Protein AF-0000000087412796 (afdb_homodimer)

pLDDT: mean 97.74, std 2.33, range [70.62, 99.0]

Organism: NCBI:txid267746

InterPro domains:
  IPR001155 NADH:flavin oxidoreductase/NADH oxidase, N-terminal [PF00724] (3-325)
  IPR013785 Aldolase-type TIM barrel [G3DSA:3.20.20.70] (1-340)
  IPR044152 NADPH dehydrogenase YqjM-like [PTHR43303] (1-339)
  IPR044152 NADPH dehydrogenase YqjM-like [cd02932] (4-323)

Solvent-accessible surface area (backbone atoms only — not comparable to full-atom values): 32329 Å² total; per-residue (Å²): 136,56,40,45,67,39,61,43,74,48,82,77,42,69,23,60,18,25,38,27,39,42,56,58,73,58,62,68,22,49,84,81,11,37,67,39,72,65,51,41,26,58,52,34,40,30,16,46,18,51,32,8,28,42,30,40,32,58,22,6,22,37,82,69,20,22,47,39,63,22,28,35,38,35,63,48,81,81,29,27,62,51,44,23,55,42,34,53,51,19,41,73,50,60,10,43,30,28,39,22,43,26,37,18,19,35,58,34,62,58,94,63,86,36,35,24,57,21,67,54,39,52,46,95,86,43,61,68,17,44,49,55,46,73,69,50,47,52,54,52,35,50,27,41,19,51,23,30,38,42,42,51,71,22,57,46,54,32,43,28,42,46,30,27,56,28,14,33,47,24,26,26,54,24,61,78,45,18,74,35,84,56,74,56,12,76,51,71,67,19,12,38,40,58,53,53,50,42,48,49,31,26,53,74,50,39,59,86,54,41,45,32,33,35,30,32,34,32,29,35,78,44,91,79,36,41,38,60,68,54,37,28,52,49,47,37,54,40,41,74,67,59,42,55,31,40,35,25,49,57,20,45,59,41,99,55,72,69,92,70,85,51,77,41,62,31,35,64,58,10,29,48,32,27,68,74,36,68,42,50,15,22,24,33,41,64,53,69,48,63,66,58,47,27,51,37,33,51,68,62,35,26,67,30,41,34,26,51,45,45,44,54,52,31,44,34,49,52,51,50,41,32,53,76,67,72,43,80,87,80,56,52,78,70,36,46,70,30,76,104,135,58,39,46,67,41,62,43,74,48,82,76,43,69,22,60,16,24,37,27,39,42,57,58,74,58,62,67,21,50,82,81,10,36,66,40,72,65,51,40,25,58,51,34,40,30,16,47,18,50,33,8,29,41,31,40,30,59,22,8,22,36,84,70,21,22,46,38,62,23,28,35,36,35,63,48,80,81,31,27,62,52,44,23,54,41,32,54,50,20,41,72,49,61,11,44,31,27,38,23,44,28,36,18,19,34,59,34,61,58,91,63,85,35,34,25,56,22,66,54,40,52,47,95,87,42,61,68,17,43,52,54,46,76,69,50,47,53,53,52,35,50,29,42,20,50,24,30,37,42,42,49,72,22,57,45,53,31,44,29,42,46,30,27,56,29,14,33,48,23,25,27,52,24,61,79,45,20,72,35,85,56,75,55,12,76,51,71,68,20,12,38,41,59,53,54,50,43,48,50,30,25,51,75,49,36,56,87,53,40,45,31,32,35,31,33,35,34,28,35,79,45,93,77,37,43,40,60,70,55,38,28,51,50,46,36,53,39,40,74,66,60,41,56,31,40,35,22,49,58,21,43,58,42,99,54,70,70,93,70,85,50,74,41,61,30,34,64,58,12,29,49,33,28,68,74,38,68,41,49,15,22,21,31,41,65,54,68,47,62,65,58,47,27,49,36,33,51,68,62,34,25,67,31,42,36,28,51,47,47,45,53,52,32,44,32,49,51,52,51,42,32,53,77,67,72,43,81,88,79,57,52,78,70,36,47,72,30,76,106

Secondary structure (DSSP, 8-state):
---TTS-EEETTEEESSSEEEPP-------TT----HHHHHHHHHHHHTT-SEEEEEEEESSGGG-SSTTSEE-SSGGGHHHHHHHHHHHHHTT-EEEEEEE--GGG---SS--EESSS--SSTTSPPPEEPPHHHHHHHHHHHHHHHHHHHHHT-SEEEEEE-TTSHHHHHH-TTT----STTSSSHHHHHHHHHHHHHHHHTTS-TTS-EEEEEES--SSTTS--HHHHHHHHHHHHHHT--EEEEE---SSS---S---TTTTHHHHHHHHHHH--EEEE-SS--SHHHHHHHHHTTS-SEEEESHHHHH-TTHHHHHHHHTTPPP-S-GGGGGGG-/---TTS-EEETTEEESSSEEEPP-------TT----HHHHHHHHHHHHTT-SEEEEEEEESSGGG-SSTTSEE-SSGGGHHHHHHHHHHHHHTT-EEEEEEE--GGG---SS--EESSS--SSTTSPPPEEPPHHHHHHHHHHHHHHHHHHHHHT-SEEEEEE-TTSHHHHHH-TTT----STTSSSHHHHHHHHHHHHHHHHHHS-TTS-EEEEEES--SSTTS--HHHHHHHHHHHHHHT--EEEEE---SSS---S---TTTTHHHHHHHHHHH--EEEE-SS--SHHHHHHHHHTTS-SEEEESHHHHH-TTHHHHHHHHTTPPP-S-GGGGGGG-

Sequence (680 aa):
MSDIFTPFTQKNVTLRNRIVMSPMCMYSAGDDGKATDWHYVHYGTRAAGGVGLVIQEATAVEARGRISHQDLGIWSDEHIEPLRRIVSFVKAQGAAAAIQLAHAGRKAKLNDTIVAPSAIPFDDNSKVPHELTEADIEEVLEAWRQGARRAREAGFDIVEIHGAHGYLINEFLSPLSNKRTDRYGGSLEGRFLFLKRVIEAVKQEWPAENPLYLRISAVDHVEGGLTIEDSVQIAKMAKEAGVDLIDCSSGAILPVMPKKIFPGYQVSYAEKIRHEAGIATGCVGLIEEHTLANEIIGNERADLVFLGRALLRDPYWVLQAARLRNRAYTGPRQYERGFKMSDIFTPFTQKNVTLRNRIVMSPMCMYSAGDDGKATDWHYVHYGTRAAGGVGLVIQEATAVEARGRISHQDLGIWSDEHIEPLRRIVSFVKAQGAAAAIQLAHAGRKAKLNDTIVAPSAIPFDDNSKVPHELTEADIEEVLEAWRQGARRAREAGFDIVEIHGAHGYLINEFLSPLSNKRTDRYGGSLEGRFLFLKRVIEAVKQEWPAENPLYLRISAVDHVEGGLTIEDSVQIAKMAKEAGVDLIDCSSGAILPVMPKKIFPGYQVSYAEKIRHEAGIATGCVGLIEEHTLANEIIGNERADLVFLGRALLRDPYWVLQAARLRNRAYTGPRQYERGFK

Structure (mmCIF, N/CA/C/O backbone):
data_AF-0000000087412796-model_v1
#
loop_
_entity.id
_entity.type
_entity.pdbx_description
1 polymer 'NADPH dehydrogenase'
#
loop_
_atom_site.group_PDB
_atom_site.id
_atom_site.type_symbol
_atom_site.label_atom_id
_atom_site.label_alt_id
_atom_site.label_comp_id
_atom_site.label_asym_id
_atom_site.label_entity_id
_atom_site.label_seq_id
_atom_site.pdbx_PDB_ins_code
_atom_site.Cartn_x
_atom_site.Cartn_y
_atom_site.Cartn_z
_atom_site.occupancy
_atom_site.B_iso_or_equiv
_atom_site.auth_seq_id
_atom_site.auth_comp_id
_atom_site.auth_asym_id
_atom_site.auth_atom_id
_atom_site.pdbx_PDB_model_num
ATOM 1 N N . MET A 1 1 ? -23.5 5.438 21.469 1 70.62 1 MET A N 1
ATOM 2 C CA . MET A 1 1 ? -22.203 6 21.812 1 70.62 1 MET A CA 1
ATOM 3 C C . MET A 1 1 ? -21.25 5.922 20.625 1 70.62 1 MET A C 1
ATOM 5 O O . MET A 1 1 ? -21.25 4.934 19.891 1 70.62 1 MET A O 1
ATOM 9 N N . SER A 1 2 ? -20.453 7.074 20.281 1 86.31 2 SER A N 1
ATOM 10 C CA . SER A 1 2 ? -19.562 7.117 19.141 1 86.31 2 SER A CA 1
ATOM 11 C C . SER A 1 2 ? -18.297 6.309 19.391 1 86.31 2 SER A C 1
ATOM 13 O O . SER A 1 2 ? -17.844 6.176 20.531 1 86.31 2 SER A O 1
ATOM 15 N N . ASP A 1 3 ? -17.891 5.562 18.453 1 94.12 3 ASP A N 1
ATOM 16 C CA . ASP A 1 3 ? -16.594 4.902 18.5 1 94.12 3 ASP A CA 1
ATOM 17 C C . ASP A 1 3 ? -15.758 5.234 17.266 1 94.12 3 ASP A C 1
ATOM 19 O O . ASP A 1 3 ? -16.125 6.109 16.484 1 94.12 3 ASP A O 1
ATOM 23 N N . ILE A 1 4 ? -14.672 4.648 17.172 1 97.12 4 ILE A N 1
ATOM 24 C CA . ILE A 1 4 ? -13.719 5.051 16.141 1 97.12 4 ILE A CA 1
ATOM 25 C C . ILE A 1 4 ? -14.25 4.656 14.758 1 97.12 4 ILE A C 1
ATOM 27 O O . ILE A 1 4 ? -13.758 5.137 13.742 1 97.12 4 ILE A O 1
ATOM 31 N N . PHE A 1 5 ? -15.32 3.82 14.648 1 97.62 5 PHE A N 1
ATOM 32 C CA . PHE A 1 5 ? -15.836 3.363 13.367 1 97.62 5 PHE A CA 1
ATOM 33 C C . PHE A 1 5 ? -17.078 4.156 12.969 1 97.62 5 PHE A C 1
ATOM 35 O O . PHE A 1 5 ? -17.609 3.973 11.875 1 97.62 5 PHE A O 1
ATOM 42 N N . THR A 1 6 ? -17.562 5.062 13.836 1 97.56 6 THR A N 1
ATOM 43 C CA . THR A 1 6 ? -18.719 5.906 13.523 1 97.56 6 THR A CA 1
ATOM 44 C C . THR A 1 6 ? -18.328 7.008 12.539 1 97.56 6 THR A C 1
ATOM 46 O O . THR A 1 6 ? -17.297 7.656 12.711 1 97.56 6 THR A O 1
ATOM 49 N N . PRO A 1 7 ? -19.141 7.188 11.484 1 98.19 7 PRO A N 1
ATOM 50 C CA . PRO A 1 7 ? -18.828 8.242 10.516 1 98.19 7 PRO A CA 1
ATOM 51 C C . PRO A 1 7 ? -18.766 9.633 11.156 1 98.19 7 PRO A C 1
ATOM 53 O O . PRO A 1 7 ? -19.391 9.859 12.188 1 98.19 7 PRO A O 1
ATOM 56 N N . PHE A 1 8 ? -18.047 10.492 10.633 1 98.5 8 PHE A N 1
ATOM 57 C CA . PHE A 1 8 ? -17.922 11.891 11.031 1 98.5 8 PHE A CA 1
ATOM 58 C C . PHE A 1 8 ? -18.219 12.82 9.859 1 98.5 8 PHE A C 1
ATOM 60 O O . PHE A 1 8 ? -17.531 12.766 8.836 1 98.5 8 PHE A O 1
ATOM 67 N N . THR A 1 9 ? -19.219 13.594 9.969 1 98.56 9 THR A N 1
ATOM 68 C CA . THR A 1 9 ? -19.625 14.508 8.898 1 98.56 9 THR A CA 1
ATOM 69 C C . THR A 1 9 ? -19.297 15.945 9.273 1 98.56 9 THR A C 1
ATOM 71 O O . THR A 1 9 ? -19.625 16.406 10.367 1 98.56 9 THR A O 1
ATOM 74 N N . GLN A 1 10 ? -18.578 16.594 8.484 1 98.12 10 GLN A N 1
ATOM 75 C CA . GLN A 1 10 ? -18.297 18.031 8.586 1 98.12 10 GLN A CA 1
ATOM 76 C C . GLN A 1 10 ? -18.484 18.719 7.242 1 98.12 10 GLN A C 1
ATOM 78 O O . GLN A 1 10 ? -17.781 18.406 6.277 1 98.12 10 GLN A O 1
ATOM 83 N N . LYS A 1 11 ? -19.453 19.656 7.203 1 97.88 11 LYS A N 1
ATOM 84 C CA . LYS A 1 11 ? -19.844 20.312 5.961 1 97.88 11 LYS A CA 1
ATOM 85 C C . LYS A 1 11 ? -20.203 19.281 4.891 1 97.88 11 LYS A C 1
ATOM 87 O O . LYS A 1 11 ? -21.062 18.438 5.109 1 97.88 11 LYS A O 1
ATOM 92 N N . ASN A 1 12 ? -19.562 19.281 3.73 1 97.25 12 ASN A N 1
ATOM 93 C CA . ASN A 1 12 ? -19.984 18.406 2.643 1 97.25 12 ASN A CA 1
ATOM 94 C C . ASN A 1 12 ? -19.172 17.109 2.623 1 97.25 12 ASN A C 1
ATOM 96 O O . ASN A 1 12 ? -19.203 16.375 1.64 1 97.25 12 ASN A O 1
ATOM 100 N N . VAL A 1 13 ? -18.422 16.859 3.682 1 98.62 13 VAL A N 1
ATOM 101 C CA . VAL A 1 13 ? -17.562 15.688 3.699 1 98.62 13 VAL A CA 1
ATOM 102 C C . VAL A 1 13 ? -17.984 14.75 4.82 1 98.62 13 VAL A C 1
ATOM 104 O O . VAL A 1 13 ? -18.188 15.18 5.961 1 98.62 13 VAL A O 1
ATOM 107 N N . THR A 1 14 ? -18.234 13.508 4.477 1 98.75 14 THR A N 1
ATOM 108 C CA . THR A 1 14 ? -18.469 12.461 5.461 1 98.75 14 THR A CA 1
ATOM 109 C C . THR A 1 14 ? -17.312 11.453 5.461 1 98.75 14 THR A C 1
ATOM 111 O O . THR A 1 14 ? -17 10.852 4.43 1 98.75 14 THR A O 1
ATOM 114 N N . LEU A 1 15 ? -16.641 11.398 6.57 1 98.81 15 LEU A N 1
ATOM 115 C CA . LEU A 1 15 ? -15.625 10.367 6.762 1 98.81 15 LEU A CA 1
ATOM 116 C C . LEU A 1 15 ? -16.266 9.047 7.191 1 98.81 15 LEU A C 1
ATOM 118 O O . LEU A 1 15 ? -17.141 9.031 8.062 1 98.81 15 LEU A O 1
ATOM 122 N N . 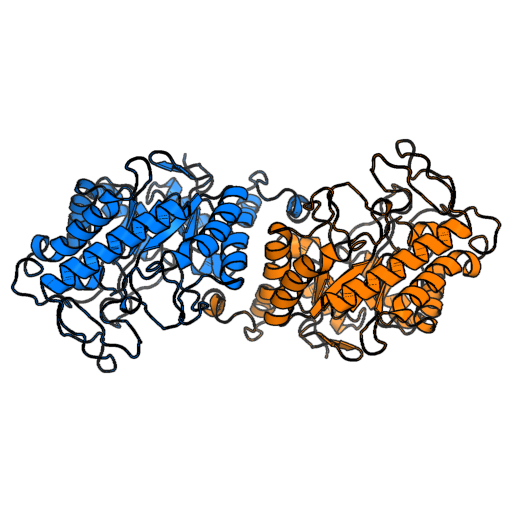ARG A 1 16 ? -15.828 7.91 6.652 1 98.25 16 ARG A N 1
ATOM 123 C CA . ARG A 1 16 ? -16.422 6.609 6.922 1 98.25 16 ARG A CA 1
ATOM 124 C C . ARG A 1 16 ? -16.141 6.156 8.352 1 98.25 16 ARG A C 1
ATOM 126 O O . ARG A 1 16 ? -16.797 5.25 8.867 1 98.25 16 ARG A O 1
ATOM 133 N N . ASN A 1 17 ? -15.172 6.727 8.961 1 98.5 17 ASN A N 1
ATOM 134 C CA . ASN A 1 17 ? -14.812 6.516 10.359 1 98.5 17 ASN A CA 1
ATOM 135 C C . ASN A 1 17 ? -13.984 7.676 10.906 1 98.5 17 ASN A C 1
ATOM 137 O O . ASN A 1 17 ? -13.781 8.68 10.219 1 98.5 17 ASN A O 1
ATOM 141 N N . ARG A 1 18 ? -13.492 7.605 12.102 1 98.75 18 ARG A N 1
ATOM 142 C CA . ARG A 1 18 ? -12.898 8.75 12.781 1 98.75 18 ARG A CA 1
ATOM 143 C C . ARG A 1 18 ? -11.383 8.609 12.883 1 98.75 18 ARG A C 1
ATOM 145 O O . ARG A 1 18 ? -10.758 9.219 13.75 1 98.75 18 ARG A O 1
ATOM 152 N N . ILE A 1 19 ? -10.828 7.723 12.047 1 98.81 19 ILE A N 1
ATOM 153 C CA . ILE A 1 19 ? -9.391 7.461 12.031 1 98.81 19 ILE A CA 1
ATOM 154 C C . ILE A 1 19 ? -8.742 8.195 10.859 1 98.81 19 ILE A C 1
ATOM 156 O O . ILE A 1 19 ? -9.133 8.008 9.703 1 98.81 19 ILE A O 1
ATOM 160 N N . VAL A 1 20 ? -7.742 9.016 11.148 1 98.94 20 VAL A N 1
ATOM 161 C CA . VAL A 1 20 ? -7.078 9.852 10.156 1 98.94 20 VAL A CA 1
ATOM 162 C C . VAL A 1 20 ? -5.605 9.461 10.055 1 98.94 20 VAL A C 1
ATOM 164 O O . VAL A 1 20 ? -4.93 9.281 11.07 1 98.94 20 VAL A O 1
ATOM 167 N N . MET A 1 21 ? -5.125 9.25 8.82 1 98.88 21 MET A N 1
ATOM 168 C CA . MET A 1 21 ? -3.68 9.195 8.633 1 98.88 21 MET A CA 1
ATOM 169 C C . MET A 1 21 ? -3.062 10.586 8.734 1 98.88 21 MET A C 1
ATOM 171 O O . MET A 1 21 ? -3.391 11.477 7.949 1 98.88 21 MET A O 1
ATOM 175 N N . SER A 1 22 ? -2.172 10.719 9.695 1 98.75 22 SER A N 1
ATOM 176 C CA . SER A 1 22 ? -1.477 11.992 9.875 1 98.75 22 SER A CA 1
ATOM 177 C C . SER A 1 22 ? -0.557 12.289 8.695 1 98.75 22 SER A C 1
ATOM 179 O O . SER A 1 22 ? -0.035 11.375 8.062 1 98.75 22 SER A O 1
ATOM 181 N N . PRO A 1 23 ? -0.449 13.586 8.328 1 98.62 23 PRO A N 1
ATOM 182 C CA . PRO A 1 23 ? 0.582 13.938 7.348 1 98.62 23 PRO A CA 1
ATOM 183 C C . PRO A 1 23 ? 1.994 13.641 7.848 1 98.62 23 PRO A C 1
ATOM 185 O O . PRO A 1 23 ? 2.383 14.102 8.922 1 98.62 23 PRO A O 1
ATOM 188 N N . MET A 1 24 ? 2.73 12.812 7.246 1 97.88 24 MET A N 1
ATOM 189 C CA . MET A 1 24 ? 4.102 12.43 7.562 1 97.88 24 MET A CA 1
ATOM 190 C C . MET A 1 24 ? 4.996 12.539 6.332 1 97.88 24 MET A C 1
ATOM 192 O O . MET A 1 24 ? 4.777 11.844 5.34 1 97.88 24 MET A O 1
ATOM 196 N N . CYS A 1 25 ? 5.941 13.336 6.438 1 97.38 25 CYS A N 1
ATOM 197 C CA . CYS A 1 25 ? 6.805 13.555 5.281 1 97.38 25 CYS A CA 1
ATOM 198 C C . CYS A 1 25 ? 7.504 12.258 4.879 1 97.38 25 CYS A C 1
ATOM 200 O O . CYS A 1 25 ? 8.078 11.57 5.723 1 97.38 25 CYS A O 1
ATOM 202 N N . MET A 1 26 ? 7.48 11.969 3.615 1 97.69 26 MET A N 1
ATOM 203 C CA . MET A 1 26 ? 8.094 10.758 3.068 1 97.69 26 MET A CA 1
ATOM 204 C C . MET A 1 26 ? 9.445 11.07 2.439 1 97.69 26 MET A C 1
ATOM 206 O O . MET A 1 26 ? 10.234 10.164 2.166 1 97.69 26 MET A O 1
ATOM 210 N N . TYR A 1 27 ? 9.688 12.352 2.107 1 97.88 27 TYR A N 1
ATOM 211 C CA . TYR A 1 27 ? 10.93 12.789 1.488 1 97.88 27 TYR A CA 1
ATOM 212 C C . TYR A 1 27 ? 11.25 11.953 0.26 1 97.88 27 TYR A C 1
ATOM 214 O O . TYR A 1 27 ? 12.359 11.422 0.135 1 97.88 27 TYR A O 1
ATOM 222 N N . SER A 1 28 ? 10.328 11.844 -0.627 1 98.38 28 SER A N 1
ATOM 223 C CA . SER A 1 28 ? 10.453 10.93 -1.761 1 98.38 28 SER A CA 1
ATOM 224 C C . SER A 1 28 ? 10.117 11.633 -3.072 1 98.38 28 SER A C 1
ATOM 226 O O . SER A 1 28 ? 9.789 10.977 -4.066 1 98.38 28 SER A O 1
ATOM 228 N N . ALA A 1 29 ? 10.039 12.984 -3.049 1 98.19 29 ALA A N 1
ATOM 229 C CA . ALA A 1 29 ? 9.891 13.758 -4.277 1 98.19 29 ALA A CA 1
ATOM 230 C C . ALA A 1 29 ? 11.242 14.148 -4.852 1 98.19 29 ALA A C 1
ATOM 232 O O . ALA A 1 29 ? 12.266 14.07 -4.16 1 98.19 29 ALA A O 1
ATOM 233 N N . GLY A 1 30 ? 11.305 14.445 -6.211 1 96.69 30 GLY A N 1
ATOM 234 C CA . GLY A 1 30 ? 12.469 15.102 -6.781 1 96.69 30 GLY A CA 1
ATOM 235 C C . GLY A 1 30 ? 12.492 16.594 -6.523 1 96.69 30 GLY A C 1
ATOM 236 O O . GLY A 1 30 ? 11.602 17.141 -5.863 1 96.69 30 GLY A O 1
ATOM 237 N N . ASP A 1 31 ? 13.445 17.219 -7.086 1 95.88 31 ASP A N 1
ATOM 238 C CA . ASP A 1 31 ? 13.602 18.656 -6.895 1 95.88 31 ASP A CA 1
ATOM 239 C C . ASP A 1 31 ? 12.383 19.422 -7.414 1 95.88 31 ASP A C 1
ATOM 241 O O . ASP A 1 31 ? 12.109 20.547 -6.988 1 95.88 31 ASP A O 1
ATOM 245 N N . ASP A 1 32 ? 11.641 18.781 -8.219 1 97.75 32 ASP A N 1
ATOM 246 C CA . ASP A 1 32 ? 10.477 19.422 -8.828 1 97.75 32 ASP A CA 1
ATOM 247 C C . ASP A 1 32 ? 9.266 19.359 -7.898 1 97.75 32 ASP A C 1
ATOM 249 O O . ASP A 1 32 ? 8.227 19.953 -8.188 1 97.75 32 ASP A O 1
ATOM 253 N N . GLY A 1 33 ? 9.344 18.625 -6.777 1 98.44 33 GLY A N 1
ATOM 254 C CA . GLY A 1 33 ? 8.305 18.578 -5.762 1 98.44 33 GLY A CA 1
ATOM 255 C C . GLY A 1 33 ? 7.098 17.766 -6.176 1 98.44 33 GLY A C 1
ATOM 256 O O . GLY A 1 33 ? 6.059 17.797 -5.508 1 98.44 33 GLY A O 1
ATOM 257 N N . LYS A 1 34 ? 7.207 16.938 -7.324 1 98.69 34 LYS A N 1
ATOM 258 C CA . LYS A 1 34 ? 6.059 16.188 -7.824 1 98.69 34 LYS A CA 1
ATOM 259 C C . LYS A 1 34 ? 5.895 14.875 -7.074 1 98.69 34 LYS A C 1
ATOM 261 O O . LYS A 1 34 ? 6.879 14.242 -6.695 1 98.69 34 LYS A O 1
ATOM 266 N N . ALA A 1 35 ? 4.641 14.531 -6.871 1 98.62 35 ALA A N 1
ATOM 267 C CA . ALA A 1 35 ? 4.352 13.219 -6.301 1 98.62 35 ALA A CA 1
ATOM 268 C C . ALA A 1 35 ? 4.871 12.102 -7.199 1 98.62 35 ALA A C 1
ATOM 270 O O . ALA A 1 35 ? 4.797 12.195 -8.43 1 98.62 35 ALA A O 1
ATOM 271 N N . THR A 1 36 ? 5.414 11.062 -6.598 1 97.38 36 THR A N 1
ATOM 272 C CA . THR A 1 36 ? 5.992 9.922 -7.301 1 97.38 36 THR A CA 1
ATOM 273 C C . THR A 1 36 ? 5.152 8.672 -7.07 1 97.38 36 THR A C 1
ATOM 275 O O . THR A 1 36 ? 4.16 8.703 -6.344 1 97.38 36 THR A O 1
ATOM 278 N N . ASP A 1 37 ? 5.582 7.559 -7.648 1 96.44 37 ASP A N 1
ATOM 279 C CA . ASP A 1 37 ? 4.918 6.27 -7.465 1 96.44 37 ASP A CA 1
ATOM 280 C C . ASP A 1 37 ? 4.941 5.84 -6 1 96.44 37 ASP A C 1
ATOM 282 O O . ASP A 1 37 ? 4.012 5.18 -5.527 1 96.44 37 ASP A O 1
ATOM 286 N N . TRP A 1 38 ? 5.957 6.281 -5.293 1 97.88 38 TRP A N 1
ATOM 287 C CA . TRP A 1 38 ? 6.012 6.008 -3.861 1 97.88 38 TRP A CA 1
ATOM 288 C C . TRP A 1 38 ? 4.777 6.559 -3.154 1 97.88 38 TRP A C 1
ATOM 290 O O . TRP A 1 38 ? 4.148 5.859 -2.355 1 97.88 38 TRP A O 1
ATOM 300 N N . HIS A 1 39 ? 4.461 7.762 -3.521 1 98.62 39 HIS A N 1
ATOM 301 C CA . HIS A 1 39 ? 3.346 8.422 -2.85 1 98.62 39 HIS A CA 1
ATOM 302 C C . HIS A 1 39 ? 2.023 7.734 -3.178 1 98.62 39 HIS A C 1
ATOM 304 O O . HIS A 1 39 ? 1.172 7.566 -2.301 1 98.62 39 HIS A O 1
ATOM 310 N N . TYR A 1 40 ? 1.917 7.336 -4.441 1 97.56 40 TYR A N 1
ATOM 311 C CA . TYR A 1 40 ? 0.708 6.641 -4.871 1 97.56 40 TYR A CA 1
ATOM 312 C C . TYR A 1 40 ? 0.479 5.383 -4.047 1 97.56 40 TYR A C 1
ATOM 314 O O . TYR A 1 40 ? -0.624 5.152 -3.545 1 97.56 40 TYR A O 1
ATOM 322 N N . VAL A 1 41 ? 1.507 4.605 -3.848 1 98.56 41 VAL A N 1
ATOM 323 C CA . VAL A 1 41 ? 1.422 3.346 -3.115 1 98.56 41 VAL A CA 1
ATOM 324 C C . VAL A 1 41 ? 1.221 3.627 -1.627 1 98.56 41 VAL A C 1
ATOM 326 O O . VAL A 1 41 ? 0.376 3.004 -0.979 1 98.56 41 VAL A O 1
ATOM 329 N N . HIS A 1 42 ? 1.966 4.59 -1.102 1 98.69 42 HIS A N 1
ATOM 330 C CA . HIS A 1 42 ? 1.945 4.934 0.315 1 98.69 42 HIS A CA 1
ATOM 331 C C . HIS A 1 42 ? 0.553 5.371 0.755 1 98.69 42 HIS A C 1
ATOM 333 O O . HIS A 1 42 ? -0.007 4.816 1.702 1 98.69 42 HIS A O 1
ATOM 339 N N . TYR A 1 43 ? -0.023 6.293 0.064 1 98.88 43 TYR A N 1
ATOM 340 C CA . TYR A 1 43 ? -1.329 6.816 0.45 1 98.88 43 TYR A CA 1
ATOM 341 C C . TYR A 1 43 ? -2.441 5.848 0.061 1 98.88 43 TYR A C 1
ATOM 343 O O . TYR A 1 43 ? -3.396 5.652 0.816 1 98.88 43 TYR A O 1
ATOM 351 N N . GLY A 1 44 ? -2.307 5.242 -1.102 1 98.75 44 GLY A N 1
ATOM 352 C CA . GLY A 1 44 ? -3.322 4.312 -1.57 1 98.75 44 GLY A CA 1
ATOM 353 C C . GLY A 1 44 ? -3.535 3.139 -0.634 1 98.75 44 GLY A C 1
ATOM 354 O O . GLY A 1 44 ? -4.672 2.73 -0.389 1 98.75 44 GLY A O 1
ATOM 355 N N . THR A 1 45 ? -2.443 2.629 -0.122 1 98.69 45 THR A N 1
ATOM 356 C CA . THR A 1 45 ? -2.525 1.447 0.729 1 98.69 45 THR A CA 1
ATOM 357 C C . THR A 1 45 ? -3.26 1.767 2.027 1 98.69 45 THR A C 1
ATOM 359 O O . THR A 1 45 ? -4.031 0.945 2.529 1 98.69 45 THR A O 1
ATOM 362 N N . ARG A 1 46 ? -3.023 2.906 2.572 1 98.81 46 ARG A N 1
ATOM 363 C CA . ARG A 1 46 ? -3.705 3.271 3.811 1 98.81 46 ARG A CA 1
ATOM 364 C C . ARG A 1 46 ? -5.195 3.498 3.566 1 98.81 46 ARG A C 1
ATOM 366 O O . ARG A 1 46 ? -6.023 3.154 4.41 1 98.81 46 ARG A O 1
ATOM 373 N N . ALA A 1 47 ? -5.508 4.086 2.422 1 98.81 47 ALA A N 1
ATOM 374 C CA . ALA A 1 47 ? -6.914 4.223 2.057 1 98.81 47 ALA A CA 1
ATOM 375 C C . ALA A 1 47 ? -7.578 2.855 1.921 1 98.81 47 ALA A C 1
ATOM 377 O O . ALA A 1 47 ? -8.656 2.623 2.479 1 98.81 47 ALA A O 1
ATOM 378 N N . ALA A 1 48 ? -6.91 1.921 1.219 1 98.5 48 ALA A N 1
ATOM 379 C CA . ALA A 1 48 ? -7.406 0.554 1.087 1 98.5 48 ALA A CA 1
ATOM 380 C C . ALA A 1 48 ? -7.523 -0.12 2.451 1 98.5 48 ALA A C 1
ATOM 382 O O . ALA A 1 48 ? -8.414 -0.948 2.668 1 98.5 48 ALA A O 1
ATOM 383 N N . GLY A 1 49 ? -6.652 0.29 3.359 1 98.38 49 GLY A N 1
ATOM 384 C CA . GLY A 1 49 ? -6.613 -0.271 4.703 1 98.38 49 GLY A CA 1
ATOM 385 C C . GLY A 1 49 ? -7.75 0.216 5.586 1 98.38 49 GLY A C 1
ATOM 386 O O . GLY A 1 49 ? -7.918 -0.263 6.707 1 98.38 49 GLY A O 1
ATOM 387 N N . GLY A 1 50 ? -8.445 1.302 5.141 1 98.5 50 GLY A N 1
ATOM 388 C CA . GLY A 1 50 ? -9.719 1.553 5.789 1 98.5 50 GLY A CA 1
ATOM 389 C C . GLY A 1 50 ? -9.758 2.877 6.531 1 98.5 50 GLY A C 1
ATOM 390 O O . GLY A 1 50 ? -10.773 3.219 7.145 1 98.5 50 GLY A O 1
ATOM 391 N N . VAL A 1 51 ? -8.742 3.666 6.496 1 98.81 51 VAL A N 1
ATOM 392 C CA . VAL A 1 51 ? -8.773 4.941 7.203 1 98.81 51 VAL A CA 1
ATOM 393 C C . VAL A 1 51 ? -9.906 5.805 6.656 1 98.81 51 VAL A C 1
ATOM 395 O O . VAL A 1 51 ? -10.305 5.656 5.496 1 98.81 51 VAL A O 1
ATOM 398 N N . GLY A 1 52 ? -10.43 6.676 7.516 1 98.81 52 GLY A N 1
ATOM 399 C CA . GLY A 1 52 ? -11.484 7.582 7.086 1 98.81 52 GLY A CA 1
ATOM 400 C C . GLY A 1 52 ? -10.969 8.758 6.281 1 98.81 52 GLY A C 1
ATOM 401 O O . GLY A 1 52 ? -11.648 9.25 5.383 1 98.81 52 GLY A O 1
ATOM 402 N N . LEU A 1 53 ? -9.758 9.188 6.605 1 98.94 53 LEU A N 1
ATOM 403 C CA . LEU A 1 53 ? -9.148 10.359 5.992 1 98.94 53 LEU A CA 1
ATOM 404 C C . LEU A 1 53 ? -7.641 10.164 5.828 1 98.94 53 LEU A C 1
ATOM 406 O O . LEU A 1 53 ? -6.961 9.719 6.754 1 98.94 53 LEU A O 1
ATOM 410 N N . VAL A 1 54 ? -7.207 10.383 4.633 1 98.94 54 VAL A N 1
ATOM 411 C CA . VAL A 1 54 ? -5.773 10.461 4.375 1 98.94 54 VAL A CA 1
ATOM 412 C C . VAL A 1 54 ? -5.348 11.922 4.238 1 98.94 54 VAL A C 1
ATOM 414 O O . VAL A 1 54 ? -5.789 12.617 3.324 1 98.94 54 VAL A O 1
ATOM 417 N N . ILE A 1 55 ? -4.5 12.367 5.16 1 98.94 55 ILE A N 1
ATOM 418 C CA . ILE A 1 55 ? -3.906 13.68 4.949 1 98.94 55 ILE A CA 1
ATOM 419 C C . ILE A 1 55 ? -2.502 13.531 4.371 1 98.94 55 ILE A C 1
ATOM 421 O O . ILE A 1 55 ? -1.597 13.023 5.043 1 98.94 55 ILE A O 1
ATOM 425 N N . GLN A 1 56 ? -2.398 13.922 3.152 1 98.69 56 GLN A N 1
ATOM 426 C CA . GLN A 1 56 ? -1.099 13.906 2.49 1 98.69 56 GLN A CA 1
ATOM 427 C C . GLN A 1 56 ? -0.094 14.789 3.232 1 98.69 56 GLN A C 1
ATOM 429 O O . GLN A 1 56 ? -0.451 15.844 3.75 1 98.69 56 GLN A O 1
ATOM 434 N N . GLU A 1 57 ? 1.107 14.469 3.18 1 98.75 57 GLU A N 1
ATOM 435 C CA . GLU A 1 57 ? 2.221 15.07 3.904 1 98.75 57 GLU A CA 1
ATOM 436 C C . GLU A 1 57 ? 2.336 16.562 3.592 1 98.75 57 GLU A C 1
ATOM 438 O O . GLU A 1 57 ? 1.687 17.062 2.67 1 98.75 57 GLU A O 1
ATOM 443 N N . ALA A 1 58 ? 3.16 17.188 4.457 1 98.81 58 ALA A N 1
ATOM 444 C CA . ALA A 1 58 ? 3.438 18.609 4.25 1 98.81 58 ALA A CA 1
ATOM 445 C C . ALA A 1 58 ? 3.803 18.891 2.793 1 98.81 58 ALA A C 1
ATOM 447 O O . ALA A 1 58 ? 4.762 18.312 2.268 1 98.81 58 ALA A O 1
ATOM 448 N N . THR A 1 59 ? 3.047 19.688 2.18 1 98.94 59 THR A N 1
ATOM 449 C CA . THR A 1 59 ? 3.209 20.062 0.781 1 98.94 59 THR A CA 1
ATOM 450 C C . THR A 1 59 ? 3.473 21.562 0.651 1 98.94 59 THR A C 1
ATOM 452 O O . THR A 1 59 ? 2.604 22.375 0.963 1 98.94 59 THR A O 1
ATOM 455 N N . ALA A 1 60 ? 4.621 21.891 0.186 1 98.88 60 ALA A N 1
ATOM 456 C CA . ALA A 1 60 ? 5.113 23.266 0.24 1 98.88 60 ALA A CA 1
ATOM 457 C C . ALA A 1 60 ? 4.383 24.141 -0.764 1 98.88 60 ALA A C 1
ATOM 459 O O . ALA A 1 60 ? 4.277 23.812 -1.944 1 98.88 60 ALA A O 1
ATOM 460 N N . VAL A 1 61 ? 3.939 25.312 -0.398 1 98.88 61 VAL A N 1
ATOM 461 C CA . VAL A 1 61 ? 3.162 26.219 -1.235 1 98.88 61 VAL A CA 1
ATOM 462 C C . VAL A 1 61 ? 4.098 27.016 -2.148 1 98.88 61 VAL A C 1
ATOM 464 O O . VAL A 1 61 ? 3.656 27.609 -3.133 1 98.88 61 VAL A O 1
ATOM 467 N N . GLU A 1 62 ? 5.305 27.078 -1.852 1 97.94 62 GLU A N 1
ATOM 468 C CA . GLU A 1 62 ? 6.363 27.594 -2.719 1 97.94 62 GLU A CA 1
ATOM 469 C C . GLU A 1 62 ? 7.645 26.781 -2.566 1 97.94 62 GLU A C 1
ATOM 471 O O . GLU A 1 62 ? 7.84 26.094 -1.56 1 97.94 62 GLU A O 1
ATOM 476 N N . ALA A 1 63 ? 8.539 26.875 -3.543 1 97.38 63 ALA A N 1
ATOM 477 C CA . ALA A 1 63 ? 9.727 26.016 -3.598 1 97.38 63 ALA A CA 1
ATOM 478 C C . ALA A 1 63 ? 10.609 26.234 -2.369 1 97.38 63 ALA A C 1
ATOM 480 O O . ALA A 1 63 ? 11.133 25.266 -1.804 1 97.38 63 ALA A O 1
ATOM 481 N N . ARG A 1 64 ? 10.758 27.406 -1.944 1 96.56 64 ARG A N 1
ATOM 482 C CA . ARG A 1 64 ? 11.633 27.688 -0.815 1 96.56 64 ARG A CA 1
ATOM 483 C C . ARG A 1 64 ? 10.945 27.375 0.508 1 96.56 64 ARG A C 1
ATOM 485 O O . ARG A 1 64 ? 11.547 27.516 1.575 1 96.56 64 ARG A O 1
ATOM 492 N N . GLY A 1 65 ? 9.656 26.984 0.492 1 97.94 65 GLY A N 1
ATOM 493 C CA . GLY A 1 65 ? 8.93 26.625 1.696 1 97.94 65 GLY A CA 1
ATOM 494 C C . GLY A 1 65 ? 9.102 25.172 2.086 1 97.94 65 GLY A C 1
ATOM 495 O O . GLY A 1 65 ? 8.547 24.719 3.09 1 97.94 65 GLY A O 1
ATOM 496 N N . ARG A 1 66 ? 9.883 24.422 1.312 1 97.94 66 ARG A N 1
ATOM 497 C CA . ARG A 1 66 ? 10.125 23.016 1.574 1 97.94 66 ARG A CA 1
ATOM 498 C C . ARG A 1 66 ? 11.016 22.828 2.801 1 97.94 66 ARG A C 1
ATOM 500 O O . ARG A 1 66 ? 11.852 23.688 3.104 1 97.94 66 ARG A O 1
ATOM 507 N N . ILE A 1 67 ? 10.797 21.734 3.453 1 98.19 67 ILE A N 1
ATOM 508 C CA . ILE A 1 67 ? 11.711 21.312 4.516 1 98.19 67 ILE A CA 1
ATOM 509 C C . ILE A 1 67 ? 13.039 20.875 3.906 1 98.19 67 ILE A C 1
ATOM 511 O O . ILE A 1 67 ? 14.109 21.266 4.371 1 98.19 67 ILE A O 1
ATOM 515 N N . SER A 1 68 ? 13 20.047 2.928 1 97.75 68 SER A N 1
ATOM 516 C CA . SER A 1 68 ? 14.141 19.562 2.15 1 97.75 68 SER A CA 1
ATOM 517 C C . SER A 1 68 ? 13.812 19.531 0.661 1 97.75 68 SER A C 1
ATOM 519 O O . SER A 1 68 ? 12.664 19.719 0.265 1 97.75 68 SER A O 1
ATOM 521 N N . HIS A 1 69 ? 14.812 19.203 -0.11 1 97.19 69 HIS A N 1
ATOM 522 C CA . HIS A 1 69 ? 14.641 19.156 -1.557 1 97.19 69 HIS A CA 1
ATOM 523 C C . HIS A 1 69 ? 13.789 17.953 -1.966 1 97.19 69 HIS A C 1
ATOM 525 O O . HIS A 1 69 ? 13.344 17.875 -3.113 1 97.19 69 HIS A O 1
ATOM 531 N N . GLN A 1 70 ? 13.43 17.125 -1.021 1 98 70 GLN A N 1
ATOM 532 C CA . GLN A 1 70 ? 12.711 15.898 -1.347 1 98 70 GLN A CA 1
ATOM 533 C C . GLN A 1 70 ? 11.242 15.992 -0.937 1 98 70 GLN A C 1
ATOM 535 O O . GLN A 1 70 ? 10.531 14.984 -0.942 1 98 70 GLN A O 1
ATOM 540 N N . ASP A 1 71 ? 10.812 17.219 -0.568 1 98.44 71 ASP A N 1
ATOM 541 C CA . ASP A 1 71 ? 9.438 17.422 -0.137 1 98.44 71 ASP A CA 1
ATOM 542 C C . ASP A 1 71 ? 8.508 17.594 -1.336 1 98.44 71 ASP A C 1
ATOM 544 O O . ASP A 1 71 ? 8.93 18.062 -2.396 1 98.44 71 ASP A O 1
ATOM 548 N N . LEU A 1 72 ? 7.273 17.234 -1.085 1 98.81 72 LEU A N 1
ATOM 549 C CA . LEU A 1 72 ? 6.23 17.531 -2.061 1 98.81 72 LEU A CA 1
ATOM 550 C C . LEU A 1 72 ? 5.969 19.031 -2.127 1 98.81 72 LEU A C 1
ATOM 552 O O . LEU A 1 72 ? 6.113 19.734 -1.125 1 98.81 72 LEU A O 1
ATOM 556 N N . GLY A 1 73 ? 5.59 19.469 -3.34 1 98.81 73 GLY A N 1
ATOM 557 C CA . GLY A 1 73 ? 5.199 20.859 -3.553 1 98.81 73 GLY A CA 1
ATOM 558 C C . GLY A 1 73 ? 3.865 21 -4.258 1 98.81 73 GLY A C 1
ATOM 559 O O . GLY A 1 73 ? 3.342 20.031 -4.809 1 98.81 73 GLY A O 1
ATOM 560 N N . ILE A 1 74 ? 3.373 22.172 -4.176 1 98.88 74 ILE A N 1
ATOM 561 C CA . ILE A 1 74 ? 2.152 22.547 -4.887 1 98.88 74 ILE A CA 1
ATOM 562 C C . ILE A 1 74 ? 2.264 23.984 -5.379 1 98.88 74 ILE A C 1
ATOM 564 O O . ILE A 1 74 ? 1.286 24.734 -5.344 1 98.88 74 ILE A O 1
ATOM 568 N N . TRP A 1 75 ? 3.393 24.406 -5.867 1 98.69 75 TRP A N 1
ATOM 569 C CA . TRP A 1 75 ? 3.666 25.781 -6.25 1 98.69 75 TRP A CA 1
ATOM 570 C C . TRP A 1 75 ? 3.512 25.969 -7.754 1 98.69 75 TRP A C 1
ATOM 572 O O . TRP A 1 75 ? 3.688 27.078 -8.273 1 98.69 75 TRP A O 1
ATOM 582 N N . SER A 1 76 ? 3.211 24.938 -8.492 1 98.62 76 SER A N 1
ATOM 583 C CA . SER A 1 76 ? 3.045 24.953 -9.938 1 98.62 76 SER A CA 1
ATOM 584 C C . SER A 1 76 ? 1.846 24.125 -10.375 1 98.62 76 SER A C 1
ATOM 586 O O . SER A 1 76 ? 1.522 23.109 -9.734 1 98.62 76 SER A O 1
ATOM 588 N N . ASP A 1 77 ? 1.269 24.516 -11.492 1 98.75 77 ASP A N 1
ATOM 589 C CA . ASP A 1 77 ? 0.141 23.75 -12.008 1 98.75 77 ASP A CA 1
ATOM 590 C C . ASP A 1 77 ? 0.571 22.328 -12.383 1 98.75 77 ASP A C 1
ATOM 592 O O . ASP A 1 77 ? -0.257 21.422 -12.453 1 98.75 77 ASP A O 1
ATOM 596 N N . GLU A 1 78 ? 1.852 22.141 -12.555 1 98.69 78 GLU A N 1
ATOM 597 C CA . GLU A 1 78 ? 2.391 20.844 -12.914 1 98.69 78 GLU A CA 1
ATOM 598 C C . GLU A 1 78 ? 2.225 19.844 -11.766 1 98.69 78 GLU A C 1
ATOM 600 O O . GLU A 1 78 ? 2.344 18.625 -11.969 1 98.69 78 GLU A O 1
ATOM 605 N N . HIS A 1 79 ? 1.976 20.281 -10.609 1 98.81 79 HIS A N 1
ATOM 606 C CA . HIS A 1 79 ? 1.818 19.422 -9.445 1 98.81 79 HIS A CA 1
ATOM 607 C C . HIS A 1 79 ? 0.416 18.828 -9.391 1 98.81 79 HIS A C 1
ATOM 609 O O . HIS A 1 79 ? 0.181 17.844 -8.672 1 98.81 79 HIS A O 1
ATOM 615 N N . ILE A 1 80 ? -0.53 19.344 -10.18 1 98.88 80 ILE A N 1
ATOM 616 C CA . ILE A 1 80 ? -1.946 19.016 -10.023 1 98.88 80 ILE A CA 1
ATOM 617 C C . ILE A 1 80 ? -2.201 17.578 -10.461 1 98.88 80 ILE A C 1
ATOM 619 O O . ILE A 1 80 ? -2.793 16.797 -9.711 1 98.88 80 ILE A O 1
ATOM 623 N N . GLU A 1 81 ? -1.722 17.156 -11.57 1 98.62 81 GLU A N 1
ATOM 624 C CA . GLU A 1 81 ? -2.105 15.875 -12.156 1 98.62 81 GLU A CA 1
ATOM 625 C C . GLU A 1 81 ? -1.57 14.703 -11.328 1 98.62 81 GLU A C 1
ATOM 627 O O . GLU A 1 81 ? -2.305 13.766 -11.031 1 98.62 81 GLU A O 1
ATOM 632 N N . PRO A 1 82 ? -0.259 14.781 -10.898 1 98.25 82 PRO A N 1
ATOM 633 C CA . PRO A 1 82 ? 0.214 13.695 -10.031 1 98.25 82 PRO A CA 1
ATOM 634 C C . PRO A 1 82 ? -0.58 13.586 -8.734 1 98.25 82 PRO A C 1
ATOM 636 O O . PRO A 1 82 ? -0.832 12.484 -8.25 1 98.25 82 PRO A O 1
ATOM 639 N N . LEU A 1 83 ? -1.012 14.695 -8.25 1 98.88 83 LEU A N 1
ATOM 640 C CA . LEU A 1 83 ? -1.797 14.695 -7.016 1 98.88 83 LEU A CA 1
ATOM 641 C C . LEU A 1 83 ? -3.207 14.18 -7.273 1 98.88 83 LEU A C 1
ATOM 643 O O . LEU A 1 83 ? -3.764 13.453 -6.445 1 98.88 83 LEU A O 1
ATOM 647 N N . ARG A 1 84 ? -3.785 14.57 -8.391 1 98.81 84 ARG A N 1
ATOM 648 C CA . ARG A 1 84 ? -5.129 14.133 -8.758 1 98.81 84 ARG A CA 1
ATOM 649 C C . ARG A 1 84 ? -5.207 12.609 -8.812 1 98.81 84 ARG A C 1
ATOM 651 O O . ARG A 1 84 ? -6.211 12.016 -8.406 1 98.81 84 ARG A O 1
ATOM 658 N N . ARG A 1 85 ? -4.188 11.977 -9.297 1 97.81 85 ARG A N 1
ATOM 659 C CA . ARG A 1 85 ? -4.141 10.523 -9.383 1 97.81 85 ARG A CA 1
ATOM 660 C C . ARG A 1 85 ? -4.234 9.883 -7.996 1 97.81 85 ARG A C 1
ATOM 662 O O . ARG A 1 85 ? -4.965 8.914 -7.801 1 97.81 85 ARG A O 1
ATOM 669 N N . ILE A 1 86 ? -3.514 10.438 -7.059 1 98.62 86 ILE A N 1
ATOM 670 C CA . ILE A 1 86 ? -3.533 9.953 -5.684 1 98.62 86 ILE A CA 1
ATOM 671 C C . ILE A 1 86 ? -4.926 10.148 -5.086 1 98.62 86 ILE A C 1
ATOM 673 O O . ILE A 1 86 ? -5.508 9.219 -4.523 1 98.62 86 ILE A O 1
ATOM 677 N N . VAL A 1 87 ? -5.461 11.336 -5.305 1 98.88 87 VAL A N 1
ATOM 678 C CA . VAL A 1 87 ? -6.762 11.695 -4.746 1 98.88 87 VAL A CA 1
ATOM 679 C C . VAL A 1 87 ? -7.836 10.758 -5.289 1 98.88 87 VAL A C 1
ATOM 681 O O . VAL A 1 87 ? -8.664 10.25 -4.531 1 98.88 87 VAL A O 1
ATOM 684 N N . SER A 1 88 ? -7.816 10.539 -6.578 1 98.62 88 SER A N 1
ATOM 685 C CA . SER A 1 88 ? -8.812 9.688 -7.227 1 98.62 88 SER A CA 1
ATOM 686 C C . SER A 1 88 ? -8.797 8.281 -6.648 1 98.62 88 SER A C 1
ATOM 688 O O . SER A 1 88 ? -9.852 7.707 -6.359 1 98.62 88 SER A O 1
ATOM 690 N N . PHE A 1 89 ? -7.664 7.719 -6.453 1 98.56 89 PHE A N 1
ATOM 691 C CA . PHE A 1 89 ? -7.562 6.363 -5.93 1 98.56 89 PHE A CA 1
ATOM 692 C C . PHE A 1 89 ? -8.016 6.309 -4.473 1 98.56 89 PHE A C 1
ATOM 694 O O . PHE A 1 89 ? -8.75 5.406 -4.078 1 98.56 89 PHE A O 1
ATOM 701 N N . VAL A 1 90 ? -7.512 7.246 -3.67 1 98.88 90 VAL A N 1
ATOM 702 C CA . VAL A 1 90 ? -7.863 7.309 -2.256 1 98.88 90 VAL A CA 1
ATOM 703 C C . VAL A 1 90 ? -9.383 7.352 -2.102 1 98.88 90 VAL A C 1
ATOM 705 O O . VAL A 1 90 ? -9.953 6.574 -1.336 1 98.88 90 VAL A O 1
ATOM 708 N N . LYS A 1 91 ? -9.992 8.188 -2.863 1 98.75 91 LYS A N 1
ATOM 709 C CA . LYS A 1 91 ? -11.438 8.359 -2.771 1 98.75 91 LYS A CA 1
ATOM 710 C C . LYS A 1 91 ? -12.164 7.121 -3.289 1 98.75 91 LYS A C 1
ATOM 712 O O . LYS A 1 91 ? -13.219 6.746 -2.762 1 98.75 91 LYS A O 1
ATOM 717 N N . ALA A 1 92 ? -11.625 6.473 -4.297 1 98.12 92 ALA A N 1
ATOM 718 C CA . ALA A 1 92 ? -12.219 5.25 -4.832 1 98.12 92 ALA A CA 1
ATOM 719 C C . ALA A 1 92 ? -12.203 4.133 -3.795 1 98.12 92 ALA A C 1
ATOM 721 O O . ALA A 1 92 ? -13.016 3.201 -3.867 1 98.12 92 ALA A O 1
ATOM 722 N N . GLN A 1 93 ? -11.281 4.223 -2.832 1 98.25 93 GLN A N 1
ATOM 723 C CA . GLN A 1 93 ? -11.211 3.225 -1.769 1 98.25 93 GLN A CA 1
ATOM 724 C C . GLN A 1 93 ? -12.156 3.578 -0.622 1 98.25 93 GLN A C 1
ATOM 726 O O . GLN A 1 93 ? -12.234 2.848 0.368 1 98.25 93 GLN A O 1
ATOM 731 N N . GLY A 1 94 ? -12.812 4.711 -0.658 1 98.19 94 GLY A N 1
ATOM 732 C CA . GLY A 1 94 ? -13.812 5.062 0.34 1 98.19 94 GLY A CA 1
ATOM 733 C C . GLY A 1 94 ? -13.312 6.082 1.347 1 98.19 94 GLY A C 1
ATOM 734 O O . GLY A 1 94 ? -14.07 6.523 2.215 1 98.19 94 GLY A O 1
ATOM 735 N N . ALA A 1 95 ? -12.062 6.48 1.283 1 98.81 95 ALA A N 1
ATOM 736 C CA . ALA A 1 95 ? -11.516 7.488 2.186 1 98.81 95 ALA A CA 1
ATOM 737 C C . ALA A 1 95 ? -11.672 8.891 1.603 1 98.81 95 ALA A C 1
ATOM 739 O O . ALA A 1 95 ? -11.75 9.055 0.383 1 98.81 95 ALA A O 1
ATOM 740 N N . ALA A 1 96 ? -11.758 9.891 2.457 1 98.94 96 ALA A N 1
ATOM 741 C CA . ALA A 1 96 ? -11.57 11.266 2.012 1 98.94 96 ALA A CA 1
ATOM 742 C C . ALA A 1 96 ? -10.086 11.594 1.854 1 98.94 96 ALA A C 1
ATOM 744 O O . ALA A 1 96 ? -9.234 10.945 2.453 1 98.94 96 ALA A O 1
ATOM 745 N N . ALA A 1 97 ? -9.789 12.523 1.01 1 98.94 97 ALA A N 1
ATOM 746 C CA . ALA A 1 97 ? -8.414 12.938 0.74 1 98.94 97 ALA A CA 1
ATOM 747 C C . ALA A 1 97 ? -8.18 14.383 1.176 1 98.94 97 ALA A C 1
ATOM 749 O O . ALA A 1 97 ? -8.953 15.273 0.828 1 98.94 97 ALA A O 1
ATOM 750 N N . ALA A 1 98 ? -7.164 14.57 1.979 1 98.94 98 ALA A N 1
ATOM 751 C CA . ALA A 1 98 ? -6.766 15.906 2.408 1 98.94 98 ALA A CA 1
ATOM 752 C C . ALA A 1 98 ? -5.297 16.172 2.08 1 98.94 98 ALA A C 1
ATOM 754 O O . ALA A 1 98 ? -4.527 15.234 1.839 1 98.94 98 ALA A O 1
ATOM 755 N N . ILE A 1 99 ? -4.938 17.406 2.031 1 98.94 99 ILE A N 1
ATOM 756 C CA . ILE A 1 99 ? -3.562 17.844 1.827 1 98.94 99 ILE A CA 1
ATOM 757 C C . ILE A 1 99 ? -3.168 18.828 2.928 1 98.94 99 ILE A C 1
ATOM 759 O O . ILE A 1 99 ? -3.967 19.688 3.322 1 98.94 99 ILE A O 1
ATOM 763 N N . GLN A 1 100 ? -1.993 18.625 3.43 1 98.94 100 GLN A N 1
ATOM 764 C CA . GLN A 1 100 ? -1.46 19.609 4.363 1 98.94 100 GLN A CA 1
ATOM 765 C C . GLN A 1 100 ? -0.611 20.656 3.641 1 98.94 100 GLN A C 1
ATOM 767 O O . GLN A 1 100 ? 0.502 20.359 3.201 1 98.94 100 GLN A O 1
ATOM 772 N N . LEU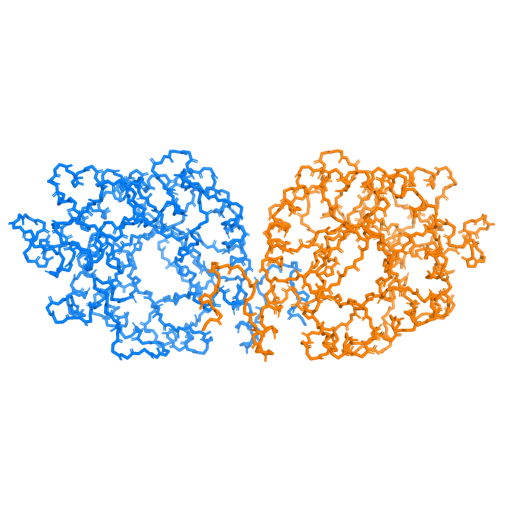 A 1 101 ? -1.133 21.859 3.504 1 98.94 101 LEU A N 1
ATOM 773 C CA . LEU A 1 101 ? -0.351 22.953 2.953 1 98.94 101 LEU A CA 1
ATOM 774 C C . LEU A 1 101 ? 0.638 23.484 3.982 1 98.94 101 LEU A C 1
ATOM 776 O O . LEU A 1 101 ? 0.282 23.688 5.148 1 98.94 101 LEU A O 1
ATOM 780 N N . ALA A 1 102 ? 1.879 23.703 3.471 1 98.88 102 ALA A N 1
ATOM 781 C CA . ALA A 1 102 ? 2.908 23.953 4.477 1 98.88 102 ALA A CA 1
ATOM 782 C C . ALA A 1 102 ? 3.965 24.922 3.957 1 98.88 102 ALA A C 1
ATOM 784 O O . ALA A 1 102 ? 4.062 25.156 2.75 1 98.88 102 ALA A O 1
ATOM 785 N N . HIS A 1 103 ? 4.672 25.5 4.844 1 98.94 103 HIS A N 1
ATOM 786 C CA . HIS A 1 103 ? 5.879 26.297 4.664 1 98.94 103 HIS A CA 1
ATOM 787 C C . HIS A 1 103 ? 6.836 26.125 5.836 1 98.94 103 HIS A C 1
ATOM 789 O O . HIS A 1 103 ? 6.484 26.438 6.98 1 98.94 103 HIS A O 1
ATOM 795 N N . ALA A 1 104 ? 8.078 25.766 5.555 1 98.69 104 ALA A N 1
ATOM 796 C CA . ALA A 1 104 ? 8.992 25.297 6.59 1 98.69 104 ALA A CA 1
ATOM 797 C C . ALA A 1 104 ? 9.602 26.453 7.359 1 98.69 104 ALA A C 1
ATOM 799 O O . ALA A 1 104 ? 10.039 26.297 8.5 1 98.69 104 ALA A O 1
ATOM 800 N N . GLY A 1 105 ? 9.672 27.688 6.711 1 98.5 105 GLY A N 1
ATOM 801 C CA . GLY A 1 105 ? 10.297 28.828 7.359 1 98.5 105 GLY A CA 1
ATOM 802 C C . GLY A 1 105 ? 11.734 28.562 7.766 1 98.5 105 GLY A C 1
ATOM 803 O O . GLY A 1 105 ? 12.547 28.125 6.945 1 98.5 105 GLY A O 1
ATOM 804 N N . ARG A 1 106 ? 12.023 28.766 8.961 1 98.25 106 ARG A N 1
ATOM 805 C CA . ARG A 1 106 ? 13.414 28.75 9.414 1 98.25 106 ARG A CA 1
ATOM 806 C C . ARG A 1 106 ? 13.938 27.328 9.539 1 98.25 106 ARG A C 1
ATOM 808 O O . ARG A 1 106 ? 15.133 27.125 9.742 1 98.25 106 ARG A O 1
ATOM 815 N N . LYS A 1 107 ? 13.094 26.328 9.328 1 98 107 LYS A N 1
ATOM 816 C CA . LYS A 1 107 ? 13.523 24.938 9.461 1 98 107 LYS A CA 1
ATOM 817 C C . LYS A 1 107 ? 13.852 24.344 8.094 1 98 107 LYS A C 1
ATOM 819 O O . LYS A 1 107 ? 14.18 23.156 7.992 1 98 107 LYS A O 1
ATOM 824 N N . ALA A 1 108 ? 13.789 25.141 7.082 1 98 108 ALA A N 1
ATOM 825 C CA . ALA A 1 108 ? 14.125 24.672 5.742 1 98 108 ALA A CA 1
ATOM 826 C C . ALA A 1 108 ? 15.609 24.328 5.637 1 98 108 ALA A C 1
ATOM 828 O O . ALA A 1 108 ? 16.453 25.109 6.055 1 98 108 ALA A O 1
ATOM 829 N N . LYS A 1 109 ? 15.922 23.109 5.164 1 96.88 109 LYS A N 1
ATOM 830 C CA . LYS A 1 109 ? 17.281 22.703 4.844 1 96.88 109 LYS A CA 1
ATOM 831 C C . LYS A 1 109 ? 17.531 22.719 3.338 1 96.88 109 LYS A C 1
ATOM 833 O O . LYS A 1 109 ? 17.719 21.672 2.721 1 96.88 109 LYS A O 1
ATOM 838 N N . LEU A 1 110 ? 17.5 23.859 2.879 1 96.06 110 LEU A N 1
ATOM 839 C CA . LEU A 1 110 ? 17.641 24.109 1.448 1 96.06 110 LEU A CA 1
ATOM 840 C C . LEU A 1 110 ? 18.906 24.922 1.164 1 96.06 110 LEU A C 1
ATOM 842 O O . LEU A 1 110 ? 19.484 25.516 2.078 1 96.06 110 LEU A O 1
ATOM 846 N N . ASN A 1 111 ? 19.281 24.891 -0.119 1 91.94 111 ASN A N 1
ATOM 847 C CA . ASN A 1 111 ? 20.438 25.688 -0.524 1 91.94 111 ASN A CA 1
ATOM 848 C C . ASN A 1 111 ? 20.078 27.172 -0.675 1 91.94 111 ASN A C 1
ATOM 850 O O . ASN A 1 111 ? 20.922 28.031 -0.432 1 91.94 111 ASN A O 1
ATOM 854 N N . ASP A 1 112 ? 18.906 27.438 -0.94 1 88.62 112 ASP A N 1
ATOM 855 C CA . ASP A 1 112 ? 18.438 28.812 -1.163 1 88.62 112 ASP A CA 1
ATOM 856 C C . ASP A 1 112 ? 18.266 29.547 0.158 1 88.62 112 ASP A C 1
ATOM 858 O O . ASP A 1 112 ? 18.406 28.969 1.232 1 88.62 112 ASP A O 1
ATOM 862 N N . THR A 1 113 ? 18.047 30.922 0.008 1 94.94 113 THR A N 1
ATOM 863 C CA . THR A 1 113 ? 17.703 31.734 1.166 1 94.94 113 THR A CA 1
ATOM 864 C C . THR A 1 113 ? 16.391 31.266 1.777 1 94.94 113 THR A C 1
ATOM 866 O O . THR A 1 113 ? 15.398 31.078 1.065 1 94.94 113 THR A O 1
ATOM 869 N N . ILE A 1 114 ? 16.391 31.094 3.111 1 97.75 114 ILE A N 1
ATOM 870 C CA . ILE A 1 114 ? 15.18 30.703 3.82 1 97.75 114 ILE A CA 1
ATOM 871 C C . ILE A 1 114 ? 14.594 31.906 4.555 1 97.75 114 ILE A C 1
ATOM 873 O O . ILE A 1 114 ? 15.25 32.938 4.699 1 97.75 114 ILE A O 1
ATOM 877 N N . VAL A 1 115 ? 13.359 31.812 4.957 1 98.62 115 VAL A N 1
ATOM 878 C CA . VAL A 1 115 ? 12.672 33 5.473 1 98.62 115 VAL A CA 1
ATOM 879 C C . VAL A 1 115 ? 12.047 32.656 6.828 1 98.62 115 VAL A C 1
ATOM 881 O O . VAL A 1 115 ? 11.844 31.5 7.168 1 98.62 115 VAL A O 1
ATOM 884 N N . ALA A 1 116 ? 11.742 33.688 7.633 1 98.81 116 ALA A N 1
ATOM 885 C CA . ALA A 1 116 ? 11.094 33.562 8.938 1 98.81 116 ALA A CA 1
ATOM 886 C C . ALA A 1 116 ? 10.516 34.906 9.383 1 98.81 116 ALA A C 1
ATOM 888 O O . ALA A 1 116 ? 10.727 35.938 8.734 1 98.81 116 ALA A O 1
ATOM 889 N N . PRO A 1 117 ? 9.68 34.906 10.438 1 98.81 117 PRO A N 1
ATOM 890 C CA . PRO A 1 117 ? 9.203 36.188 10.961 1 98.81 117 PRO A CA 1
ATOM 891 C C . PRO A 1 117 ? 10.328 37.031 11.531 1 98.81 117 PRO A C 1
ATOM 893 O O . PRO A 1 117 ? 10.219 38.281 11.531 1 98.81 117 PRO A O 1
ATOM 896 N N . SER A 1 118 ? 11.297 36.438 12.117 1 98.75 118 SER A N 1
ATOM 897 C CA . SER A 1 118 ? 12.484 37.094 12.648 1 98.75 118 SER A CA 1
ATOM 898 C C . SER A 1 118 ? 13.758 36.375 12.219 1 98.75 118 SER A C 1
ATOM 900 O O . SER A 1 118 ? 13.727 35.188 11.883 1 98.75 118 SER A O 1
ATOM 902 N N . ALA A 1 119 ? 14.828 37.125 12.164 1 98.44 119 ALA A N 1
ATOM 903 C CA . ALA A 1 119 ? 16.109 36.531 11.773 1 98.44 119 ALA A CA 1
ATOM 904 C C . ALA A 1 119 ? 16.719 35.719 12.914 1 98.44 119 ALA A C 1
ATOM 906 O O . ALA A 1 119 ? 17.812 36.031 13.391 1 98.44 119 ALA A O 1
ATOM 907 N N . ILE A 1 120 ? 16.062 34.688 13.344 1 98.25 120 ILE A N 1
ATOM 908 C CA . ILE A 1 120 ? 16.484 33.812 14.438 1 98.25 120 ILE A CA 1
ATOM 909 C C . ILE A 1 120 ? 16.547 32.375 13.945 1 98.25 120 ILE A C 1
ATOM 911 O O . ILE A 1 120 ? 15.531 31.797 13.547 1 98.25 120 ILE A O 1
ATOM 915 N N . PRO A 1 121 ? 17.734 31.828 13.922 1 98.12 121 PRO A N 1
ATOM 916 C CA . PRO A 1 121 ? 17.859 30.438 13.469 1 98.12 121 PRO A CA 1
ATOM 917 C C . PRO A 1 121 ? 17.172 29.453 14.414 1 98.12 121 PRO A C 1
ATOM 919 O O . PRO A 1 121 ? 16.953 29.766 15.586 1 98.12 121 PRO A O 1
ATOM 922 N N . PHE A 1 122 ? 16.812 28.312 13.891 1 98.06 122 PHE A N 1
ATOM 923 C CA . PHE A 1 122 ? 16.141 27.281 14.68 1 98.06 122 PHE A CA 1
ATOM 924 C C . PHE A 1 122 ? 17.047 26.797 15.805 1 98.06 122 PHE A C 1
ATOM 926 O O . PHE A 1 122 ? 16.594 26.609 16.938 1 98.06 122 PHE A O 1
ATOM 933 N N . ASP A 1 123 ? 18.172 26.531 15.469 1 96.69 123 ASP A N 1
ATOM 934 C CA . ASP A 1 123 ? 19.203 26.125 16.438 1 96.69 123 ASP A CA 1
ATOM 935 C C . ASP A 1 123 ? 20.578 26.641 16.016 1 96.69 123 ASP A C 1
ATOM 937 O O . ASP A 1 123 ? 20.688 27.406 15.055 1 96.69 123 ASP A O 1
ATOM 941 N N . ASP A 1 124 ? 21.609 26.25 16.75 1 94.88 124 ASP A N 1
ATOM 942 C CA . ASP A 1 124 ? 22.938 26.812 16.547 1 94.88 124 ASP A CA 1
ATOM 943 C C . ASP A 1 124 ? 23.531 26.359 15.203 1 94.88 124 ASP A C 1
ATOM 945 O O . ASP A 1 124 ? 24.422 27.031 14.664 1 94.88 124 ASP A O 1
ATOM 949 N N . ASN A 1 125 ? 23.016 25.328 14.625 1 94.75 125 ASN A N 1
ATOM 950 C CA . ASN A 1 125 ? 23.578 24.781 13.391 1 94.75 125 ASN A CA 1
ATOM 951 C C . ASN A 1 125 ? 22.719 25.141 12.18 1 94.75 125 ASN A C 1
ATOM 953 O O . ASN A 1 125 ? 23.047 24.781 11.047 1 94.75 125 ASN A O 1
ATOM 957 N N . SER A 1 126 ? 21.594 25.828 12.43 1 96.31 126 SER A N 1
ATOM 958 C CA . SER A 1 126 ? 20.672 26.172 11.352 1 96.31 126 SER A CA 1
ATOM 959 C C . SER A 1 126 ? 21.047 27.516 10.727 1 96.31 126 SER A C 1
ATOM 961 O O . SER A 1 126 ? 21.672 28.359 11.383 1 96.31 126 SER A O 1
ATOM 963 N N . LYS A 1 127 ? 20.75 27.656 9.453 1 94.56 127 LYS A N 1
ATOM 964 C CA . LYS A 1 127 ? 20.938 28.906 8.734 1 94.56 127 LYS A CA 1
ATOM 965 C C . LYS A 1 127 ? 20.109 30.031 9.375 1 94.56 127 LYS A C 1
ATOM 967 O O . LYS A 1 127 ? 19 29.797 9.836 1 94.56 127 LYS A O 1
ATOM 972 N N . VAL A 1 128 ? 20.641 31.188 9.367 1 97.69 128 VAL A N 1
ATOM 973 C CA . VAL A 1 128 ? 19.859 32.344 9.773 1 97.69 128 VAL A CA 1
ATOM 974 C C . VAL A 1 128 ? 18.875 32.719 8.672 1 97.69 128 VAL A C 1
ATOM 976 O O . VAL A 1 128 ? 19.266 33 7.535 1 97.69 128 VAL A O 1
ATOM 979 N N . PRO A 1 129 ? 17.641 32.75 8.977 1 98.56 129 PRO A N 1
ATOM 980 C CA . PRO A 1 129 ? 16.656 33.094 7.945 1 98.56 129 PRO A CA 1
ATOM 981 C C . PRO A 1 129 ? 16.578 34.594 7.656 1 98.56 129 PRO A C 1
ATOM 983 O O . PRO A 1 129 ? 17 35.406 8.477 1 98.56 129 PRO A O 1
ATOM 986 N N . HIS A 1 130 ? 16.156 34.844 6.449 1 98.31 130 HIS A N 1
ATOM 987 C CA . HIS A 1 130 ? 15.797 36.219 6.105 1 98.31 130 HIS A CA 1
ATOM 988 C C . HIS A 1 130 ? 14.477 36.594 6.758 1 98.31 130 HIS A C 1
ATOM 990 O O . HIS A 1 130 ? 13.469 35.906 6.621 1 98.31 130 HIS A O 1
ATOM 996 N N . GLU A 1 131 ? 14.461 37.656 7.523 1 98.69 131 GLU A N 1
ATOM 997 C CA . GLU A 1 131 ? 13.219 38.156 8.094 1 98.69 131 GLU A CA 1
ATOM 998 C C . GLU A 1 131 ? 12.273 38.656 7 1 98.69 131 GLU A C 1
ATOM 1000 O O . GLU A 1 131 ? 12.641 39.5 6.199 1 98.69 131 GLU A O 1
ATOM 1005 N N . LEU A 1 132 ? 11.109 38.188 6.977 1 98.75 132 LEU A N 1
ATOM 1006 C CA . LEU A 1 132 ? 10.133 38.562 5.957 1 98.75 132 LEU A CA 1
ATOM 1007 C C . LEU A 1 132 ? 9.719 40 6.09 1 98.75 132 LEU A C 1
ATOM 1009 O O . LEU A 1 132 ? 9.367 40.469 7.18 1 98.75 132 LEU A O 1
ATOM 1013 N N . THR A 1 133 ? 9.781 40.688 4.949 1 98.12 133 THR A N 1
ATOM 1014 C CA . THR A 1 133 ? 9.172 42.031 4.902 1 98.12 133 THR A CA 1
ATOM 1015 C C . THR A 1 133 ? 7.66 41.906 4.699 1 98.12 133 THR A C 1
ATOM 1017 O O . THR A 1 133 ? 7.137 40.812 4.449 1 98.12 133 THR A O 1
ATOM 1020 N N . GLU A 1 134 ? 6.992 43 4.918 1 97.5 134 GLU A N 1
ATOM 1021 C CA . GLU A 1 134 ? 5.559 43 4.645 1 97.5 134 GLU A CA 1
ATOM 1022 C C . GLU A 1 134 ? 5.273 42.594 3.203 1 97.5 134 GLU A C 1
ATOM 1024 O O . GLU A 1 134 ? 4.301 41.875 2.93 1 97.5 134 GLU A O 1
ATOM 1029 N N . ALA A 1 135 ? 6.125 43.062 2.318 1 97.94 135 ALA A N 1
ATOM 1030 C CA . ALA A 1 135 ? 5.98 42.688 0.915 1 97.94 135 ALA A CA 1
ATOM 1031 C C . ALA A 1 135 ? 6.211 41.188 0.728 1 97.94 135 ALA A C 1
ATOM 1033 O O . ALA A 1 135 ? 5.512 40.531 -0.055 1 97.94 135 ALA A O 1
ATOM 1034 N N . ASP A 1 136 ? 7.23 40.656 1.388 1 98.19 136 ASP A N 1
ATOM 1035 C CA . ASP A 1 136 ? 7.48 39.219 1.361 1 98.19 136 ASP A CA 1
ATOM 1036 C C . ASP A 1 136 ? 6.262 38.438 1.854 1 98.19 136 ASP A C 1
ATOM 1038 O O . ASP A 1 136 ? 5.906 37.406 1.284 1 98.19 136 ASP A O 1
ATOM 1042 N N . ILE A 1 137 ? 5.66 38.906 2.91 1 98.75 137 ILE A N 1
ATOM 1043 C CA . ILE A 1 137 ? 4.508 38.25 3.514 1 98.75 137 ILE A CA 1
ATOM 1044 C C . ILE A 1 137 ? 3.363 38.188 2.502 1 98.75 137 ILE A C 1
ATOM 1046 O O . ILE A 1 137 ? 2.705 37.156 2.367 1 98.75 137 ILE A O 1
ATOM 1050 N N . GLU A 1 138 ? 3.191 39.281 1.779 1 98.69 138 GLU A N 1
ATOM 1051 C CA . GLU A 1 138 ? 2.146 39.281 0.76 1 98.69 138 GLU A CA 1
ATOM 1052 C C . GLU A 1 138 ? 2.412 38.219 -0.304 1 98.69 138 GLU A C 1
ATOM 1054 O O . GLU A 1 138 ? 1.48 37.562 -0.792 1 98.69 138 GLU A O 1
ATOM 1059 N N . GLU A 1 139 ? 3.635 38.062 -0.685 1 98.56 139 GLU A N 1
ATOM 1060 C CA . GLU A 1 139 ? 4.012 37.031 -1.664 1 98.56 139 GLU A CA 1
ATOM 1061 C C . GLU A 1 139 ? 3.75 35.625 -1.129 1 98.56 139 GLU A C 1
ATOM 1063 O O . GLU A 1 139 ? 3.262 34.781 -1.856 1 98.56 139 GLU A O 1
ATOM 1068 N N . VAL A 1 140 ? 4.09 35.406 0.095 1 98.81 140 VAL A N 1
ATOM 1069 C CA . VAL A 1 140 ? 3.867 34.125 0.727 1 98.81 140 VAL A CA 1
ATOM 1070 C C . VAL A 1 140 ? 2.369 33.844 0.808 1 98.81 140 VAL A C 1
ATOM 1072 O O . VAL A 1 140 ? 1.932 32.719 0.562 1 98.81 140 VAL A O 1
ATOM 1075 N N . LEU A 1 141 ? 1.604 34.875 1.147 1 98.88 141 LEU A N 1
ATOM 1076 C CA . LEU A 1 141 ? 0.155 34.719 1.22 1 98.88 141 LEU A CA 1
ATOM 1077 C C . LEU A 1 141 ? -0.42 34.344 -0.141 1 98.88 141 LEU A C 1
ATOM 1079 O O . LEU A 1 141 ? -1.328 33.531 -0.226 1 98.88 141 LEU A O 1
ATOM 1083 N N . GLU A 1 142 ? 0.131 34.906 -1.181 1 98.88 142 GLU A N 1
ATOM 1084 C CA . GLU A 1 142 ? -0.302 34.562 -2.529 1 98.88 142 GLU A CA 1
ATOM 1085 C C . GLU A 1 142 ? 0.021 33.094 -2.852 1 98.88 142 GLU A C 1
ATOM 1087 O O . GLU A 1 142 ? -0.765 32.406 -3.51 1 98.88 142 GLU A O 1
ATOM 1092 N N . ALA A 1 143 ? 1.122 32.656 -2.404 1 98.88 143 ALA A N 1
ATOM 1093 C CA . ALA 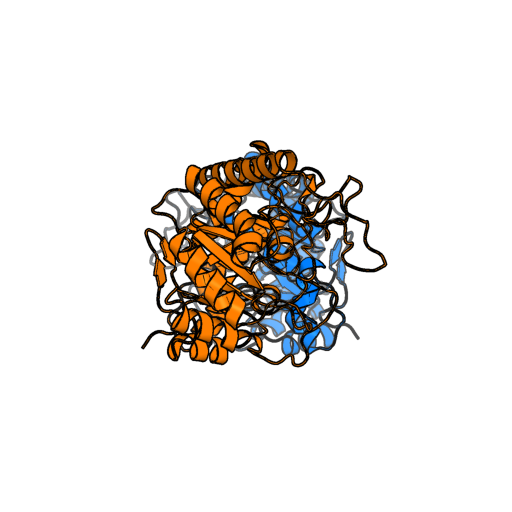A 1 143 ? 1.494 31.25 -2.596 1 98.88 143 ALA A CA 1
ATOM 1094 C C . ALA A 1 143 ? 0.503 30.328 -1.906 1 98.88 143 ALA A C 1
ATOM 1096 O O . ALA A 1 143 ? 0.155 29.266 -2.443 1 98.88 143 ALA A O 1
ATOM 1097 N N . TRP A 1 144 ? 0.064 30.688 -0.696 1 98.94 144 TRP A N 1
ATOM 1098 C CA . TRP A 1 144 ? -0.94 29.906 0.016 1 98.94 144 TRP A CA 1
ATOM 1099 C C . TRP A 1 144 ? -2.254 29.875 -0.758 1 98.94 144 TRP A C 1
ATOM 1101 O O . TRP A 1 144 ? -2.883 28.812 -0.876 1 98.94 144 TRP A O 1
ATOM 1111 N N . ARG A 1 145 ? -2.631 31 -1.261 1 98.94 145 ARG A N 1
ATOM 1112 C CA . ARG A 1 145 ? -3.857 31.094 -2.047 1 98.94 145 ARG A CA 1
ATOM 1113 C C . ARG A 1 145 ? -3.787 30.172 -3.266 1 98.94 145 ARG A C 1
ATOM 1115 O O . ARG A 1 145 ? -4.703 29.391 -3.514 1 98.94 145 ARG A O 1
ATOM 1122 N N . GLN A 1 146 ? -2.684 30.234 -3.98 1 98.94 146 GLN A N 1
ATOM 1123 C CA . GLN A 1 146 ? -2.514 29.438 -5.191 1 98.94 146 GLN A CA 1
ATOM 1124 C C . GLN A 1 146 ? -2.404 27.953 -4.863 1 98.94 146 GLN A C 1
ATOM 1126 O O . GLN A 1 146 ? -2.865 27.109 -5.633 1 98.94 146 GLN A O 1
ATOM 1131 N N . GLY A 1 147 ? -1.747 27.703 -3.752 1 98.94 147 GLY A N 1
ATOM 1132 C CA . GLY A 1 147 ? -1.698 26.312 -3.303 1 98.94 147 GLY A CA 1
ATOM 1133 C C . GLY A 1 147 ? -3.07 25.734 -3.035 1 98.94 147 GLY A C 1
ATOM 1134 O O . GLY A 1 147 ? -3.348 24.594 -3.42 1 98.94 147 GLY A O 1
ATOM 1135 N N . ALA A 1 148 ? -3.918 26.516 -2.43 1 98.94 148 ALA A N 1
ATOM 1136 C CA . ALA A 1 148 ? -5.285 26.078 -2.164 1 98.94 148 ALA A CA 1
ATOM 1137 C C . ALA A 1 148 ? -6.055 25.859 -3.463 1 98.94 148 ALA A C 1
ATOM 1139 O O . ALA A 1 148 ? -6.816 24.906 -3.586 1 98.94 148 ALA A O 1
ATOM 1140 N N . ARG A 1 149 ? -5.875 26.75 -4.414 1 98.94 149 ARG A N 1
ATOM 1141 C CA . ARG A 1 149 ? -6.516 26.594 -5.719 1 98.94 149 ARG A CA 1
ATOM 1142 C C . ARG A 1 149 ? -6.113 25.281 -6.375 1 98.94 149 ARG A C 1
ATOM 1144 O O . ARG A 1 149 ? -6.965 24.547 -6.879 1 98.94 149 ARG A O 1
ATOM 1151 N N . ARG A 1 150 ? -4.848 25.031 -6.34 1 98.94 150 ARG A N 1
ATOM 1152 C CA . ARG A 1 150 ? -4.34 23.828 -6.988 1 98.94 150 ARG A CA 1
ATOM 1153 C C . ARG A 1 150 ? -4.801 22.578 -6.246 1 98.94 150 ARG A C 1
ATOM 1155 O O . ARG A 1 150 ? -5.051 21.531 -6.867 1 98.94 150 ARG A O 1
ATOM 1162 N N . ALA A 1 151 ? -4.855 22.672 -4.902 1 98.94 151 ALA A N 1
ATOM 1163 C CA . ALA A 1 151 ? -5.395 21.562 -4.117 1 98.94 151 ALA A CA 1
ATOM 1164 C C . ALA A 1 151 ? -6.84 21.266 -4.512 1 98.94 151 ALA A C 1
ATOM 1166 O O . ALA A 1 151 ? -7.219 20.094 -4.668 1 98.94 151 ALA A O 1
ATOM 1167 N N . ARG A 1 152 ? -7.609 22.328 -4.664 1 98.88 152 ARG A N 1
ATOM 1168 C CA . ARG A 1 152 ? -8.992 22.188 -5.113 1 98.88 152 ARG A CA 1
ATOM 1169 C C . ARG A 1 152 ? -9.062 21.547 -6.492 1 98.88 152 ARG A C 1
ATOM 1171 O O . ARG A 1 152 ? -9.844 20.609 -6.707 1 98.88 152 ARG A O 1
ATOM 1178 N N . GLU A 1 153 ? -8.227 21.984 -7.348 1 98.88 153 GLU A N 1
ATOM 1179 C CA . GLU A 1 153 ? -8.219 21.469 -8.711 1 98.88 153 GLU A CA 1
ATOM 1180 C C . GLU A 1 153 ? -7.777 20 -8.75 1 98.88 153 GLU A C 1
ATOM 1182 O O . GLU A 1 153 ? -8.242 19.234 -9.594 1 98.88 153 GLU A O 1
ATOM 1187 N N . ALA A 1 154 ? -6.891 19.656 -7.836 1 98.88 154 ALA A N 1
ATOM 1188 C CA . ALA A 1 154 ? -6.43 18.281 -7.758 1 98.88 154 ALA A CA 1
ATOM 1189 C C . ALA A 1 154 ? -7.527 17.359 -7.215 1 98.88 154 ALA A C 1
ATOM 1191 O O . ALA A 1 154 ? -7.438 16.141 -7.336 1 98.88 154 ALA A O 1
ATOM 1192 N N . GLY A 1 155 ? -8.531 17.922 -6.516 1 98.88 155 GLY A N 1
ATOM 1193 C CA . GLY A 1 155 ? -9.695 17.141 -6.117 1 98.88 155 GLY A CA 1
ATOM 1194 C C . GLY A 1 155 ? -9.711 16.812 -4.641 1 98.88 155 GLY A C 1
ATOM 1195 O O . GLY A 1 155 ? -10.477 15.945 -4.203 1 98.88 155 GLY A O 1
ATOM 1196 N N . PHE A 1 156 ? -8.891 17.422 -3.828 1 98.94 156 PHE A N 1
ATOM 1197 C CA . PHE A 1 156 ? -8.875 17.172 -2.393 1 98.94 156 PHE A CA 1
ATOM 1198 C C . PHE A 1 156 ? -10.195 17.578 -1.755 1 98.94 156 PHE A C 1
ATOM 1200 O O . PHE A 1 156 ? -10.836 18.531 -2.207 1 98.94 156 PHE A O 1
ATOM 1207 N N . ASP A 1 157 ? -10.57 16.891 -0.658 1 98.88 157 ASP A N 1
ATOM 1208 C CA . ASP A 1 157 ? -11.805 17.156 0.065 1 98.88 157 ASP A CA 1
ATOM 1209 C C . ASP A 1 157 ? -11.57 18.156 1.2 1 98.88 157 ASP A C 1
ATOM 1211 O O . ASP A 1 157 ? -12.477 18.891 1.587 1 98.88 157 ASP A O 1
ATOM 1215 N N . ILE A 1 158 ? -10.375 18.125 1.741 1 98.94 158 ILE A N 1
ATOM 1216 C CA . ILE A 1 158 ? -10.023 18.891 2.926 1 98.94 158 ILE A CA 1
ATOM 1217 C C . ILE A 1 158 ? -8.625 19.484 2.768 1 98.94 158 ILE A C 1
ATOM 1219 O O . ILE A 1 158 ? -7.738 18.844 2.201 1 98.94 158 ILE A O 1
ATOM 1223 N N . VAL A 1 159 ? -8.461 20.688 3.211 1 98.94 159 VAL A N 1
ATOM 1224 C CA . VAL A 1 159 ? -7.141 21.281 3.355 1 98.94 159 VAL A CA 1
ATOM 1225 C C . VAL A 1 159 ? -6.805 21.453 4.836 1 98.94 159 VAL A C 1
ATOM 1227 O O . VAL A 1 159 ? -7.652 21.859 5.633 1 98.94 159 VAL A O 1
ATOM 1230 N N . GLU A 1 160 ? -5.648 21 5.172 1 98.94 160 GLU A N 1
ATOM 1231 C CA . GLU A 1 160 ? -5.105 21.328 6.488 1 98.94 160 GLU A CA 1
ATOM 1232 C C . GLU A 1 160 ? -3.971 22.344 6.383 1 98.94 160 GLU A C 1
ATOM 1234 O O . GLU A 1 160 ? -3.031 22.156 5.609 1 98.94 160 GLU A O 1
ATOM 1239 N N . ILE A 1 161 ? -4.094 23.422 7.098 1 99 161 ILE A N 1
ATOM 1240 C CA . ILE A 1 161 ? -3.023 24.406 7.215 1 99 161 ILE A CA 1
ATOM 1241 C C . ILE A 1 161 ? -2.043 23.969 8.305 1 99 161 ILE A C 1
ATOM 1243 O O . ILE A 1 161 ? -2.439 23.75 9.445 1 99 161 ILE A O 1
ATOM 1247 N N . HIS A 1 162 ? -0.766 23.859 7.914 1 98.94 162 HIS A N 1
ATOM 1248 C CA . HIS A 1 162 ? 0.252 23.422 8.859 1 98.94 162 HIS A CA 1
ATOM 1249 C C . HIS A 1 162 ? 0.768 24.578 9.703 1 98.94 162 HIS A C 1
ATOM 1251 O O . HIS A 1 162 ? 1.731 25.25 9.32 1 98.94 162 HIS A O 1
ATOM 1257 N N . GLY A 1 163 ? 0.259 24.75 10.844 1 98.88 163 GLY A N 1
ATOM 1258 C CA . GLY A 1 163 ? 0.673 25.812 11.75 1 98.88 163 GLY A CA 1
ATOM 1259 C C . GLY A 1 163 ? 1.405 25.297 12.977 1 98.88 163 GLY A C 1
ATOM 1260 O O . GLY A 1 163 ? 1.318 25.891 14.055 1 98.88 163 GLY A O 1
ATOM 1261 N N . ALA A 1 164 ? 2.09 24.172 12.828 1 98.75 164 ALA A N 1
ATOM 1262 C CA . ALA A 1 164 ? 2.678 23.5 13.984 1 98.75 164 ALA A CA 1
ATOM 1263 C C . ALA A 1 164 ? 4.16 23.219 13.758 1 98.75 164 ALA A C 1
ATOM 1265 O O . ALA A 1 164 ? 4.715 23.578 12.719 1 98.75 164 ALA A O 1
ATOM 1266 N N . HIS A 1 165 ? 4.859 22.703 14.75 1 98.25 165 HIS A N 1
ATOM 1267 C CA . HIS A 1 165 ? 6.121 21.969 14.742 1 98.25 165 HIS A CA 1
ATOM 1268 C C . HIS A 1 165 ? 7.277 22.875 14.336 1 98.25 165 HIS A C 1
ATOM 1270 O O . HIS A 1 165 ? 8.219 22.438 13.672 1 98.25 165 HIS A O 1
ATOM 1276 N N . GLY A 1 166 ? 7.102 24.156 14.602 1 98.44 166 GLY A N 1
ATOM 1277 C CA . GLY A 1 166 ? 8.211 25.062 14.375 1 98.44 166 GLY A CA 1
ATOM 1278 C C . GLY A 1 166 ? 8.32 25.531 12.938 1 98.44 166 GLY A C 1
ATOM 1279 O O . GLY A 1 166 ? 9.344 26.078 12.539 1 98.44 166 GLY A O 1
ATOM 1280 N N . TYR A 1 167 ? 7.324 25.266 12.156 1 98.75 167 TYR A N 1
ATOM 1281 C CA . TYR A 1 167 ? 7.301 25.766 10.781 1 98.75 167 TYR A CA 1
ATOM 1282 C C . TYR A 1 167 ? 6.742 27.172 10.719 1 98.75 167 TYR A C 1
ATOM 1284 O O . TYR A 1 167 ? 6.461 27.781 11.758 1 98.75 167 TYR A O 1
ATOM 1292 N N . LEU A 1 168 ? 6.617 27.734 9.562 1 98.88 168 LEU A N 1
ATOM 1293 C CA . LEU A 1 168 ? 6.543 29.172 9.375 1 98.88 168 LEU A CA 1
ATOM 1294 C C . LEU A 1 168 ? 5.402 29.766 10.203 1 98.88 168 LEU A C 1
ATOM 1296 O O . LEU A 1 168 ? 5.598 30.75 10.914 1 98.88 168 LEU A O 1
ATOM 1300 N N . ILE A 1 169 ? 4.215 29.156 10.078 1 98.94 169 ILE A N 1
ATOM 1301 C CA . ILE A 1 169 ? 3.068 29.719 10.781 1 98.94 169 ILE A CA 1
ATOM 1302 C C . ILE A 1 169 ? 3.287 29.625 12.289 1 98.94 169 ILE A C 1
ATOM 1304 O O . ILE A 1 169 ? 3.02 30.562 13.031 1 98.94 169 ILE A O 1
ATOM 1308 N N . ASN A 1 170 ? 3.754 28.469 12.766 1 98.88 170 ASN A N 1
ATOM 1309 C CA . ASN A 1 170 ? 4.098 28.328 14.18 1 98.88 170 ASN A CA 1
ATOM 1310 C C . ASN A 1 170 ? 5.176 29.328 14.586 1 98.88 170 ASN A C 1
ATOM 1312 O O . ASN A 1 170 ? 5.16 29.828 15.711 1 98.88 170 ASN A O 1
ATOM 1316 N N . GLU A 1 171 ? 6.125 29.641 13.711 1 98.88 171 GLU A N 1
ATOM 1317 C CA . GLU A 1 171 ? 7.164 30.641 13.977 1 98.88 171 GLU A CA 1
ATOM 1318 C C . GLU A 1 171 ? 6.566 32.031 14.227 1 98.88 171 GLU A C 1
ATOM 1320 O O . GLU A 1 171 ? 7.066 32.781 15.062 1 98.88 171 GLU A O 1
ATOM 1325 N N . PHE A 1 172 ? 5.562 32.375 13.453 1 98.94 172 PHE A N 1
ATOM 1326 C CA . PHE A 1 172 ? 4.875 33.656 13.688 1 98.94 172 PHE A CA 1
ATOM 1327 C C . PHE A 1 172 ? 4.109 33.594 15.008 1 98.94 172 PHE A C 1
ATOM 1329 O O . PHE A 1 172 ? 4.059 34.594 15.727 1 98.94 172 PHE A O 1
ATOM 1336 N N . LEU A 1 173 ? 3.516 32.5 15.352 1 98.88 173 LEU A N 1
ATOM 1337 C CA . LEU A 1 173 ? 2.637 32.375 16.516 1 98.88 173 LEU A CA 1
ATOM 1338 C C . LEU A 1 173 ? 3.439 32.406 17.812 1 98.88 173 LEU A C 1
ATOM 1340 O O . LEU A 1 173 ? 2.986 33 18.797 1 98.88 173 LEU A O 1
ATOM 1344 N N . SER A 1 174 ? 4.59 31.828 17.875 1 98.75 174 SER A N 1
ATOM 1345 C CA . SER A 1 174 ? 5.359 31.688 19.109 1 98.75 174 SER A CA 1
ATOM 1346 C C . SER A 1 174 ? 6.188 32.938 19.391 1 98.75 174 SER A C 1
ATOM 1348 O O . SER A 1 174 ? 6.918 33.406 18.516 1 98.75 174 SER A O 1
ATOM 1350 N N . PRO A 1 175 ? 6.16 33.438 20.641 1 98.25 175 PRO A N 1
ATOM 1351 C CA . PRO A 1 175 ? 6.992 34.594 20.984 1 98.25 175 PRO A CA 1
ATOM 1352 C C . PRO A 1 175 ? 8.484 34.25 21 1 98.25 175 PRO A C 1
ATOM 1354 O O . PRO A 1 175 ? 9.32 35.156 21.062 1 98.25 175 PRO A O 1
ATOM 1357 N N . LEU A 1 176 ? 8.781 33 20.953 1 97.94 176 LEU A N 1
ATOM 1358 C CA . LEU A 1 176 ? 10.18 32.594 21.016 1 97.94 176 LEU A CA 1
ATOM 1359 C C . LEU A 1 176 ? 10.875 32.812 19.672 1 97.94 176 LEU A C 1
ATOM 1361 O O . LEU A 1 176 ? 12.094 33 19.641 1 97.94 176 LEU A O 1
ATOM 1365 N N . SER A 1 177 ? 10.094 32.781 18.594 1 98.38 177 SER A N 1
ATOM 1366 C CA . SER A 1 177 ? 10.68 32.906 17.266 1 98.38 177 SER A CA 1
ATOM 1367 C C . SER A 1 177 ? 10.234 34.219 16.594 1 98.38 177 SER A C 1
ATOM 1369 O O . SER A 1 177 ? 10.828 34.625 15.602 1 98.38 177 SER A O 1
ATOM 1371 N N . ASN A 1 178 ? 9.18 34.781 17.031 1 98.81 178 ASN A N 1
ATOM 1372 C CA . ASN A 1 178 ? 8.656 36.031 16.484 1 98.81 178 ASN A CA 1
ATOM 1373 C C . ASN A 1 178 ? 8.984 37.219 17.391 1 98.81 178 ASN A C 1
ATOM 1375 O O . ASN A 1 178 ? 8.266 37.469 18.359 1 98.81 178 ASN A O 1
ATOM 1379 N N . LYS A 1 179 ? 9.961 37.938 16.953 1 98.38 179 LYS A N 1
ATOM 1380 C CA . LYS A 1 179 ? 10.398 39.094 17.719 1 98.38 179 LYS A CA 1
ATOM 1381 C C . LYS A 1 179 ? 10.109 40.406 16.953 1 98.38 179 LYS A C 1
ATOM 1383 O O . LYS A 1 179 ? 10.75 41.406 17.188 1 98.38 179 LYS A O 1
ATOM 1388 N N . ARG A 1 180 ? 9.219 40.25 16.094 1 98.44 180 ARG A N 1
ATOM 1389 C CA . ARG A 1 180 ? 8.867 41.406 15.258 1 98.44 180 ARG A CA 1
ATOM 1390 C C . ARG A 1 180 ? 8.266 42.531 16.094 1 98.44 180 ARG A C 1
ATOM 1392 O O . ARG A 1 180 ? 7.633 42.281 17.125 1 98.44 180 ARG A O 1
ATOM 1399 N N . THR A 1 181 ? 8.391 43.75 15.547 1 97 181 THR A N 1
ATOM 1400 C CA . THR A 1 181 ? 7.848 44.906 16.25 1 97 181 THR A CA 1
ATOM 1401 C C . THR A 1 181 ? 6.719 45.562 15.438 1 97 181 THR A C 1
ATOM 1403 O O . THR A 1 181 ? 6.086 46.5 15.891 1 97 181 THR A O 1
ATOM 1406 N N . ASP A 1 182 ? 6.484 45.031 14.328 1 97.69 182 ASP A N 1
ATOM 1407 C CA . ASP A 1 182 ? 5.379 45.531 13.508 1 97.69 182 ASP A CA 1
ATOM 1408 C C . ASP A 1 182 ? 4.074 44.812 13.867 1 97.69 182 ASP A C 1
ATOM 1410 O O . ASP A 1 182 ? 3.959 44.219 14.938 1 97.69 182 ASP A O 1
ATOM 1414 N N . ARG A 1 183 ? 3.098 44.844 12.969 1 98.25 183 ARG A N 1
ATOM 1415 C CA . ARG A 1 183 ? 1.751 44.375 13.273 1 98.25 183 ARG A CA 1
ATOM 1416 C C . ARG A 1 183 ? 1.706 42.844 13.32 1 98.25 183 ARG A C 1
ATOM 1418 O O . ARG A 1 183 ? 0.73 42.281 13.797 1 98.25 183 ARG A O 1
ATOM 1425 N N . TYR A 1 184 ? 2.738 42.188 12.844 1 98.5 184 TYR A N 1
ATOM 1426 C CA . TYR A 1 184 ? 2.76 40.719 12.797 1 98.5 184 TYR A CA 1
ATOM 1427 C C . TYR A 1 184 ? 3.455 40.125 14.023 1 98.5 184 TYR A C 1
ATOM 1429 O O . TYR A 1 184 ? 3.771 38.938 14.055 1 98.5 184 TYR A O 1
ATOM 1437 N N . GLY A 1 185 ? 3.75 40.938 15.062 1 97.88 185 GLY A N 1
ATOM 1438 C CA . GLY A 1 185 ? 4.402 40.5 16.281 1 97.88 185 GLY A CA 1
ATOM 1439 C C . GLY A 1 185 ? 3.791 41.094 17.531 1 97.88 185 GLY A C 1
ATOM 1440 O O . GLY A 1 185 ? 2.654 41.562 17.516 1 97.88 185 GLY A O 1
ATOM 1441 N N . GLY A 1 186 ? 4.48 40.906 18.672 1 96.75 186 GLY A N 1
ATOM 1442 C CA . GLY A 1 186 ? 4.039 41.469 19.938 1 96.75 186 GLY A CA 1
ATOM 1443 C C . GLY A 1 186 ? 2.951 40.656 20.609 1 96.75 186 GLY A C 1
ATOM 1444 O O . GLY A 1 186 ? 3.184 39.531 21.016 1 96.75 186 GLY A O 1
ATOM 1445 N N . SER A 1 187 ? 1.711 41.188 20.594 1 97.44 187 SER A N 1
ATOM 1446 C CA . SER A 1 187 ? 0.58 40.531 21.25 1 97.44 187 SER A CA 1
ATOM 1447 C C . SER A 1 187 ? 0.199 39.219 20.547 1 97.44 187 SER A C 1
ATOM 1449 O O . SER A 1 187 ? 0.634 38.969 19.422 1 97.44 187 SER A O 1
ATOM 1451 N N . LEU A 1 188 ? -0.556 38.406 21.234 1 98.06 188 LEU A N 1
ATOM 1452 C CA . LEU A 1 188 ? -1.044 37.188 20.625 1 98.06 188 LEU A CA 1
ATOM 1453 C C . LEU A 1 188 ? -1.809 37.5 19.344 1 98.06 188 LEU A C 1
ATOM 1455 O O . LEU A 1 188 ? -1.689 36.75 18.359 1 98.06 188 LEU A O 1
ATOM 1459 N N . GLU A 1 189 ? -2.574 38.562 19.344 1 98.06 189 GLU A N 1
ATOM 1460 C CA . GLU A 1 189 ? -3.33 38.969 18.156 1 98.06 189 GLU A CA 1
ATOM 1461 C C . GLU A 1 189 ? -2.398 39.344 17.016 1 98.06 189 GLU A C 1
ATOM 1463 O O . GLU A 1 189 ? -2.664 39 15.859 1 98.06 189 GLU A O 1
ATOM 1468 N N . GLY A 1 190 ? -1.377 40.062 17.391 1 98.44 190 GLY A N 1
ATOM 1469 C CA . GLY A 1 190 ? -0.391 40.406 16.375 1 98.44 190 GLY A CA 1
ATOM 1470 C C . GLY A 1 190 ? 0.321 39.188 15.797 1 98.44 190 GLY A C 1
ATOM 1471 O O . GLY A 1 190 ? 0.504 39.094 14.586 1 98.44 190 GLY A O 1
ATOM 1472 N N . ARG A 1 191 ? 0.679 38.281 16.656 1 98.81 191 ARG A N 1
ATOM 1473 C CA . ARG A 1 191 ? 1.376 37.062 16.234 1 98.81 191 ARG A CA 1
ATOM 1474 C C . ARG A 1 191 ? 0.443 36.156 15.453 1 98.81 191 ARG A C 1
ATOM 1476 O O . ARG A 1 191 ? 0.89 35.406 14.594 1 98.81 191 ARG A O 1
ATOM 1483 N N . PHE A 1 192 ? -0.862 36.312 15.664 1 98.81 192 PHE A N 1
ATOM 1484 C CA . PHE A 1 192 ? -1.877 35.5 14.992 1 98.81 192 PHE A CA 1
ATOM 1485 C C . PHE A 1 192 ? -2.184 36.062 13.609 1 98.81 192 PHE A C 1
ATOM 1487 O O . PHE A 1 192 ? -2.721 35.375 12.75 1 98.81 192 PHE A O 1
ATOM 1494 N N . LEU A 1 193 ? -1.857 37.25 13.367 1 98.88 193 LEU A N 1
ATOM 1495 C CA . LEU A 1 193 ? -2.301 37.969 12.172 1 98.88 193 LEU A CA 1
ATOM 1496 C C . LEU A 1 193 ? -1.861 37.219 10.914 1 98.88 193 LEU A C 1
ATOM 1498 O O . LEU A 1 193 ? -2.629 37.125 9.953 1 98.88 193 LEU A O 1
ATOM 1502 N N . PHE A 1 194 ? -0.619 36.781 10.875 1 98.88 194 PHE A N 1
ATOM 1503 C CA . PHE A 1 194 ? -0.151 36.062 9.695 1 98.88 194 PHE A CA 1
ATOM 1504 C C . PHE A 1 194 ? -1.026 34.844 9.43 1 98.88 194 PHE A C 1
ATOM 1506 O O . PHE A 1 194 ? -1.446 34.625 8.289 1 98.88 194 PHE A O 1
ATOM 1513 N N . LEU A 1 195 ? -1.321 34 10.453 1 98.94 195 LEU A N 1
ATOM 1514 C CA . LEU A 1 195 ? -2.188 32.844 10.305 1 98.94 195 LEU A CA 1
ATOM 1515 C C . LEU A 1 195 ? -3.576 33.25 9.828 1 98.94 195 LEU A C 1
ATOM 1517 O O . LEU A 1 195 ? -4.152 32.594 8.945 1 98.94 195 LEU A O 1
ATOM 1521 N N . LYS A 1 196 ? -4.094 34.281 10.422 1 98.94 196 LYS A N 1
ATOM 1522 C CA . LYS A 1 196 ? -5.402 34.781 9.992 1 98.94 196 LYS A CA 1
ATOM 1523 C C . LYS A 1 196 ? -5.418 35.062 8.5 1 98.94 196 LYS A C 1
ATOM 1525 O O . LYS A 1 196 ? -6.344 34.656 7.789 1 98.94 196 LYS A O 1
ATOM 1530 N N . ARG A 1 197 ? -4.41 35.75 8.047 1 98.94 197 ARG A N 1
ATOM 1531 C CA . ARG A 1 197 ? -4.34 36.125 6.645 1 98.94 197 ARG A CA 1
ATOM 1532 C C . ARG A 1 197 ? -4.105 34.906 5.758 1 98.94 197 ARG A C 1
ATOM 1534 O O . ARG A 1 197 ? -4.594 34.875 4.625 1 98.94 197 ARG A O 1
ATOM 1541 N N . VAL A 1 198 ? -3.377 33.906 6.254 1 98.94 198 VAL A N 1
ATOM 1542 C CA . VAL A 1 198 ? -3.234 32.656 5.531 1 98.94 198 VAL A CA 1
ATOM 1543 C C . VAL A 1 198 ? -4.602 31.984 5.371 1 98.94 198 VAL A C 1
ATOM 1545 O O . VAL A 1 198 ? -4.965 31.547 4.277 1 98.94 198 VAL A O 1
ATOM 1548 N N . ILE A 1 199 ? -5.375 31.922 6.484 1 98.94 199 ILE A N 1
ATOM 1549 C CA . ILE A 1 199 ? -6.711 31.328 6.453 1 98.94 199 ILE A CA 1
ATOM 1550 C C . ILE A 1 199 ? -7.57 32.062 5.422 1 98.94 199 ILE A C 1
ATOM 1552 O O . ILE A 1 199 ? -8.234 31.422 4.598 1 98.94 199 ILE A O 1
ATOM 1556 N N . GLU A 1 200 ? -7.504 33.344 5.441 1 98.81 200 GLU A N 1
ATOM 1557 C CA . GLU A 1 200 ? -8.273 34.156 4.508 1 98.81 200 GLU A CA 1
ATOM 1558 C C . GLU A 1 200 ? -7.84 33.906 3.068 1 98.81 200 GLU A C 1
ATOM 1560 O O . GLU A 1 200 ? -8.68 33.812 2.174 1 98.81 200 GLU A O 1
ATOM 1565 N N . ALA A 1 201 ? -6.535 33.844 2.842 1 98.88 201 ALA A N 1
ATOM 1566 C CA . ALA A 1 201 ? -6.008 33.594 1.508 1 98.88 201 ALA A CA 1
ATOM 1567 C C . ALA A 1 201 ? -6.488 32.219 0.993 1 98.88 201 ALA A C 1
ATOM 1569 O O . ALA A 1 201 ? -6.914 32.125 -0.157 1 98.88 201 ALA A O 1
ATOM 1570 N N . VAL A 1 202 ? -6.402 31.234 1.836 1 98.94 202 VAL A N 1
ATOM 1571 C CA . VAL A 1 202 ? -6.84 29.891 1.468 1 98.94 202 VAL A CA 1
ATOM 1572 C C . VAL A 1 202 ? -8.336 29.906 1.149 1 98.94 202 VAL A C 1
ATOM 1574 O O . VAL A 1 202 ? -8.766 29.328 0.146 1 98.94 202 VAL A O 1
ATOM 1577 N N . LYS A 1 203 ? -9.109 30.594 1.885 1 98.75 203 LYS A N 1
ATOM 1578 C CA . LYS A 1 203 ? -10.57 30.609 1.753 1 98.75 203 LYS A CA 1
ATOM 1579 C C . LYS A 1 203 ? -11 31.328 0.484 1 98.75 203 LYS A C 1
ATOM 1581 O O . LYS A 1 203 ? -12.141 31.172 0.033 1 98.75 203 LYS A O 1
ATOM 1586 N N . GLN A 1 204 ? -10.164 32.156 -0.06 1 98.62 204 GLN A N 1
ATOM 1587 C CA . GLN A 1 204 ? -10.469 32.812 -1.328 1 98.62 204 GLN A CA 1
ATOM 1588 C C . GLN A 1 204 ? -10.625 31.781 -2.449 1 98.62 204 GLN A C 1
ATOM 1590 O O . GLN A 1 204 ? -11.344 32.031 -3.422 1 98.62 204 GLN A O 1
ATOM 1595 N N . GLU A 1 205 ? -9.945 30.672 -2.279 1 98.75 205 GLU A N 1
ATOM 1596 C CA . GLU A 1 205 ? -9.93 29.672 -3.354 1 98.75 205 GLU A CA 1
ATOM 1597 C C . GLU A 1 205 ? -10.594 28.375 -2.914 1 98.75 205 GLU A C 1
ATOM 1599 O O . GLU A 1 205 ? -11.078 27.609 -3.746 1 98.75 205 GLU A O 1
ATOM 1604 N N . TRP A 1 206 ? -10.602 28.125 -1.645 1 98.56 206 TRP A N 1
ATOM 1605 C CA . TRP A 1 206 ? -11.156 26.891 -1.111 1 98.56 206 TRP A CA 1
ATOM 1606 C C . TRP A 1 206 ? -12.664 27.016 -0.898 1 98.56 206 TRP A C 1
ATOM 1608 O O . TRP A 1 206 ? -13.125 27.938 -0.236 1 98.56 206 TRP A O 1
ATOM 1618 N N . PRO A 1 207 ? -13.469 26.094 -1.419 1 97.62 207 PRO A N 1
ATOM 1619 C CA . PRO A 1 207 ? -14.922 26.234 -1.302 1 97.62 207 PRO A CA 1
ATOM 1620 C C . PRO A 1 207 ? -15.406 26.203 0.147 1 97.62 207 PRO A C 1
ATOM 1622 O O . PRO A 1 207 ? -14.93 25.391 0.944 1 97.62 207 PRO A O 1
ATOM 1625 N N . ALA A 1 208 ? -16.375 27 0.45 1 96.88 208 ALA A N 1
ATOM 1626 C CA . ALA A 1 208 ? -16.906 27.125 1.808 1 96.88 208 ALA A CA 1
ATOM 1627 C C . ALA A 1 208 ? -17.516 25.812 2.289 1 96.88 208 ALA A C 1
ATOM 1629 O O . ALA A 1 208 ? -17.562 25.547 3.492 1 96.88 208 ALA A O 1
ATOM 1630 N N . GLU A 1 209 ? -17.906 25 1.38 1 97.69 209 GLU A N 1
ATOM 1631 C CA . GLU A 1 209 ? -18.578 23.75 1.722 1 97.69 209 GLU A CA 1
ATOM 1632 C C . GLU A 1 209 ? -17.562 22.656 2.045 1 97.69 209 GLU A C 1
ATOM 1634 O O . GLU A 1 209 ? -17.922 21.609 2.574 1 97.69 209 GLU A O 1
ATOM 1639 N N . ASN A 1 210 ? -16.281 22.875 1.711 1 98.5 210 ASN A N 1
ATOM 1640 C CA . ASN A 1 210 ? -15.219 21.938 2.066 1 98.5 210 ASN A CA 1
ATOM 1641 C C . ASN A 1 210 ? -14.547 22.312 3.379 1 98.5 210 ASN A C 1
ATOM 1643 O O . ASN A 1 210 ? -14.266 23.5 3.617 1 98.5 210 ASN A O 1
ATOM 1647 N N . PRO A 1 211 ? -14.273 21.344 4.18 1 98.88 211 PRO A N 1
ATOM 1648 C CA . PRO A 1 211 ? -13.672 21.641 5.484 1 98.88 211 PRO A CA 1
ATOM 1649 C C . PRO A 1 211 ? -12.258 22.219 5.367 1 98.88 211 PRO A C 1
ATOM 1651 O O . PRO A 1 211 ? -11.531 21.875 4.434 1 98.88 211 PRO A O 1
ATOM 1654 N N . LEU A 1 212 ? -11.945 23.078 6.277 1 98.94 212 LEU A N 1
ATOM 1655 C CA . LEU A 1 212 ? -10.617 23.641 6.473 1 98.94 212 LEU A CA 1
ATOM 1656 C C . LEU A 1 212 ? -10.086 23.328 7.863 1 98.94 212 LEU A C 1
ATOM 1658 O O . LEU A 1 212 ? -10.688 23.719 8.867 1 98.94 212 LEU A O 1
ATOM 1662 N N . TYR A 1 213 ? -8.977 22.531 7.898 1 98.94 213 TYR A N 1
ATOM 1663 C CA . TYR A 1 213 ? -8.359 22.125 9.164 1 98.94 213 TYR A CA 1
ATOM 1664 C C . TYR A 1 213 ? -7.113 22.953 9.445 1 98.94 213 TYR A C 1
ATOM 1666 O O . TYR A 1 213 ? -6.543 23.562 8.539 1 98.94 213 TYR A O 1
ATOM 1674 N N . LEU A 1 214 ? -6.738 23.109 10.68 1 99 214 LEU A N 1
ATOM 1675 C CA . LEU A 1 214 ? -5.512 23.75 11.141 1 99 214 LEU A CA 1
ATOM 1676 C C . LEU A 1 214 ? -4.777 22.875 12.148 1 99 214 LEU A C 1
ATOM 1678 O O . LEU A 1 214 ? -5.371 22.422 13.133 1 99 214 LEU A O 1
ATOM 1682 N N . ARG A 1 215 ? -3.559 22.562 11.852 1 98.94 215 ARG A N 1
ATOM 1683 C CA . ARG A 1 215 ? -2.729 21.875 12.844 1 98.94 215 ARG A CA 1
ATOM 1684 C C . ARG A 1 215 ? -1.892 22.875 13.641 1 98.94 215 ARG A C 1
ATOM 1686 O O . ARG A 1 215 ? -1.291 23.781 13.07 1 98.94 215 ARG A O 1
ATOM 1693 N N . ILE A 1 216 ? -1.851 22.703 14.953 1 98.88 216 ILE A N 1
ATOM 1694 C CA . ILE A 1 216 ? -1.072 23.641 15.758 1 98.88 216 ILE A CA 1
ATOM 1695 C C . ILE A 1 216 ? -0.185 22.859 16.734 1 98.88 216 ILE A C 1
ATOM 1697 O O . ILE A 1 216 ? -0.439 21.688 17.016 1 98.88 216 ILE A O 1
ATOM 1701 N N . SER A 1 217 ? 0.896 23.453 17.156 1 98.69 217 SER A N 1
ATOM 1702 C CA . SER A 1 217 ? 1.567 23.078 18.406 1 98.69 217 SER A CA 1
ATOM 1703 C C . SER A 1 217 ? 0.917 23.75 19.609 1 98.69 217 SER A C 1
ATOM 1705 O O . SER A 1 217 ? 1.168 24.922 19.875 1 98.69 217 SER A O 1
ATOM 1707 N N . ALA A 1 218 ? 0.194 22.984 20.297 1 98.5 218 ALA A N 1
ATOM 1708 C CA . ALA A 1 218 ? -0.642 23.516 21.359 1 98.5 218 ALA A CA 1
ATOM 1709 C C . ALA A 1 218 ? 0.211 24.109 22.484 1 98.5 218 ALA A C 1
ATOM 1711 O O . ALA A 1 218 ? -0.206 25.062 23.141 1 98.5 218 ALA A O 1
ATOM 1712 N N . VAL A 1 219 ? 1.349 23.531 22.672 1 98.06 219 VAL A N 1
ATOM 1713 C CA . VAL A 1 219 ? 2.303 24.062 23.641 1 98.06 219 VAL A CA 1
ATOM 1714 C C . VAL A 1 219 ? 3.721 23.953 23.078 1 98.06 219 VAL A C 1
ATOM 1716 O O . VAL A 1 219 ? 4.027 23 22.344 1 98.06 219 VAL A O 1
ATOM 1719 N N . ASP A 1 220 ? 4.578 24.906 23.469 1 97.44 220 ASP A N 1
ATOM 1720 C CA . ASP A 1 220 ? 5.949 24.922 22.969 1 97.44 220 ASP A CA 1
ATOM 1721 C C . ASP A 1 220 ? 6.875 24.109 23.875 1 97.44 220 ASP A C 1
ATOM 1723 O O . ASP A 1 220 ? 8 23.781 23.484 1 97.44 220 ASP A O 1
ATOM 1727 N N . HIS A 1 221 ? 6.527 23.781 25.078 1 96.31 221 HIS A N 1
ATOM 1728 C CA . HIS A 1 221 ? 7.262 23.031 26.078 1 96.31 221 HIS A CA 1
ATOM 1729 C C . HIS A 1 221 ? 8.469 23.797 26.594 1 96.31 221 HIS A C 1
ATOM 1731 O O . HIS A 1 221 ? 9.438 23.203 27.062 1 96.31 221 HIS A O 1
ATOM 1737 N N . VAL A 1 222 ? 8.484 25.062 26.328 1 95.25 222 VAL A N 1
ATOM 1738 C CA . VAL A 1 222 ? 9.57 25.938 26.75 1 95.25 222 VAL A CA 1
ATOM 1739 C C . VAL A 1 222 ? 9.008 27.188 27.422 1 95.25 222 VAL A C 1
ATOM 1741 O O . VAL A 1 222 ? 7.98 27.719 27 1 95.25 222 VAL A O 1
ATOM 1744 N N . GLU 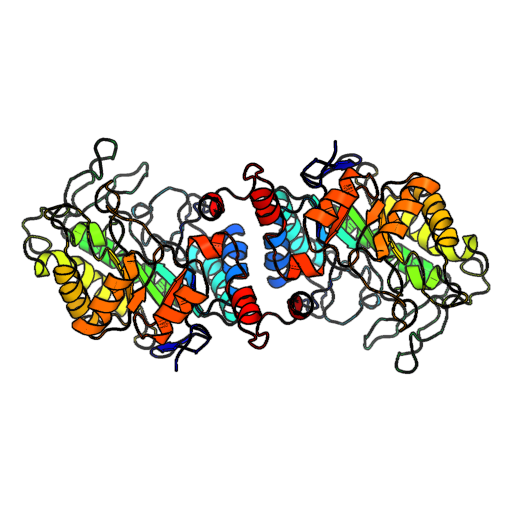A 1 223 ? 9.758 27.594 28.469 1 95.38 223 GLU A N 1
ATOM 1745 C CA . GLU A 1 223 ? 9.336 28.812 29.156 1 95.38 223 GLU A CA 1
ATOM 1746 C C . GLU A 1 223 ? 9.289 30 28.188 1 95.38 223 GLU A C 1
ATOM 1748 O O . GLU A 1 223 ? 10.203 30.172 27.375 1 95.38 223 GLU A O 1
ATOM 1753 N N . GLY A 1 224 ? 8.18 30.703 28.312 1 96.62 224 GLY A N 1
ATOM 1754 C CA . GLY A 1 224 ? 8.047 31.891 27.469 1 96.62 224 GLY A CA 1
ATOM 1755 C C . GLY A 1 224 ? 7.383 31.609 26.141 1 96.62 224 GLY A C 1
ATOM 1756 O O . GLY A 1 224 ? 7.113 32.531 25.359 1 96.62 224 GLY A O 1
ATOM 1757 N N . GLY A 1 225 ? 7.16 30.344 25.875 1 97.62 225 GLY A N 1
ATOM 1758 C CA . GLY A 1 225 ? 6.508 29.969 24.625 1 97.62 225 GLY A CA 1
ATOM 1759 C C . GLY A 1 225 ? 4.996 29.891 24.734 1 97.62 225 GLY A C 1
ATOM 1760 O O . GLY A 1 225 ? 4.418 30.375 25.719 1 97.62 225 GLY A O 1
ATOM 1761 N N . LEU A 1 226 ? 4.375 29.328 23.719 1 98.19 226 LEU A N 1
ATOM 1762 C CA . LEU A 1 226 ? 2.926 29.172 23.703 1 98.19 226 LEU A CA 1
ATOM 1763 C C . LEU A 1 226 ? 2.465 28.234 24.812 1 98.19 226 LEU A C 1
ATOM 1765 O O . LEU A 1 226 ? 3.062 27.172 25.031 1 98.19 226 LEU A O 1
ATOM 1769 N N . THR A 1 227 ? 1.447 28.641 25.484 1 98.19 227 THR A N 1
ATOM 1770 C CA . THR A 1 227 ? 0.776 27.812 26.484 1 98.19 227 THR A CA 1
ATOM 1771 C C . THR A 1 227 ? -0.54 27.266 25.938 1 98.19 227 THR A C 1
ATOM 1773 O O . THR A 1 227 ? -0.985 27.656 24.859 1 98.19 227 THR A O 1
ATOM 1776 N N . ILE A 1 228 ? -1.127 26.328 26.656 1 98.56 228 ILE A N 1
ATOM 1777 C CA . ILE A 1 228 ? -2.396 25.75 26.219 1 98.56 228 ILE A CA 1
ATOM 1778 C C . ILE A 1 228 ? -3.477 26.828 26.219 1 98.56 228 ILE A C 1
ATOM 1780 O O . ILE A 1 228 ? -4.379 26.797 25.375 1 98.56 228 ILE A O 1
ATOM 1784 N N . GLU A 1 229 ? -3.35 27.812 27.125 1 98.44 229 GLU A N 1
ATOM 1785 C CA . GLU A 1 229 ? -4.293 28.938 27.141 1 98.44 229 GLU A CA 1
ATOM 1786 C C . GLU A 1 229 ? -4.184 29.781 25.891 1 98.44 229 GLU A C 1
ATOM 1788 O O . GLU A 1 229 ? -5.195 30.203 25.328 1 98.44 229 GLU A O 1
ATOM 1793 N N . ASP A 1 230 ? -2.967 30.016 25.5 1 98.62 230 ASP A N 1
ATOM 1794 C CA . ASP A 1 230 ? -2.752 30.719 24.234 1 98.62 230 ASP A CA 1
ATOM 1795 C C . ASP A 1 230 ? -3.434 29.984 23.078 1 98.62 230 ASP A C 1
ATOM 1797 O O . ASP A 1 230 ? -4.082 30.609 22.234 1 98.62 230 ASP A O 1
ATOM 1801 N N . SER A 1 231 ? -3.299 28.672 23.078 1 98.81 231 SER A N 1
ATOM 1802 C CA . SER A 1 231 ? -3.789 27.875 21.969 1 98.81 231 SER A CA 1
ATOM 1803 C C . SER A 1 231 ? -5.312 27.812 21.969 1 98.81 231 SER A C 1
ATOM 1805 O O . SER A 1 231 ? -5.93 27.703 20.906 1 98.81 231 SER A O 1
ATOM 1807 N N . VAL A 1 232 ? -5.926 27.844 23.125 1 98.88 232 VAL A N 1
ATOM 1808 C CA . VAL A 1 232 ? -7.379 27.969 23.188 1 98.88 232 VAL A CA 1
ATOM 1809 C C . VAL A 1 232 ? -7.82 29.25 22.5 1 98.88 232 VAL A C 1
ATOM 1811 O O . VAL A 1 232 ? -8.766 29.25 21.703 1 98.88 232 VAL A O 1
ATOM 1814 N N . GLN A 1 233 ? -7.094 30.328 22.781 1 98.88 233 GLN A N 1
ATOM 1815 C CA . GLN A 1 233 ? -7.406 31.609 22.141 1 98.88 233 GLN A CA 1
ATOM 1816 C C . GLN A 1 233 ? -7.148 31.562 20.641 1 98.88 233 GLN A C 1
ATOM 1818 O O . GLN A 1 233 ? -7.941 32.062 19.859 1 98.88 233 GLN A O 1
ATOM 1823 N N . ILE A 1 234 ? -6.074 30.969 20.25 1 98.88 234 ILE A N 1
ATOM 1824 C CA . ILE A 1 234 ? -5.75 30.797 18.844 1 98.88 234 ILE A CA 1
ATOM 1825 C C . ILE A 1 234 ? -6.863 30.016 18.141 1 98.88 234 ILE A C 1
ATOM 1827 O O . ILE A 1 234 ? -7.309 30.375 17.062 1 98.88 234 ILE A O 1
ATOM 1831 N N . ALA A 1 235 ? -7.32 28.969 18.797 1 98.94 235 ALA A N 1
ATOM 1832 C CA . ALA A 1 235 ? -8.383 28.125 18.234 1 98.94 235 ALA A CA 1
ATOM 1833 C C . ALA A 1 235 ? -9.672 28.922 18.062 1 98.94 235 ALA A C 1
ATOM 1835 O O . ALA A 1 235 ? -10.359 28.781 17.047 1 98.94 235 ALA A O 1
ATOM 1836 N N . LYS A 1 236 ? -9.992 29.75 19.062 1 98.88 236 LYS A N 1
ATOM 1837 C CA . LYS A 1 236 ? -11.18 30.578 18.984 1 98.88 236 LYS A CA 1
ATOM 1838 C C . LYS A 1 236 ? -11.094 31.547 17.797 1 98.88 236 LYS A C 1
ATOM 1840 O O . LYS A 1 236 ? -12.047 31.688 17.031 1 98.88 236 LYS A O 1
ATOM 1845 N N . MET A 1 237 ? -9.961 32.188 17.672 1 98.88 237 MET A N 1
ATOM 1846 C CA . MET A 1 237 ? -9.758 33.125 16.578 1 98.88 237 MET A CA 1
ATOM 1847 C C . MET A 1 237 ? -9.773 32.406 15.234 1 98.88 237 MET A C 1
ATOM 1849 O O . MET A 1 237 ? -10.328 32.938 14.258 1 98.88 237 MET A O 1
ATOM 1853 N N . ALA A 1 238 ? -9.148 31.266 15.156 1 98.94 238 ALA A N 1
ATOM 1854 C CA . ALA A 1 238 ? -9.133 30.484 13.922 1 98.94 238 ALA A CA 1
ATOM 1855 C C . ALA A 1 238 ? -10.547 30.031 13.539 1 98.94 238 ALA A C 1
ATOM 1857 O O . ALA A 1 238 ? -10.906 30.047 12.359 1 98.94 238 ALA A O 1
ATOM 1858 N N . LYS A 1 239 ? -11.297 29.578 14.547 1 98.88 239 LYS A N 1
ATOM 1859 C CA . LYS A 1 239 ? -12.695 29.203 14.32 1 98.88 239 LYS A CA 1
ATOM 1860 C C . LYS A 1 239 ? -13.477 30.359 13.711 1 98.88 239 LYS A C 1
ATOM 1862 O O . LYS A 1 239 ? -14.203 30.172 12.727 1 98.88 239 LYS A O 1
ATOM 1867 N N . GLU A 1 240 ? -13.281 31.5 14.266 1 98.62 240 GLU A N 1
ATOM 1868 C CA . GLU A 1 240 ? -13.945 32.688 13.766 1 98.62 240 GLU A CA 1
ATOM 1869 C C . GLU A 1 240 ? -13.516 33 12.328 1 98.62 240 GLU A C 1
ATOM 1871 O O . GLU A 1 240 ? -14.32 33.5 11.531 1 98.62 240 GLU A O 1
ATOM 1876 N N . ALA A 1 241 ? -12.281 32.688 12.047 1 98.56 241 ALA A N 1
ATOM 1877 C CA . ALA A 1 241 ? -11.734 32.938 10.719 1 98.56 241 ALA A CA 1
ATOM 1878 C C . ALA A 1 241 ? -12.188 31.891 9.719 1 98.56 241 ALA A C 1
ATOM 1880 O O . ALA A 1 241 ? -11.984 32.031 8.508 1 98.56 241 ALA A O 1
ATOM 1881 N N . GLY A 1 242 ? -12.742 30.719 10.172 1 98.44 242 GLY A N 1
ATOM 1882 C CA . GLY A 1 242 ? -13.352 29.797 9.227 1 98.44 242 GLY A CA 1
ATOM 1883 C C . GLY A 1 242 ? -12.773 28.391 9.312 1 98.44 242 GLY A C 1
ATOM 1884 O O . GLY A 1 242 ? -13.117 27.516 8.508 1 98.44 242 GLY A O 1
ATOM 1885 N N . VAL A 1 243 ? -11.953 28.125 10.273 1 98.88 243 VAL A N 1
ATOM 1886 C CA . VAL A 1 243 ? -11.398 26.797 10.477 1 98.88 243 VAL A CA 1
ATOM 1887 C C . VAL A 1 243 ? -12.461 25.875 11.086 1 98.88 243 VAL A C 1
ATOM 1889 O O . VAL A 1 243 ? -13.234 26.312 11.953 1 98.88 243 VAL A O 1
ATOM 1892 N N . ASP A 1 244 ? -12.469 24.609 10.625 1 98.88 244 ASP A N 1
ATOM 1893 C CA . ASP A 1 244 ? -13.539 23.703 11.039 1 98.88 244 ASP A CA 1
ATOM 1894 C C . ASP A 1 244 ? -13.039 22.719 12.086 1 98.88 244 ASP A C 1
ATOM 1896 O O . ASP A 1 244 ? -13.836 22.172 12.852 1 98.88 244 ASP A O 1
ATOM 1900 N N . LEU A 1 245 ? -11.742 22.453 12.141 1 98.94 245 LEU A N 1
ATOM 1901 C CA . LEU A 1 245 ? -11.172 21.484 13.055 1 98.94 245 LEU A CA 1
ATOM 1902 C C . LEU A 1 245 ? -9.727 21.844 13.391 1 98.94 245 LEU A C 1
ATOM 1904 O O . LEU A 1 245 ? -8.953 22.234 12.516 1 98.94 245 LEU A O 1
ATOM 1908 N N . ILE A 1 246 ? -9.344 21.719 14.672 1 98.94 246 ILE A N 1
ATOM 1909 C CA . ILE A 1 246 ? -7.969 21.922 15.117 1 98.94 246 ILE A CA 1
ATOM 1910 C C . ILE A 1 246 ? -7.312 20.562 15.391 1 98.94 246 ILE A C 1
ATOM 1912 O O . ILE A 1 246 ? -7.785 19.797 16.234 1 98.94 246 ILE A O 1
ATOM 1916 N N . ASP A 1 247 ? -6.32 20.203 14.625 1 98.94 247 ASP A N 1
ATOM 1917 C CA . ASP A 1 247 ? -5.445 19.062 14.883 1 98.94 247 ASP A CA 1
ATOM 1918 C C . ASP A 1 247 ? -4.367 19.422 15.898 1 98.94 247 ASP A C 1
ATOM 1920 O O . ASP A 1 247 ? -3.457 20.188 15.602 1 98.94 247 ASP A O 1
ATOM 1924 N N . CYS A 1 248 ? -4.355 18.812 17.078 1 98.88 248 CYS A N 1
ATOM 1925 C CA . CYS A 1 248 ? -3.631 19.328 18.234 1 98.88 248 CYS A CA 1
ATOM 1926 C C . CYS A 1 248 ? -2.363 18.516 18.484 1 98.88 248 CYS A C 1
ATOM 1928 O O . CYS A 1 248 ? -2.41 17.469 19.125 1 98.88 248 CYS A O 1
ATOM 1930 N N . SER A 1 249 ? -1.295 19.031 18.047 1 98.38 249 SER A N 1
ATOM 1931 C CA . SER A 1 249 ? 0.035 18.516 18.375 1 98.38 249 SER A CA 1
ATOM 1932 C C . SER A 1 249 ? 0.733 19.422 19.375 1 98.38 249 SER A C 1
ATOM 1934 O O . SER A 1 249 ? 0.08 20.047 20.219 1 98.38 249 SER A O 1
ATOM 1936 N N . SER A 1 250 ? 2.135 19.312 19.469 1 97.94 250 SER A N 1
ATOM 1937 C CA . SER A 1 250 ? 2.887 20.203 20.359 1 97.94 250 SER A CA 1
ATOM 1938 C C . SER A 1 250 ? 4.359 20.25 19.969 1 97.94 250 SER A C 1
ATOM 1940 O O . SER A 1 250 ? 4.844 19.375 19.234 1 97.94 250 SER A O 1
ATOM 1942 N N . GLY A 1 251 ? 4.949 21.266 20.406 1 97.38 251 GLY A N 1
ATOM 1943 C CA . GLY A 1 251 ? 6.402 21.359 20.453 1 97.38 251 GLY A CA 1
ATOM 1944 C C . GLY A 1 251 ? 7.027 21.672 19.109 1 97.38 251 GLY A C 1
ATOM 1945 O O . GLY A 1 251 ? 6.363 22.203 18.219 1 97.38 251 GLY A O 1
ATOM 1946 N N . ALA A 1 252 ? 8.359 21.609 19.062 1 96.75 252 ALA A N 1
ATOM 1947 C CA . ALA A 1 252 ? 9.25 21.609 17.891 1 96.75 252 ALA A CA 1
ATOM 1948 C C . ALA A 1 252 ? 9.578 23.031 17.469 1 96.75 252 ALA A C 1
ATOM 1950 O O . ALA A 1 252 ? 10.242 23.234 16.438 1 96.75 252 ALA A O 1
ATOM 1951 N N . ILE A 1 253 ? 9.148 24.062 18.234 1 97.88 253 ILE A N 1
ATOM 1952 C CA . ILE A 1 253 ? 9.547 25.438 17.953 1 97.88 253 ILE A CA 1
ATOM 1953 C C . ILE A 1 253 ? 11.031 25.625 18.266 1 97.88 253 ILE A C 1
ATOM 1955 O O . ILE A 1 253 ? 11.703 26.453 17.672 1 97.88 253 ILE A O 1
ATOM 1959 N N . LEU A 1 254 ? 11.484 24.906 19.25 1 96.62 254 LEU A N 1
ATOM 1960 C CA . LEU A 1 254 ? 12.883 24.719 19.625 1 96.62 254 LEU A CA 1
ATOM 1961 C C . LEU A 1 254 ? 13.242 23.25 19.703 1 96.62 254 LEU A C 1
ATOM 1963 O O . LEU A 1 254 ? 12.352 22.391 19.734 1 96.62 254 LEU A O 1
ATOM 1967 N N . PRO A 1 255 ? 14.523 22.984 19.594 1 95.38 255 PRO A N 1
ATOM 1968 C CA . PRO A 1 255 ? 14.922 21.578 19.641 1 95.38 255 PRO A CA 1
ATOM 1969 C C . PRO A 1 255 ? 14.852 20.984 21.047 1 95.38 255 PRO A C 1
ATOM 1971 O O . PRO A 1 255 ? 15.852 20.469 21.562 1 95.38 255 PRO A O 1
ATOM 1974 N N . VAL A 1 256 ? 13.633 21.078 21.594 1 93.31 256 VAL A N 1
ATOM 1975 C CA . VAL A 1 256 ? 13.359 20.562 22.938 1 93.31 256 VAL A CA 1
ATOM 1976 C C . VAL A 1 256 ? 12.227 19.547 22.875 1 93.31 256 VAL A C 1
ATOM 1978 O O . VAL A 1 256 ? 11.242 19.734 22.141 1 93.31 256 VAL A O 1
ATOM 1981 N N . MET A 1 257 ? 12.367 18.484 23.594 1 91.5 257 MET A N 1
ATOM 1982 C CA . MET A 1 257 ? 11.359 17.438 23.641 1 91.5 257 MET A CA 1
ATOM 1983 C C . MET A 1 257 ? 10.414 17.641 24.812 1 91.5 257 MET A C 1
ATOM 1985 O O . MET A 1 257 ? 10.789 18.25 25.828 1 91.5 257 MET A O 1
ATOM 1989 N N . PRO A 1 258 ? 9.203 17.141 24.594 1 93.19 258 PRO A N 1
ATOM 1990 C CA . PRO A 1 258 ? 8.328 17.141 25.781 1 93.19 258 PRO A CA 1
ATOM 1991 C C . PRO A 1 258 ? 8.961 16.422 26.969 1 93.19 258 PRO A C 1
ATOM 1993 O O . PRO A 1 258 ? 9.703 15.453 26.781 1 93.19 258 PRO A O 1
ATOM 1996 N N . LYS A 1 259 ? 8.602 16.922 28.141 1 90.12 259 LYS A N 1
ATOM 1997 C CA . LYS A 1 259 ? 9.172 16.344 29.359 1 90.12 259 LYS A CA 1
ATOM 1998 C C . LYS A 1 259 ? 8.695 14.906 29.547 1 90.12 259 LYS A C 1
ATOM 2000 O O . LYS A 1 259 ? 9.438 14.07 30.078 1 90.12 259 LYS A O 1
ATOM 2005 N N . LYS A 1 260 ? 7.465 14.641 29.312 1 91.12 260 LYS A N 1
ATOM 2006 C CA . LYS A 1 260 ? 6.906 13.297 29.438 1 91.12 260 LYS A CA 1
ATOM 2007 C C . LYS A 1 260 ? 6.254 12.844 28.141 1 91.12 260 LYS A C 1
ATOM 2009 O O . LYS A 1 260 ? 5.352 13.508 27.625 1 91.12 260 LYS A O 1
ATOM 2014 N N . ILE A 1 261 ? 6.648 11.703 27.656 1 94.38 261 ILE A N 1
ATOM 2015 C CA . ILE A 1 261 ? 6.07 11.102 26.453 1 94.38 261 ILE A CA 1
ATOM 2016 C C . ILE A 1 261 ? 5.5 9.727 26.797 1 94.38 261 ILE A C 1
ATOM 2018 O O . ILE A 1 261 ? 6.23 8.836 27.234 1 94.38 261 ILE A O 1
ATOM 2022 N N . PHE A 1 262 ? 4.312 9.531 26.688 1 95.25 262 PHE A N 1
ATOM 2023 C CA . PHE A 1 262 ? 3.566 8.305 26.938 1 95.25 262 PHE A CA 1
ATOM 2024 C C . PHE A 1 262 ? 2.365 8.203 26.016 1 95.25 262 PHE A C 1
ATOM 2026 O O . PHE A 1 262 ? 2.035 9.156 25.312 1 95.25 262 PHE A O 1
ATOM 2033 N N . PRO A 1 263 ? 1.775 7.055 25.891 1 95.81 263 PRO A N 1
ATOM 2034 C CA . PRO A 1 263 ? 0.628 6.918 24.984 1 95.81 263 PRO A CA 1
ATOM 2035 C C . PRO A 1 263 ? -0.459 7.957 25.25 1 95.81 263 PRO A C 1
ATOM 2037 O O . PRO A 1 263 ? -0.969 8.047 26.375 1 95.81 263 PRO A O 1
ATOM 2040 N N . GLY A 1 264 ? -0.758 8.727 24.266 1 97.25 264 GLY A N 1
ATOM 2041 C CA . GLY A 1 264 ? -1.813 9.719 24.375 1 97.25 264 GLY A CA 1
ATOM 2042 C C . GLY A 1 264 ? -1.374 10.977 25.094 1 97.25 264 GLY A C 1
ATOM 2043 O O . GLY A 1 264 ? -2.203 11.703 25.641 1 97.25 264 GLY A O 1
ATOM 2044 N N . TYR A 1 265 ? -0.082 11.273 25.078 1 96.5 265 TYR A N 1
ATOM 2045 C CA . TYR A 1 265 ? 0.464 12.328 25.906 1 96.5 265 TYR A CA 1
ATOM 2046 C C . TYR A 1 265 ? -0.008 13.703 25.438 1 96.5 265 TYR A C 1
ATOM 2048 O O . TYR A 1 265 ? 0.098 14.688 26.172 1 96.5 265 TYR A O 1
ATOM 2056 N N . GLN A 1 266 ? -0.657 13.781 24.266 1 97.88 266 GLN A N 1
ATOM 2057 C CA . GLN A 1 266 ? -1.082 15.07 23.734 1 97.88 266 GLN A CA 1
ATOM 2058 C C . GLN A 1 266 ? -2.604 15.18 23.703 1 97.88 266 GLN A C 1
ATOM 2060 O O . GLN A 1 266 ? -3.15 16.203 23.266 1 97.88 266 GLN A O 1
ATOM 2065 N N . VAL A 1 267 ? -3.314 14.148 24.094 1 98.44 267 VAL A N 1
ATOM 2066 C CA . VAL A 1 267 ? -4.766 14.055 23.953 1 98.44 267 VAL A CA 1
ATOM 2067 C C . VAL A 1 267 ? -5.43 15.156 24.781 1 98.44 267 VAL A C 1
ATOM 2069 O O . VAL A 1 267 ? -6.449 15.719 24.375 1 98.44 267 VAL A O 1
ATOM 2072 N N . SER A 1 268 ? -4.84 15.508 25.906 1 98.19 268 SER A N 1
ATOM 2073 C CA . SER A 1 268 ? -5.441 16.484 26.797 1 98.19 268 SER A CA 1
ATOM 2074 C C . SER A 1 268 ? -5.488 17.875 26.156 1 98.19 268 SER A C 1
ATOM 2076 O O . SER A 1 268 ? -6.352 18.688 26.484 1 98.19 268 SER A O 1
ATOM 2078 N N . TYR A 1 269 ? -4.562 18.188 25.219 1 98.62 269 TYR A N 1
ATOM 2079 C CA . TYR A 1 269 ? -4.602 19.453 24.5 1 98.62 269 TYR A CA 1
ATOM 2080 C C . TYR A 1 269 ? -5.855 19.547 23.641 1 98.62 269 TYR A C 1
ATOM 2082 O O . TYR A 1 269 ? -6.547 20.578 23.656 1 98.62 269 TYR A O 1
ATOM 2090 N N . ALA A 1 270 ? -6.137 18.5 22.922 1 98.81 270 ALA A N 1
ATOM 2091 C CA . ALA A 1 270 ? -7.32 18.453 22.062 1 98.81 270 ALA A CA 1
ATOM 2092 C C . ALA A 1 270 ? -8.602 18.578 22.875 1 98.81 270 ALA A C 1
ATOM 2094 O O . ALA A 1 270 ? -9.539 19.266 22.5 1 98.81 270 ALA A O 1
ATOM 2095 N N . GLU A 1 271 ? -8.609 17.859 23.969 1 98.56 271 GLU A N 1
ATOM 2096 C CA . GLU A 1 271 ? -9.766 17.859 24.859 1 98.56 271 GLU A CA 1
ATOM 2097 C C . GLU A 1 271 ? -10.07 19.281 25.359 1 98.56 271 GLU A C 1
ATOM 2099 O O . GLU A 1 271 ? -11.219 19.719 25.312 1 98.56 271 GLU A O 1
ATOM 2104 N N . LYS A 1 272 ? -9.031 19.953 25.828 1 98.75 272 LYS A N 1
ATOM 2105 C CA . LYS A 1 272 ? -9.203 21.312 26.344 1 98.75 272 LYS A CA 1
ATOM 2106 C C . LYS A 1 272 ? -9.664 22.266 25.25 1 98.75 272 LYS A C 1
ATOM 2108 O O . LYS A 1 272 ? -10.586 23.062 25.469 1 98.75 272 LYS A O 1
ATOM 2113 N N . ILE A 1 273 ? -9.055 22.219 24.125 1 98.88 273 ILE A N 1
ATOM 2114 C CA . ILE A 1 273 ? -9.406 23.094 23.016 1 98.88 273 ILE A CA 1
ATOM 2115 C C . ILE A 1 273 ? -10.836 22.812 22.562 1 98.88 273 ILE A C 1
ATOM 2117 O O . ILE A 1 273 ? -11.609 23.734 22.297 1 98.88 273 ILE A O 1
ATOM 2121 N N . ARG A 1 274 ? -11.164 21.547 22.484 1 98.62 274 ARG A N 1
ATOM 2122 C CA . ARG A 1 274 ? -12.516 21.141 22.094 1 98.62 274 ARG A CA 1
ATOM 2123 C C . ARG A 1 274 ? -13.555 21.797 23 1 98.62 274 ARG A C 1
ATOM 2125 O O . ARG A 1 274 ? -14.531 22.375 22.531 1 98.62 274 ARG A O 1
ATOM 2132 N N . HIS A 1 275 ? -13.32 21.75 24.266 1 98.12 275 HIS A N 1
ATOM 2133 C CA . HIS A 1 275 ? -14.297 22.188 25.25 1 98.12 275 HIS A CA 1
ATOM 2134 C C . HIS A 1 275 ? -14.297 23.719 25.375 1 98.12 275 HIS A C 1
ATOM 2136 O O . HIS A 1 275 ? -15.359 24.328 25.438 1 98.12 275 HIS A O 1
ATOM 2142 N N . GLU A 1 276 ? -13.133 24.297 25.375 1 98.69 276 GLU A N 1
ATOM 2143 C CA . GLU A 1 276 ? -13.039 25.719 25.719 1 98.69 276 GLU A CA 1
ATOM 2144 C C . GLU A 1 276 ? -13.195 26.594 24.484 1 98.69 276 GLU A C 1
ATOM 2146 O O . GLU A 1 276 ? -13.68 27.719 24.578 1 98.69 276 GLU A O 1
ATOM 2151 N N . ALA A 1 277 ? -12.773 26.141 23.312 1 98.75 277 ALA A N 1
ATOM 2152 C CA . ALA A 1 277 ? -12.906 26.938 22.094 1 98.75 277 ALA A CA 1
ATOM 2153 C C . ALA A 1 277 ? -14.164 26.531 21.328 1 98.75 277 ALA A C 1
ATOM 2155 O O . ALA A 1 277 ? -14.602 27.25 20.422 1 98.75 277 ALA A O 1
ATOM 2156 N N . GLY A 1 278 ? -14.797 25.359 21.688 1 98.44 278 GLY A N 1
ATOM 2157 C CA . GLY A 1 278 ? -16.016 24.922 21.016 1 98.44 278 GLY A CA 1
ATOM 2158 C C . GLY A 1 278 ? -15.828 24.609 19.547 1 98.44 278 GLY A C 1
ATOM 2159 O O . GLY A 1 278 ? -16.641 25 18.719 1 98.44 278 GLY A O 1
ATOM 2160 N N . ILE A 1 279 ? -14.766 24.031 19.234 1 98.75 279 ILE A N 1
ATOM 2161 C CA . ILE A 1 279 ? -14.445 23.641 17.875 1 98.75 279 ILE A CA 1
ATOM 2162 C C . ILE A 1 279 ? -14.055 22.172 17.828 1 98.75 279 ILE A C 1
ATOM 2164 O O . ILE A 1 279 ? -13.531 21.641 18.812 1 98.75 279 ILE A O 1
ATOM 2168 N N . ALA A 1 280 ? -14.398 21.422 16.734 1 98.88 280 ALA A N 1
ATOM 2169 C CA . ALA A 1 280 ? -13.961 20.031 16.578 1 98.88 280 ALA A CA 1
ATOM 2170 C C . ALA A 1 280 ? -12.445 19.922 16.672 1 98.88 280 ALA A C 1
ATOM 2172 O O . ALA A 1 280 ? -11.719 20.828 16.25 1 98.88 280 ALA A O 1
ATOM 2173 N N . THR A 1 281 ? -11.984 18.828 17.25 1 98.94 281 THR A N 1
ATOM 2174 C CA . THR A 1 281 ? -10.539 18.656 17.375 1 98.94 281 THR A CA 1
ATOM 2175 C C . THR A 1 281 ? -10.125 17.266 16.906 1 98.94 281 THR A C 1
ATOM 2177 O O . THR A 1 281 ? -10.938 16.344 16.859 1 98.94 281 THR A O 1
ATOM 2180 N N . GLY A 1 282 ? -8.93 17.156 16.391 1 98.75 282 GLY A N 1
ATOM 2181 C CA . GLY A 1 282 ? -8.18 15.922 16.25 1 98.75 282 GLY A CA 1
ATOM 2182 C C . GLY A 1 282 ? -7.059 15.797 17.266 1 98.75 282 GLY A C 1
ATOM 2183 O O . GLY A 1 282 ? -6.457 16.797 17.672 1 98.75 282 GLY A O 1
ATOM 2184 N N . CYS A 1 283 ? -6.801 14.609 17.688 1 98.19 283 CYS A N 1
ATOM 2185 C CA . CYS A 1 283 ? -5.695 14.398 18.609 1 98.19 283 CYS A CA 1
ATOM 2186 C C . CYS A 1 283 ? -4.672 13.43 18.047 1 98.19 283 CYS A C 1
ATOM 2188 O O . CYS A 1 283 ? -5.012 12.586 17.203 1 98.19 283 CYS A O 1
ATOM 2190 N N . VAL A 1 284 ? -3.502 13.578 18.422 1 98.06 284 VAL A N 1
ATOM 2191 C CA . VAL A 1 284 ? -2.35 12.773 18.031 1 98.06 284 VAL A CA 1
ATOM 2192 C C . VAL A 1 284 ? -1.484 12.484 19.25 1 98.06 284 VAL A C 1
ATOM 2194 O O . VAL A 1 284 ? -1.739 13 20.344 1 98.06 284 VAL A O 1
ATOM 2197 N N . GLY A 1 285 ? -0.538 11.586 19.062 1 97 285 GLY A N 1
ATOM 2198 C CA . GLY A 1 285 ? 0.447 11.352 20.109 1 97 285 GLY A CA 1
ATOM 2199 C C . GLY A 1 285 ? 0.451 9.922 20.609 1 97 285 GLY A C 1
ATOM 2200 O O . GLY A 1 285 ? -0.242 9.594 21.578 1 97 285 GLY A O 1
ATOM 2201 N N . LEU A 1 286 ? 1.197 9.133 20.031 1 96.62 286 LEU A N 1
ATOM 2202 C CA . LEU A 1 286 ? 1.436 7.738 20.391 1 96.62 286 LEU A CA 1
ATOM 2203 C C . LEU A 1 286 ? 0.12 7.012 20.641 1 96.62 286 LEU A C 1
ATOM 2205 O O . LEU A 1 286 ? -0.044 6.352 21.656 1 96.62 286 LEU A O 1
ATOM 2209 N N . ILE A 1 287 ? -0.839 7.281 19.828 1 97.56 287 ILE A N 1
ATOM 2210 C CA . ILE A 1 287 ? -2.072 6.504 19.812 1 97.56 287 ILE A CA 1
ATOM 2211 C C . ILE A 1 287 ? -1.897 5.281 18.906 1 97.56 287 ILE A C 1
ATOM 2213 O O . ILE A 1 287 ? -2.031 5.379 17.688 1 97.56 287 ILE A O 1
ATOM 2217 N N . GLU A 1 288 ? -1.62 4.145 19.516 1 95.62 288 GLU A N 1
ATOM 2218 C CA . GLU A 1 288 ? -1.212 2.992 18.719 1 95.62 288 GLU A CA 1
ATOM 2219 C C . GLU A 1 288 ? -2.254 1.88 18.781 1 95.62 288 GLU A C 1
ATOM 2221 O O . GLU A 1 288 ? -2.447 1.145 17.812 1 95.62 288 GLU A O 1
ATOM 2226 N N . GLU A 1 289 ? -2.959 1.812 19.906 1 96.62 289 GLU A N 1
ATOM 2227 C CA . GLU A 1 289 ? -3.926 0.739 20.125 1 96.62 289 GLU A CA 1
ATOM 2228 C C . GLU A 1 289 ? -5.348 1.22 19.859 1 96.62 289 GLU A C 1
ATOM 2230 O O . GLU A 1 289 ? -5.703 2.35 20.203 1 96.62 289 GLU A O 1
ATOM 2235 N N . HIS A 1 290 ? -6.141 0.294 19.328 1 97.25 290 HIS A N 1
ATOM 2236 C CA . HIS A 1 290 ? -7.52 0.648 19.016 1 97.25 290 HIS A CA 1
ATOM 2237 C C . HIS A 1 290 ? -8.32 0.928 20.281 1 97.25 290 HIS A C 1
ATOM 2239 O O . HIS A 1 290 ? -9.281 1.701 20.266 1 97.25 290 HIS A O 1
ATOM 2245 N N . THR A 1 291 ? -7.863 0.357 21.391 1 97.44 291 THR A N 1
ATOM 2246 C CA . THR A 1 291 ? -8.547 0.592 22.656 1 97.44 291 THR A CA 1
ATOM 2247 C C . THR A 1 291 ? -8.398 2.047 23.094 1 97.44 291 THR A C 1
ATOM 2249 O O . THR A 1 291 ? -9.367 2.68 23.516 1 97.44 291 THR A O 1
ATOM 2252 N N . LEU A 1 292 ? -7.215 2.559 22.984 1 97.69 292 LEU A N 1
ATOM 2253 C CA . LEU A 1 292 ? -6.973 3.955 23.328 1 97.69 292 LEU A CA 1
ATOM 2254 C C . LEU A 1 292 ? -7.715 4.883 22.375 1 97.69 292 LEU A C 1
ATOM 2256 O O . LEU A 1 292 ? -8.336 5.855 22.797 1 97.69 292 LEU A O 1
ATOM 2260 N N . ALA A 1 293 ? -7.641 4.578 21.094 1 98.38 293 ALA A N 1
ATOM 2261 C CA . ALA A 1 293 ? -8.344 5.387 20.109 1 98.38 293 ALA A CA 1
ATOM 2262 C C . ALA A 1 293 ? -9.844 5.43 20.391 1 98.38 293 ALA A C 1
ATOM 2264 O O . ALA A 1 293 ? -10.461 6.492 20.328 1 98.38 293 ALA A O 1
ATOM 2265 N N . ASN A 1 294 ? -10.391 4.281 20.719 1 97.38 294 ASN A N 1
ATOM 2266 C CA . ASN A 1 294 ? -11.82 4.184 21.016 1 97.38 294 ASN A CA 1
ATOM 2267 C C . ASN A 1 294 ? -12.18 4.934 22.281 1 97.38 294 ASN A C 1
ATOM 2269 O O . ASN A 1 294 ? -13.258 5.52 22.391 1 97.38 294 ASN A O 1
ATOM 2273 N N . GLU A 1 295 ? -11.32 4.797 23.266 1 97.31 295 GLU A N 1
ATOM 2274 C CA . GLU A 1 295 ? -11.516 5.539 24.516 1 97.31 295 GLU A CA 1
ATOM 2275 C C . GLU A 1 295 ? -11.586 7.039 24.25 1 97.31 295 GLU A C 1
ATOM 2277 O O . GLU A 1 295 ? -12.453 7.727 24.797 1 97.31 295 GLU A O 1
ATOM 2282 N N . ILE A 1 296 ? -10.734 7.559 23.391 1 98.31 296 ILE A N 1
ATOM 2283 C CA . ILE A 1 296 ? -10.648 8.977 23.078 1 98.31 296 ILE A CA 1
ATOM 2284 C C . ILE A 1 296 ? -11.945 9.445 22.422 1 98.31 296 ILE A C 1
ATOM 2286 O O . ILE A 1 296 ? -12.531 10.445 22.844 1 98.31 296 ILE A O 1
ATOM 2290 N N . ILE A 1 297 ? -12.445 8.68 21.453 1 98.31 297 ILE A N 1
ATOM 2291 C CA . ILE A 1 297 ? -13.641 9.055 20.719 1 98.31 297 ILE A CA 1
ATOM 2292 C C . ILE A 1 297 ? -14.875 8.828 21.594 1 98.31 297 ILE A C 1
ATOM 2294 O O . ILE A 1 297 ? -15.766 9.68 21.641 1 98.31 297 ILE A O 1
ATOM 2298 N N . GLY A 1 298 ? -14.922 7.742 22.281 1 97 298 GLY A N 1
ATOM 2299 C CA . GLY A 1 298 ? -16.078 7.383 23.094 1 97 298 GLY A CA 1
ATOM 2300 C C . GLY A 1 298 ? -16.328 8.344 24.234 1 97 298 GLY A C 1
ATOM 2301 O O . GLY A 1 298 ? -17.469 8.594 24.609 1 97 298 GLY A O 1
ATOM 2302 N N . ASN A 1 299 ? -15.25 8.852 24.766 1 97.06 299 ASN A N 1
ATOM 2303 C CA . ASN A 1 299 ? -15.367 9.797 25.859 1 97.06 299 ASN A CA 1
ATOM 2304 C C . ASN A 1 299 ? -15.383 11.242 25.375 1 97.06 299 ASN A C 1
ATOM 2306 O O . ASN A 1 299 ? -15.258 12.172 26.172 1 97.06 299 ASN A O 1
ATOM 2310 N N . GLU A 1 300 ? -15.422 11.398 24.078 1 97 300 GLU A N 1
ATOM 2311 C CA . GLU A 1 300 ? -15.562 12.695 23.438 1 97 300 GLU A CA 1
ATOM 2312 C C . GLU A 1 300 ? -14.383 13.609 23.766 1 97 300 GLU A C 1
ATOM 2314 O O . GLU A 1 300 ? -14.562 14.805 24 1 97 300 GLU A O 1
ATOM 2319 N N . ARG A 1 301 ? -13.203 13.016 23.844 1 98 301 ARG A N 1
ATOM 2320 C CA . ARG A 1 301 ? -11.992 13.781 24.125 1 98 301 ARG A CA 1
ATOM 2321 C C . ARG A 1 301 ? -11.477 14.461 22.859 1 98 301 ARG A C 1
ATOM 2323 O O . ARG A 1 301 ? -10.719 15.438 22.938 1 98 301 ARG A O 1
ATOM 2330 N N . ALA A 1 302 ? -11.875 13.977 21.719 1 98.56 302 ALA A N 1
ATOM 2331 C CA . ALA A 1 302 ? -11.617 14.531 20.391 1 98.56 302 ALA A CA 1
ATOM 2332 C C . ALA A 1 302 ? -12.633 14.008 19.375 1 98.56 302 ALA A C 1
ATOM 2334 O O . ALA A 1 302 ? -13.359 13.047 19.656 1 98.56 302 ALA A O 1
ATOM 2335 N N . ASP A 1 303 ? -12.742 14.609 18.281 1 98.69 303 ASP A N 1
ATOM 2336 C CA . ASP A 1 303 ? -13.664 14.188 17.234 1 98.69 303 ASP A CA 1
ATOM 2337 C C . ASP A 1 303 ? -13.008 13.195 16.281 1 98.69 303 ASP A C 1
ATOM 2339 O O . ASP A 1 303 ? -13.68 12.344 15.703 1 98.69 303 ASP A O 1
ATOM 2343 N N . LEU A 1 304 ? -11.719 13.344 16.078 1 98.81 304 LEU A N 1
ATOM 2344 C CA . LEU A 1 304 ? -10.93 12.477 15.211 1 98.81 304 LEU A CA 1
ATOM 2345 C C . LEU A 1 304 ? -9.633 12.055 15.891 1 98.81 304 LEU A C 1
ATOM 2347 O O . LEU A 1 304 ? -9.094 12.789 16.719 1 98.81 304 LEU A O 1
ATOM 2351 N N . VAL A 1 305 ? -9.164 10.867 15.57 1 98.81 305 VAL A N 1
ATOM 2352 C CA . VAL A 1 305 ? -7.867 10.367 16.031 1 98.81 305 VAL A CA 1
ATOM 2353 C C . VAL A 1 305 ? -6.887 10.32 14.859 1 98.81 305 VAL A C 1
ATOM 2355 O O . VAL A 1 305 ? -7.148 9.656 13.852 1 98.81 305 VAL A O 1
ATOM 2358 N N . PHE A 1 306 ? -5.82 11.062 14.984 1 98.81 306 PHE A N 1
ATOM 2359 C CA . PHE A 1 306 ? -4.762 11.102 13.977 1 98.81 306 PHE A CA 1
ATOM 2360 C C . PHE A 1 306 ? -3.67 10.094 14.305 1 98.81 306 PHE A C 1
ATOM 2362 O O . PHE A 1 306 ? -3.066 10.148 15.383 1 98.81 306 PHE A O 1
ATOM 2369 N N . LEU A 1 307 ? -3.432 9.156 13.383 1 98.75 307 LEU A N 1
ATOM 2370 C CA . LEU A 1 307 ? -2.408 8.133 13.562 1 98.75 307 LEU A CA 1
ATOM 2371 C C . LEU A 1 307 ? -1.229 8.375 12.625 1 98.75 307 LEU A C 1
ATOM 2373 O O . LEU A 1 307 ? -1.419 8.648 11.438 1 98.75 307 LEU A O 1
ATOM 2377 N N . GLY A 1 308 ? -0.051 8.359 13.172 1 98 308 GLY A N 1
ATOM 2378 C CA . GLY A 1 308 ? 1.177 8.438 12.398 1 98 308 GLY A CA 1
ATOM 2379 C C . GLY A 1 308 ? 1.935 7.121 12.344 1 98 308 GLY A C 1
ATOM 2380 O O . GLY A 1 308 ? 1.614 6.25 11.531 1 98 308 GLY A O 1
ATOM 2381 N N . ARG A 1 309 ? 2.766 6.84 13.352 1 96.94 309 ARG A N 1
ATOM 2382 C CA . ARG A 1 309 ? 3.654 5.684 13.414 1 96.94 309 ARG A CA 1
ATOM 2383 C C . ARG A 1 309 ? 2.865 4.383 13.305 1 96.94 309 ARG A C 1
ATOM 2385 O O . ARG A 1 309 ? 3.328 3.418 12.688 1 96.94 309 ARG A O 1
ATOM 2392 N N . ALA A 1 310 ? 1.73 4.332 13.93 1 97.88 310 ALA A N 1
ATOM 2393 C CA . ALA A 1 310 ? 0.905 3.129 13.883 1 97.88 310 ALA A CA 1
ATOM 2394 C C . ALA A 1 310 ? 0.586 2.73 12.445 1 97.88 310 ALA A C 1
ATOM 2396 O O . ALA A 1 310 ? 0.627 1.548 12.102 1 97.88 310 ALA A O 1
ATOM 2397 N N . LEU A 1 311 ? 0.335 3.723 11.617 1 98.44 311 LEU A N 1
ATOM 2398 C CA . LEU A 1 311 ? -0.062 3.443 10.242 1 98.44 311 LEU A CA 1
ATOM 2399 C C . LEU A 1 311 ? 1.16 3.238 9.352 1 98.44 311 LEU A C 1
ATOM 2401 O O . LEU A 1 311 ? 1.045 2.721 8.242 1 98.44 311 LEU A O 1
ATOM 2405 N N . LEU A 1 312 ? 2.318 3.744 9.773 1 97.94 312 LEU A N 1
ATOM 2406 C CA . LEU A 1 312 ? 3.547 3.385 9.078 1 97.94 312 LEU A CA 1
ATOM 2407 C C . LEU A 1 312 ? 3.891 1.917 9.297 1 97.94 312 LEU A C 1
ATOM 2409 O O . LEU A 1 312 ? 4.43 1.258 8.406 1 97.94 312 LEU A O 1
ATOM 2413 N N . ARG A 1 313 ? 3.545 1.426 10.461 1 96.81 313 ARG A N 1
ATOM 2414 C CA . ARG A 1 313 ? 3.846 0.054 10.867 1 96.81 313 ARG A CA 1
ATOM 2415 C C . ARG A 1 313 ? 2.816 -0.918 10.297 1 96.81 313 ARG A C 1
ATOM 2417 O O . ARG A 1 313 ? 3.158 -2.039 9.914 1 96.81 313 ARG A O 1
ATOM 2424 N N . ASP A 1 314 ? 1.6 -0.469 10.281 1 97.38 314 ASP A N 1
ATOM 2425 C CA . ASP A 1 314 ? 0.49 -1.31 9.844 1 97.38 314 ASP A CA 1
ATOM 2426 C C . ASP A 1 314 ? -0.535 -0.5 9.055 1 97.38 314 ASP A C 1
ATOM 2428 O O . ASP A 1 314 ? -1.465 0.067 9.625 1 97.38 314 ASP A O 1
ATOM 2432 N N . PRO A 1 315 ? -0.417 -0.554 7.715 1 98.25 315 PRO A N 1
ATOM 2433 C CA . PRO A 1 315 ? -1.354 0.23 6.906 1 98.25 315 PRO A CA 1
ATOM 2434 C C . PRO A 1 315 ? -2.791 -0.276 7.012 1 98.25 315 PRO A C 1
ATOM 2436 O O . PRO A 1 315 ? -3.721 0.402 6.566 1 98.25 315 PRO A O 1
ATOM 2439 N N . TYR A 1 316 ? -2.998 -1.483 7.562 1 98.38 316 TYR A N 1
ATOM 2440 C CA . TYR A 1 316 ? -4.336 -2.049 7.695 1 98.38 316 TYR A CA 1
ATOM 2441 C C . TYR A 1 316 ? -4.785 -2.047 9.156 1 98.38 316 TYR A C 1
ATOM 2443 O O . TYR A 1 316 ? -5.562 -2.908 9.57 1 98.38 316 TYR A O 1
ATOM 2451 N N . TRP A 1 317 ? -4.246 -1.096 9.938 1 98.31 317 TRP A N 1
ATOM 2452 C CA . TRP A 1 317 ? -4.559 -0.931 11.352 1 98.31 317 TRP A CA 1
ATOM 2453 C C . TRP A 1 317 ? -6.066 -0.907 11.578 1 98.31 317 TRP A C 1
ATOM 2455 O O . TRP A 1 317 ? -6.574 -1.557 12.492 1 98.31 317 TRP A O 1
ATOM 2465 N N . VAL A 1 318 ? -6.832 -0.252 10.703 1 98.5 318 VAL A N 1
ATOM 2466 C CA . VAL A 1 318 ? -8.273 -0.066 10.875 1 98.5 318 VAL A CA 1
ATOM 2467 C C . VAL A 1 318 ? -8.992 -1.396 10.68 1 98.5 318 VAL A C 1
ATOM 2469 O O . VAL A 1 318 ? -9.875 -1.753 11.453 1 98.5 318 VAL A O 1
ATOM 2472 N N . LEU A 1 319 ? -8.617 -2.117 9.617 1 98.12 319 LEU A N 1
ATOM 2473 C CA . LEU A 1 319 ? -9.234 -3.41 9.352 1 98.12 319 LEU A CA 1
ATOM 2474 C C . LEU A 1 319 ? -8.945 -4.398 10.477 1 98.12 319 LEU A C 1
ATOM 2476 O O . LEU A 1 319 ? -9.82 -5.176 10.859 1 98.12 319 LEU A O 1
ATOM 2480 N N . GLN A 1 320 ? -7.703 -4.32 10.961 1 97.12 320 GLN A N 1
ATOM 2481 C CA . GLN A 1 320 ? -7.34 -5.188 12.07 1 97.12 320 GLN A CA 1
ATOM 2482 C C . GLN A 1 320 ? -8.117 -4.82 13.336 1 97.12 320 GLN A C 1
ATOM 2484 O O . GLN A 1 320 ? -8.594 -5.703 14.055 1 97.12 320 GLN A O 1
ATOM 2489 N N . ALA A 1 321 ? -8.219 -3.523 13.586 1 97.44 321 ALA A N 1
ATOM 2490 C CA . ALA A 1 321 ? -8.992 -3.053 14.734 1 97.44 321 ALA A CA 1
ATOM 2491 C C . ALA A 1 321 ? -10.445 -3.504 14.641 1 97.44 321 ALA A C 1
ATOM 2493 O O . ALA A 1 321 ? -11.039 -3.936 15.633 1 97.44 321 ALA A O 1
ATOM 2494 N N . ALA A 1 322 ? -11.008 -3.375 13.484 1 97.06 322 ALA A N 1
ATOM 2495 C CA . ALA A 1 322 ? -12.383 -3.799 13.266 1 97.06 322 ALA A CA 1
ATOM 2496 C C . ALA A 1 322 ? -12.555 -5.285 13.562 1 97.06 322 ALA A C 1
ATOM 2498 O O . ALA A 1 322 ? -13.516 -5.688 14.227 1 97.06 322 ALA A O 1
ATOM 2499 N N . ARG A 1 323 ? -11.656 -6.078 13.039 1 95.62 323 ARG A N 1
ATOM 2500 C CA . ARG A 1 323 ? -11.688 -7.516 13.289 1 95.62 323 ARG A CA 1
ATOM 2501 C C . ARG A 1 323 ? -11.602 -7.816 14.781 1 95.62 323 ARG A C 1
ATOM 2503 O O . ARG A 1 323 ? -12.383 -8.617 15.305 1 95.62 323 ARG A O 1
ATOM 2510 N N . LEU A 1 324 ? -10.672 -7.129 15.469 1 94.56 324 LEU A N 1
ATOM 2511 C CA . LEU A 1 324 ? -10.453 -7.352 16.891 1 94.56 324 LEU A CA 1
ATOM 2512 C C . LEU A 1 324 ? -11.664 -6.922 17.719 1 94.56 324 LEU A C 1
ATOM 2514 O O . LEU A 1 324 ? -11.938 -7.48 18.781 1 94.56 324 LEU A O 1
ATOM 2518 N N . ARG A 1 325 ? -12.414 -6.02 17.156 1 94.88 325 ARG A N 1
ATOM 2519 C CA . ARG A 1 325 ? -13.578 -5.504 17.859 1 94.88 325 ARG A CA 1
ATOM 2520 C C . ARG A 1 325 ? -14.859 -6.145 17.328 1 94.88 325 ARG A C 1
ATOM 2522 O O . ARG A 1 325 ? -15.961 -5.664 17.609 1 94.88 325 ARG A O 1
ATOM 2529 N N . ASN A 1 326 ? -14.727 -7.203 16.516 1 94.5 326 ASN A N 1
ATOM 2530 C CA . ASN A 1 326 ? -15.812 -8.023 15.992 1 94.5 326 ASN A CA 1
ATOM 2531 C C . ASN A 1 326 ? -16.781 -7.203 15.148 1 94.5 326 ASN A C 1
ATOM 2533 O O . ASN A 1 326 ? -18 -7.344 15.273 1 94.5 326 ASN A O 1
ATOM 2537 N N . ARG A 1 327 ? -16.188 -6.273 14.43 1 94.62 327 ARG A N 1
ATOM 2538 C CA . ARG A 1 327 ? -16.969 -5.52 13.469 1 94.62 327 ARG A CA 1
ATOM 2539 C C . ARG A 1 327 ? -16.984 -6.215 12.109 1 94.62 327 ARG A C 1
ATOM 2541 O O . ARG A 1 327 ? -16.094 -7.012 11.805 1 94.62 327 ARG A O 1
ATOM 2548 N N . ALA A 1 328 ? -18.016 -5.93 11.336 1 94.12 328 ALA A N 1
ATOM 2549 C CA . ALA A 1 328 ? -18.094 -6.465 9.977 1 94.12 328 ALA A CA 1
ATOM 2550 C C . ALA A 1 328 ? -16.953 -5.938 9.117 1 94.12 328 ALA A C 1
ATOM 2552 O O . ALA A 1 328 ? -16.516 -4.797 9.273 1 94.12 328 ALA A O 1
ATOM 2553 N N . TYR A 1 329 ? -16.5 -6.75 8.25 1 95.88 329 TYR A N 1
ATOM 2554 C CA . TYR A 1 329 ? -15.438 -6.371 7.328 1 95.88 329 TYR A CA 1
ATOM 2555 C C . TYR A 1 329 ? -15.938 -5.355 6.309 1 95.88 329 TYR A C 1
ATOM 2557 O O . TYR A 1 329 ? -16.969 -5.578 5.656 1 95.88 329 TYR A O 1
ATOM 2565 N N . THR A 1 330 ? -15.234 -4.277 6.172 1 93.19 330 THR A N 1
ATOM 2566 C CA . THR A 1 330 ? -15.656 -3.23 5.246 1 93.19 330 THR A CA 1
ATOM 2567 C C . THR A 1 330 ? -14.516 -2.852 4.305 1 93.19 330 THR A C 1
ATOM 2569 O O . THR A 1 330 ? -14.539 -1.788 3.684 1 93.19 330 THR A O 1
ATOM 2572 N N . GLY A 1 331 ? -13.508 -3.639 4.262 1 95.75 331 GLY A N 1
ATOM 2573 C CA . GLY A 1 331 ? -12.375 -3.371 3.389 1 95.75 331 GLY A CA 1
ATOM 2574 C C . GLY A 1 331 ? -12.617 -3.779 1.949 1 95.75 331 GLY A C 1
ATOM 2575 O O . GLY A 1 331 ? -13.758 -4.059 1.563 1 95.75 331 GLY A O 1
ATOM 2576 N N . PRO A 1 332 ? -11.578 -3.676 1.102 1 97.12 332 PRO A N 1
ATOM 2577 C CA . PRO A 1 332 ? -11.703 -4.105 -0.293 1 97.12 332 PRO A CA 1
ATOM 2578 C C . PRO A 1 332 ? -12.188 -5.547 -0.426 1 97.12 332 PRO A C 1
ATOM 2580 O O . PRO A 1 332 ? -11.75 -6.422 0.325 1 97.12 332 PRO A O 1
ATOM 2583 N N . ARG A 1 333 ? -13.062 -5.773 -1.364 1 96.44 333 ARG A N 1
ATOM 2584 C CA . ARG A 1 333 ? -13.57 -7.125 -1.585 1 96.44 333 ARG A CA 1
ATOM 2585 C C . ARG A 1 333 ? -12.438 -8.094 -1.891 1 96.44 333 ARG A C 1
ATOM 2587 O O . ARG A 1 333 ? -12.5 -9.273 -1.529 1 96.44 333 ARG A O 1
ATOM 2594 N N . GLN A 1 334 ? -11.367 -7.594 -2.51 1 97.06 334 GLN A N 1
ATOM 2595 C CA . GLN A 1 334 ? -10.227 -8.406 -2.908 1 97.06 334 GLN A CA 1
ATOM 2596 C C . GLN A 1 334 ? -9.523 -9.008 -1.692 1 97.06 334 GLN A C 1
ATOM 2598 O O . GLN A 1 334 ? -8.859 -10.047 -1.798 1 97.06 334 GLN A O 1
ATOM 2603 N N . TYR A 1 335 ? -9.656 -8.344 -0.504 1 97.25 335 TYR A N 1
ATOM 2604 C CA . TYR A 1 335 ? -8.891 -8.758 0.667 1 97.25 335 TYR A CA 1
ATOM 2605 C C . TYR A 1 335 ? -9.773 -9.516 1.65 1 97.25 335 TYR A C 1
ATOM 2607 O O . TYR A 1 335 ? -9.305 -9.977 2.691 1 97.25 335 TYR A O 1
ATOM 2615 N N . GLU A 1 336 ? -11.055 -9.703 1.297 1 96 336 GLU A N 1
ATOM 2616 C CA . GLU A 1 336 ? -12.031 -10.266 2.223 1 96 336 GLU A CA 1
ATOM 2617 C C . GLU A 1 336 ? -11.578 -11.625 2.752 1 96 336 GLU A C 1
ATOM 2619 O O . GLU A 1 336 ? -11.734 -11.922 3.938 1 96 336 GLU A O 1
ATOM 2624 N N . ARG A 1 337 ? -10.906 -12.422 1.898 1 92.44 337 ARG A N 1
ATOM 2625 C CA . ARG A 1 337 ? -10.484 -13.766 2.277 1 92.44 337 ARG A CA 1
ATOM 2626 C C . ARG A 1 337 ? -9.391 -13.719 3.34 1 92.44 337 ARG A C 1
ATOM 2628 O O . ARG A 1 337 ? -9.219 -14.672 4.102 1 92.44 337 ARG A O 1
ATOM 2635 N N . GLY A 1 338 ? -8.664 -12.617 3.389 1 93.56 338 GLY A N 1
ATOM 2636 C CA . GLY A 1 338 ? -7.633 -12.453 4.402 1 93.56 338 GLY A CA 1
ATOM 2637 C C . GLY A 1 338 ? -8.195 -12.203 5.789 1 93.56 338 GLY A C 1
ATOM 2638 O O . GLY A 1 338 ? -7.48 -12.336 6.785 1 93.56 338 GLY A O 1
ATOM 2639 N N . PHE A 1 339 ? -9.438 -11.844 5.855 1 92.38 339 PHE A N 1
ATOM 2640 C CA . PHE A 1 339 ? -10.031 -11.461 7.129 1 92.38 339 PHE A CA 1
ATOM 2641 C C . PHE A 1 339 ? -11.141 -12.43 7.52 1 92.38 339 PHE A C 1
ATOM 2643 O O . PHE A 1 339 ? -11.898 -12.172 8.461 1 92.38 339 PHE A O 1
ATOM 2650 N N . LYS A 1 340 ? -11.289 -13.57 6.723 1 84.31 340 LYS A N 1
ATOM 2651 C CA . LYS A 1 340 ? -12.234 -14.617 7.078 1 84.31 340 LYS A CA 1
ATOM 2652 C C . LYS A 1 340 ? -11.57 -15.711 7.914 1 84.31 340 LYS A C 1
ATOM 2654 O O . LYS A 1 340 ? -10.359 -15.93 7.797 1 84.31 340 LYS A O 1
ATOM 2659 N N . MET B 1 1 ? 22.391 -21.797 9.969 1 70.75 1 MET B N 1
ATOM 2660 C CA . MET B 1 1 ? 21.094 -22.375 9.641 1 70.75 1 MET B CA 1
ATOM 2661 C C . MET B 1 1 ? 20.203 -21.375 8.914 1 70.75 1 MET B C 1
ATOM 2663 O O . MET B 1 1 ? 20.203 -20.188 9.258 1 70.75 1 MET B O 1
ATOM 2667 N N . SER B 1 2 ? 19.5 -21.781 7.742 1 86.62 2 SER B N 1
ATOM 2668 C CA . SER B 1 2 ? 18.672 -20.891 6.941 1 86.62 2 SER B CA 1
ATOM 2669 C C . SER B 1 2 ? 17.359 -20.562 7.648 1 86.62 2 SER B C 1
ATOM 2671 O O . SER B 1 2 ? 16.844 -21.375 8.414 1 86.62 2 SER B O 1
ATOM 2673 N N . ASP B 1 3 ? 16.984 -19.359 7.641 1 94.19 3 ASP B N 1
ATOM 2674 C CA . ASP B 1 3 ? 15.664 -18.969 8.102 1 94.19 3 ASP B CA 1
ATOM 2675 C C . ASP B 1 3 ? 14.93 -18.172 7.031 1 94.19 3 ASP B C 1
ATOM 2677 O O . ASP B 1 3 ? 15.383 -18.078 5.887 1 94.19 3 ASP B O 1
ATOM 2681 N N . ILE B 1 4 ? 13.828 -17.688 7.359 1 97.12 4 ILE B N 1
ATOM 2682 C CA . ILE B 1 4 ? 12.961 -17.094 6.352 1 97.12 4 ILE B CA 1
ATOM 2683 C C . ILE B 1 4 ? 13.57 -15.781 5.863 1 97.12 4 ILE B C 1
ATOM 2685 O O . ILE B 1 4 ? 13.164 -15.242 4.828 1 97.12 4 ILE B O 1
ATOM 2689 N N . PHE B 1 5 ? 14.617 -15.211 6.531 1 97.56 5 PHE B N 1
ATOM 2690 C CA . PHE B 1 5 ? 15.203 -13.938 6.148 1 97.56 5 PHE B CA 1
ATOM 2691 C C . PHE B 1 5 ? 16.484 -14.141 5.359 1 97.56 5 PHE B C 1
ATOM 2693 O O . PHE B 1 5 ? 17.094 -13.188 4.871 1 97.56 5 PHE B O 1
ATOM 2700 N N . THR B 1 6 ? 16.953 -15.398 5.207 1 97.56 6 THR B N 1
ATOM 2701 C CA . THR B 1 6 ? 18.156 -15.703 4.426 1 97.56 6 THR B CA 1
ATOM 2702 C C . THR B 1 6 ? 17.859 -15.586 2.932 1 97.56 6 THR B C 1
ATOM 2704 O O . THR B 1 6 ? 16.844 -16.078 2.451 1 97.56 6 THR B O 1
ATOM 2707 N N . PRO B 1 7 ? 18.75 -14.891 2.211 1 98.19 7 PRO B N 1
ATOM 2708 C CA . PRO B 1 7 ? 18.531 -14.758 0.768 1 98.19 7 PRO B CA 1
ATOM 2709 C C . PRO B 1 7 ? 18.484 -16.109 0.052 1 98.19 7 PRO B C 1
ATOM 2711 O O . PRO B 1 7 ? 19.031 -17.094 0.544 1 98.19 7 PRO B O 1
ATOM 2714 N N . PHE B 1 8 ? 17.828 -16.203 -1 1 98.5 8 PHE B N 1
ATOM 2715 C CA . PHE B 1 8 ? 17.719 -17.359 -1.872 1 98.5 8 PHE B CA 1
ATOM 2716 C C . PHE B 1 8 ? 18.125 -17.016 -3.299 1 98.5 8 PHE B C 1
ATOM 2718 O O . PHE B 1 8 ? 17.5 -16.141 -3.924 1 98.5 8 PHE B O 1
ATOM 2725 N N . THR B 1 9 ? 19.141 -17.594 -3.777 1 98.56 9 THR B N 1
ATOM 2726 C CA . THR B 1 9 ? 19.641 -17.328 -5.125 1 98.56 9 THR B CA 1
ATOM 2727 C C . THR B 1 9 ? 19.344 -18.5 -6.059 1 98.56 9 THR B C 1
ATOM 2729 O O . THR B 1 9 ? 19.625 -19.641 -5.727 1 98.56 9 THR B O 1
ATOM 2732 N N . GLN B 1 10 ? 18.703 -18.234 -7.102 1 98.12 10 GLN B N 1
ATOM 2733 C CA . GLN B 1 10 ? 18.469 -19.188 -8.188 1 98.12 10 GLN B CA 1
ATOM 2734 C C . GLN B 1 10 ? 18.766 -18.547 -9.539 1 98.12 10 GLN B C 1
ATOM 2736 O O . GLN B 1 10 ? 18.125 -17.578 -9.93 1 98.12 10 GLN B O 1
ATOM 2741 N N . LYS B 1 11 ? 19.75 -19.125 -10.242 1 97.88 11 LYS B N 1
ATOM 2742 C CA . LYS B 1 11 ? 20.234 -18.562 -11.492 1 97.88 11 LYS B CA 1
ATOM 2743 C C . LYS B 1 11 ? 20.641 -17.094 -11.312 1 97.88 11 LYS B C 1
ATOM 2745 O O . LYS B 1 11 ? 21.453 -16.766 -10.453 1 97.88 11 LYS B O 1
ATOM 2750 N N . ASN B 1 12 ? 20.078 -16.156 -12.055 1 97.19 12 ASN B N 1
ATOM 2751 C CA . ASN B 1 12 ? 20.531 -14.773 -12 1 97.19 12 ASN B CA 1
ATOM 2752 C C . ASN B 1 12 ? 19.688 -13.945 -11.047 1 97.19 12 ASN B C 1
ATOM 2754 O O . ASN B 1 12 ? 19.75 -12.711 -11.062 1 97.19 12 ASN B O 1
ATOM 2758 N N . VAL B 1 13 ? 18.859 -14.609 -10.25 1 98.62 13 VAL B N 1
ATOM 2759 C CA . VAL B 1 13 ? 17.969 -13.867 -9.367 1 98.62 13 VAL B CA 1
ATOM 2760 C C . VAL B 1 13 ? 18.297 -14.195 -7.91 1 98.62 13 VAL B C 1
ATOM 2762 O O . VAL B 1 13 ? 18.422 -15.367 -7.543 1 98.62 13 VAL B O 1
ATOM 2765 N N . THR B 1 14 ? 18.516 -13.18 -7.113 1 98.75 14 THR B N 1
ATOM 2766 C CA . THR B 1 14 ? 18.656 -13.328 -5.668 1 98.75 14 THR B CA 1
ATOM 2767 C C . THR B 1 14 ? 17.469 -12.672 -4.953 1 98.75 14 THR B C 1
ATOM 2769 O O . THR B 1 14 ? 17.219 -11.477 -5.125 1 98.75 14 THR B O 1
ATOM 2772 N N . LEU B 1 15 ? 16.719 -13.484 -4.285 1 98.81 15 LEU B N 1
ATOM 2773 C CA . LEU B 1 15 ? 15.664 -12.977 -3.42 1 98.81 15 LEU B CA 1
ATOM 2774 C C . LEU B 1 15 ? 16.234 -12.531 -2.076 1 98.81 15 LEU B C 1
ATOM 2776 O O . LEU B 1 15 ? 17.047 -13.234 -1.477 1 98.81 15 LEU B O 1
ATOM 2780 N N . ARG B 1 16 ? 15.789 -11.383 -1.525 1 98.25 16 ARG B N 1
ATOM 2781 C CA . ARG B 1 16 ? 16.328 -10.82 -0.29 1 98.25 16 ARG B CA 1
ATOM 2782 C C . ARG B 1 16 ? 15.93 -11.664 0.915 1 98.25 16 ARG B C 1
ATOM 2784 O O . ARG B 1 16 ? 16.516 -11.539 1.989 1 98.25 16 ARG B O 1
ATOM 2791 N N . ASN B 1 17 ? 14.945 -12.469 0.765 1 98.5 17 ASN B N 1
ATOM 2792 C CA . ASN B 1 17 ? 14.492 -13.438 1.757 1 98.5 17 ASN B CA 1
ATOM 2793 C C . ASN B 1 17 ? 13.664 -14.555 1.116 1 98.5 17 ASN B C 1
ATOM 2795 O O . ASN B 1 17 ? 13.539 -14.609 -0.108 1 98.5 17 ASN B O 1
ATOM 2799 N N . ARG B 1 18 ? 13.094 -15.438 1.875 1 98.75 18 ARG B N 1
ATOM 2800 C CA . ARG B 1 18 ? 12.5 -16.656 1.338 1 98.75 18 ARG B CA 1
ATOM 2801 C C . ARG B 1 18 ? 10.977 -16.609 1.419 1 98.75 18 ARG B C 1
ATOM 2803 O O . ARG B 1 18 ? 10.312 -17.656 1.416 1 98.75 18 ARG B O 1
ATOM 2810 N N . ILE B 1 19 ? 10.438 -15.398 1.568 1 98.81 19 ILE B N 1
ATOM 2811 C CA . ILE B 1 19 ? 9 -15.188 1.672 1 98.81 19 ILE B CA 1
ATOM 2812 C C . ILE B 1 19 ? 8.453 -14.688 0.336 1 98.81 19 ILE B C 1
ATOM 2814 O O . ILE B 1 19 ? 8.914 -13.664 -0.186 1 98.81 19 ILE B O 1
ATOM 2818 N N . VAL B 1 20 ? 7.473 -15.367 -0.203 1 98.94 20 VAL B N 1
ATOM 2819 C CA . VAL B 1 20 ? 6.902 -15.078 -1.515 1 98.94 20 VAL B CA 1
ATOM 2820 C C . VAL B 1 20 ? 5.426 -14.711 -1.368 1 98.94 20 VAL B C 1
ATOM 2822 O O . VAL B 1 20 ? 4.684 -15.383 -0.647 1 98.94 20 VAL B O 1
ATOM 2825 N N . MET B 1 21 ? 5.023 -13.594 -1.992 1 98.88 21 MET B N 1
ATOM 2826 C CA . MET B 1 21 ? 3.59 -13.367 -2.154 1 98.88 21 MET B CA 1
ATOM 2827 C C . MET B 1 21 ? 3.012 -14.281 -3.23 1 98.88 21 MET B C 1
ATOM 2829 O O . MET B 1 21 ? 3.418 -14.211 -4.391 1 98.88 21 MET B O 1
ATOM 2833 N N . SER B 1 22 ? 2.064 -15.086 -2.812 1 98.75 22 SER B N 1
ATOM 2834 C CA . SER B 1 22 ? 1.398 -15.984 -3.75 1 98.75 22 SER B CA 1
ATOM 2835 C C . SER B 1 22 ? 0.566 -15.211 -4.766 1 98.75 22 SER B C 1
ATOM 2837 O O . SER B 1 22 ? 0.059 -14.125 -4.461 1 98.75 22 SER B O 1
ATOM 2839 N N . PRO B 1 23 ? 0.52 -15.711 -6.02 1 98.62 23 PRO B N 1
ATOM 2840 C CA . PRO B 1 23 ? -0.433 -15.109 -6.961 1 98.62 23 PRO B CA 1
ATOM 2841 C C . PRO B 1 23 ? -1.884 -15.281 -6.516 1 98.62 23 PRO B C 1
ATOM 2843 O O . PRO B 1 23 ? -2.324 -16.406 -6.242 1 98.62 23 PRO B O 1
ATOM 2846 N N . MET B 1 24 ? -2.604 -14.266 -6.289 1 97.94 24 MET B N 1
ATOM 2847 C CA . MET B 1 24 ? -4.008 -14.242 -5.883 1 97.94 24 MET B CA 1
ATOM 2848 C C . MET B 1 24 ? -4.812 -13.297 -6.773 1 97.94 24 MET B C 1
ATOM 2850 O O . MET B 1 24 ? -4.547 -12.094 -6.812 1 97.94 24 MET B O 1
ATOM 2854 N N . CYS B 1 25 ? -5.734 -13.836 -7.418 1 97.44 25 CYS B N 1
ATOM 2855 C CA . CYS B 1 25 ? -6.508 -13.023 -8.352 1 97.44 25 CYS B CA 1
ATOM 2856 C C . CYS B 1 25 ? -7.227 -11.898 -7.621 1 97.44 25 CYS B C 1
ATOM 2858 O O . CYS B 1 25 ? -7.883 -12.125 -6.605 1 97.44 25 CYS B O 1
ATOM 2860 N N . MET B 1 26 ? -7.125 -10.719 -8.148 1 97.81 26 MET B N 1
ATOM 2861 C CA . MET B 1 26 ? -7.742 -9.531 -7.566 1 97.81 26 MET B CA 1
ATOM 2862 C C . MET B 1 26 ? -9.039 -9.188 -8.289 1 97.81 26 MET B C 1
ATOM 2864 O O . MET B 1 26 ? -9.844 -8.391 -7.785 1 97.81 26 MET B O 1
ATOM 2868 N N . TYR B 1 27 ? -9.211 -9.695 -9.523 1 97.88 27 TYR B N 1
ATOM 2869 C CA . TYR B 1 27 ? -10.398 -9.438 -10.328 1 97.88 27 TYR B CA 1
ATOM 2870 C C . TYR B 1 27 ? -10.672 -7.941 -10.43 1 97.88 27 TYR B C 1
ATOM 2872 O O . TYR B 1 27 ? -11.789 -7.484 -10.172 1 97.88 27 TYR B O 1
ATOM 2880 N N . SER B 1 28 ? -9.688 -7.207 -10.82 1 98.44 28 SER B N 1
ATOM 2881 C CA . SER B 1 28 ? -9.766 -5.75 -10.805 1 98.44 28 SER B CA 1
ATOM 2882 C C . SER B 1 28 ? -9.328 -5.152 -12.133 1 98.44 28 SER B C 1
ATOM 2884 O O . SER B 1 28 ? -8.969 -3.975 -12.203 1 98.44 28 SER B O 1
ATOM 2886 N N . ALA B 1 29 ? -9.211 -5.996 -13.18 1 98.25 29 ALA B N 1
ATOM 2887 C CA . ALA B 1 29 ? -8.953 -5.508 -14.531 1 98.25 29 ALA B CA 1
ATOM 2888 C C . ALA B 1 29 ? -10.258 -5.258 -15.281 1 98.25 29 ALA B C 1
ATOM 2890 O O . ALA B 1 29 ? -11.32 -5.73 -14.867 1 98.25 29 ALA B O 1
ATOM 2891 N N . GLY B 1 30 ? -10.219 -4.363 -16.344 1 96.69 30 GLY B N 1
ATOM 2892 C CA . GLY B 1 30 ? -11.32 -4.281 -17.281 1 96.69 30 GLY B CA 1
ATOM 2893 C C . GLY B 1 30 ? -11.312 -5.402 -18.312 1 96.69 30 GLY B C 1
ATOM 2894 O O . GLY B 1 30 ? -10.445 -6.285 -18.266 1 96.69 30 GLY B O 1
ATOM 2895 N N . ASP B 1 31 ? -12.203 -5.312 -19.203 1 95.88 31 ASP B N 1
ATOM 2896 C CA . ASP B 1 31 ? -12.32 -6.348 -20.219 1 95.88 31 ASP B CA 1
ATOM 2897 C C . ASP B 1 31 ? -11.047 -6.43 -21.062 1 95.88 31 ASP B C 1
ATOM 2899 O O . ASP B 1 31 ? -10.766 -7.465 -21.688 1 95.88 31 ASP B O 1
ATOM 2903 N N . ASP B 1 32 ? -10.281 -5.418 -21 1 97.69 32 ASP B N 1
ATOM 2904 C CA . ASP B 1 32 ? -9.062 -5.367 -21.812 1 97.69 32 ASP B CA 1
ATOM 2905 C C . ASP B 1 32 ? -7.914 -6.094 -21.109 1 97.69 32 ASP B C 1
ATOM 2907 O O . ASP B 1 32 ? -6.84 -6.266 -21.688 1 97.69 32 ASP B O 1
ATOM 2911 N N . GLY B 1 33 ? -8.078 -6.527 -19.859 1 98.44 33 GLY B N 1
ATOM 2912 C CA . GLY B 1 33 ? -7.109 -7.34 -19.141 1 98.44 33 GLY B CA 1
ATOM 2913 C C . GLY B 1 33 ? -5.906 -6.547 -18.672 1 98.44 33 GLY B C 1
ATOM 2914 O O . GLY B 1 33 ? -4.91 -7.125 -18.234 1 98.44 33 GLY B O 1
ATOM 2915 N N . LYS B 1 34 ? -5.973 -5.129 -18.734 1 98.69 34 LYS B N 1
ATOM 2916 C CA . LYS B 1 34 ? -4.82 -4.309 -18.359 1 98.69 34 LYS B CA 1
ATOM 2917 C C . LYS B 1 34 ? -4.746 -4.105 -16.859 1 98.69 34 LYS B C 1
ATOM 2919 O O . LYS B 1 34 ? -5.773 -3.986 -16.188 1 98.69 34 LYS B O 1
ATOM 2924 N N . ALA B 1 35 ? -3.521 -4.098 -16.359 1 98.62 35 ALA B N 1
ATOM 2925 C CA . ALA B 1 35 ? -3.312 -3.756 -14.961 1 98.62 35 ALA B CA 1
ATOM 2926 C C . ALA B 1 35 ? -3.811 -2.346 -14.664 1 98.62 35 ALA B C 1
ATOM 2928 O O . ALA B 1 35 ? -3.654 -1.438 -15.484 1 98.62 35 ALA B O 1
ATOM 2929 N N . THR B 1 36 ? -4.422 -2.174 -13.516 1 97.38 36 THR B N 1
ATOM 2930 C CA . THR B 1 36 ? -4.988 -0.901 -13.078 1 97.38 36 THR B CA 1
ATOM 2931 C C . THR B 1 36 ? -4.207 -0.34 -11.891 1 97.38 36 THR B C 1
ATOM 2933 O O . THR B 1 36 ? -3.262 -0.968 -11.414 1 97.38 36 THR B O 1
ATOM 2936 N N . ASP B 1 37 ? -4.633 0.807 -11.398 1 96.44 37 ASP B N 1
ATOM 2937 C CA . ASP B 1 37 ? -4.023 1.437 -10.227 1 96.44 37 ASP B CA 1
ATOM 2938 C C . ASP B 1 37 ? -4.152 0.542 -8.992 1 96.44 37 ASP B C 1
ATOM 2940 O O . ASP B 1 37 ? -3.277 0.544 -8.125 1 96.44 37 ASP B O 1
ATOM 2944 N N . TRP B 1 38 ? -5.195 -0.255 -8.969 1 97.94 38 TRP B N 1
ATOM 2945 C CA . TRP B 1 38 ? -5.352 -1.214 -7.883 1 97.94 38 TRP B CA 1
ATOM 2946 C C . TRP B 1 38 ? -4.152 -2.15 -7.805 1 97.94 38 TRP B C 1
ATOM 2948 O O . TRP B 1 38 ? -3.598 -2.373 -6.727 1 97.94 38 TRP B O 1
ATOM 2958 N N . HIS B 1 39 ? -3.777 -2.602 -8.961 1 98.62 39 HIS B N 1
ATOM 2959 C CA . HIS B 1 39 ? -2.689 -3.572 -9 1 98.62 39 HIS B CA 1
ATOM 2960 C C . HIS B 1 39 ? -1.37 -2.938 -8.57 1 98.62 39 HIS B C 1
ATOM 2962 O O . HIS B 1 39 ? -0.585 -3.557 -7.848 1 98.62 39 HIS B O 1
ATOM 2968 N N . TYR B 1 40 ? -1.186 -1.694 -9.016 1 97.56 40 TYR B N 1
ATOM 2969 C CA . TYR B 1 40 ? 0.026 -0.97 -8.648 1 97.56 40 TYR B CA 1
ATOM 2970 C C . TYR B 1 40 ? 0.156 -0.861 -7.137 1 97.56 40 TYR B C 1
ATOM 2972 O O . TYR B 1 40 ? 1.214 -1.154 -6.574 1 97.56 40 TYR B O 1
ATOM 2980 N N . VAL B 1 41 ? -0.909 -0.511 -6.473 1 98.56 41 VAL B N 1
ATOM 2981 C CA . VAL B 1 41 ? -0.917 -0.326 -5.023 1 98.56 41 VAL B CA 1
ATOM 2982 C C . VAL B 1 41 ? -0.805 -1.681 -4.328 1 98.56 41 VAL B C 1
ATOM 2984 O O . VAL B 1 41 ? -0.025 -1.838 -3.387 1 98.56 41 VAL B O 1
ATOM 2987 N N . HIS B 1 42 ? -1.548 -2.658 -4.82 1 98.69 42 HIS B N 1
ATOM 2988 C CA . HIS B 1 42 ? -1.61 -3.99 -4.23 1 98.69 42 HIS B CA 1
ATOM 2989 C C . HIS B 1 42 ? -0.236 -4.652 -4.215 1 98.69 42 HIS B C 1
ATOM 2991 O O . HIS B 1 42 ? 0.243 -5.07 -3.158 1 98.69 42 HIS B O 1
ATOM 2997 N N . TYR B 1 43 ? 0.41 -4.688 -5.32 1 98.88 43 T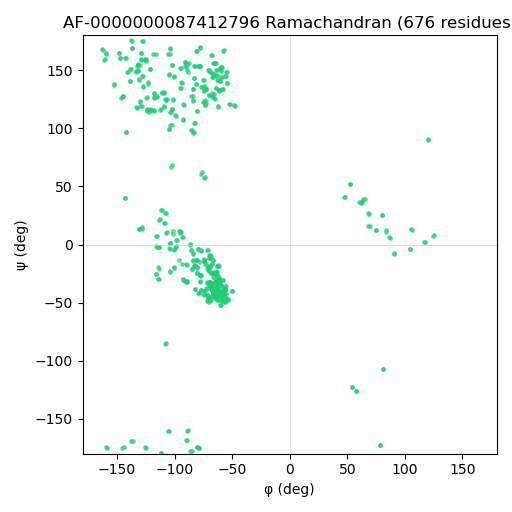YR B N 1
ATOM 2998 C CA . TYR B 1 43 ? 1.703 -5.355 -5.41 1 98.88 43 TYR B CA 1
ATOM 2999 C C . TYR B 1 43 ? 2.807 -4.492 -4.809 1 98.88 43 TYR B C 1
ATOM 3001 O O . TYR B 1 43 ? 3.705 -5.004 -4.133 1 98.88 43 TYR B O 1
ATOM 3009 N N . GLY B 1 44 ? 2.732 -3.199 -5.051 1 98.75 44 GLY B N 1
ATOM 3010 C CA . GLY B 1 44 ? 3.746 -2.293 -4.531 1 98.75 44 GLY B CA 1
ATOM 3011 C C . GLY B 1 44 ? 3.854 -2.324 -3.02 1 98.75 44 GLY B C 1
ATOM 3012 O O . GLY B 1 44 ? 4.957 -2.301 -2.469 1 98.75 44 GLY B O 1
ATOM 3013 N N . THR B 1 45 ? 2.713 -2.383 -2.377 1 98.69 45 THR B N 1
ATOM 3014 C CA . THR B 1 45 ? 2.693 -2.342 -0.919 1 98.69 45 THR B CA 1
ATOM 3015 C C . THR B 1 45 ? 3.354 -3.586 -0.334 1 98.69 45 THR B C 1
ATOM 3017 O O . THR B 1 45 ? 4.066 -3.506 0.668 1 98.69 45 THR B O 1
ATOM 3020 N N . ARG B 1 46 ? 3.115 -4.711 -0.922 1 98.81 46 ARG B N 1
ATOM 3021 C CA . ARG B 1 46 ? 3.727 -5.934 -0.414 1 98.81 46 ARG B CA 1
ATOM 3022 C C . ARG B 1 46 ? 5.234 -5.93 -0.64 1 98.81 46 ARG B C 1
ATOM 3024 O O . ARG B 1 46 ? 5.996 -6.41 0.202 1 98.81 46 ARG B O 1
ATOM 3031 N N . ALA B 1 47 ? 5.645 -5.395 -1.781 1 98.81 47 ALA B N 1
ATOM 3032 C CA . ALA B 1 47 ? 7.078 -5.234 -2.018 1 98.81 47 ALA B CA 1
ATOM 3033 C C . ALA B 1 47 ? 7.707 -4.312 -0.973 1 98.81 47 ALA B C 1
ATOM 3035 O O . ALA B 1 47 ? 8.734 -4.648 -0.378 1 98.81 47 ALA B O 1
ATOM 3036 N N . ALA B 1 48 ? 7.059 -3.168 -0.7 1 98.5 48 ALA B N 1
ATOM 3037 C CA . ALA B 1 48 ? 7.516 -2.246 0.335 1 98.5 48 ALA B CA 1
ATOM 3038 C C . ALA B 1 48 ? 7.516 -2.916 1.706 1 98.5 48 ALA B C 1
ATOM 3040 O O . ALA B 1 48 ? 8.359 -2.607 2.553 1 98.5 48 ALA B O 1
ATOM 3041 N N . GLY B 1 49 ? 6.602 -3.855 1.871 1 98.38 49 GLY B N 1
ATOM 3042 C CA . GLY B 1 49 ? 6.453 -4.574 3.127 1 98.38 49 GLY B CA 1
ATOM 3043 C C . GLY B 1 49 ? 7.543 -5.602 3.359 1 98.38 49 GLY B C 1
ATOM 3044 O O . GLY B 1 49 ? 7.621 -6.199 4.438 1 98.38 49 GLY B O 1
ATOM 3045 N N . GLY B 1 50 ? 8.305 -5.934 2.277 1 98.5 50 GLY B N 1
ATOM 3046 C CA . GLY B 1 50 ? 9.539 -6.641 2.562 1 98.5 50 GLY B CA 1
ATOM 3047 C C . GLY B 1 50 ? 9.578 -8.039 1.974 1 98.5 50 GLY B C 1
ATOM 3048 O O . GLY B 1 50 ? 10.555 -8.766 2.15 1 98.5 50 GLY B O 1
ATOM 3049 N N . VAL B 1 51 ? 8.586 -8.461 1.255 1 98.81 51 VAL B N 1
ATOM 3050 C CA . VAL B 1 51 ? 8.625 -9.805 0.682 1 98.81 51 VAL B CA 1
ATOM 3051 C C . VAL B 1 51 ? 9.82 -9.93 -0.26 1 98.81 51 VAL B C 1
ATOM 3053 O O . VAL B 1 51 ? 10.289 -8.938 -0.819 1 98.81 51 VAL B O 1
ATOM 3056 N N . GLY B 1 52 ? 10.32 -11.164 -0.394 1 98.88 52 GLY B N 1
ATOM 3057 C CA . GLY B 1 52 ? 11.43 -11.406 -1.303 1 98.88 52 GLY B CA 1
ATOM 3058 C C . GLY B 1 52 ? 11 -11.477 -2.758 1 98.88 52 GLY B C 1
ATOM 3059 O O . GLY B 1 52 ? 11.758 -11.094 -3.65 1 98.88 52 GLY B O 1
ATOM 3060 N N . LEU B 1 53 ? 9.781 -11.953 -2.975 1 98.94 53 LEU B N 1
ATOM 3061 C CA . LEU B 1 53 ? 9.25 -12.164 -4.316 1 98.94 53 LEU B CA 1
ATOM 3062 C C . LEU B 1 53 ? 7.758 -11.867 -4.363 1 98.94 53 LEU B C 1
ATOM 3064 O O . LEU B 1 53 ? 7.004 -12.305 -3.488 1 98.94 53 LEU B O 1
ATOM 3068 N N . VAL B 1 54 ? 7.402 -11.047 -5.297 1 98.94 54 VAL B N 1
ATOM 3069 C CA . VAL B 1 54 ? 5.992 -10.852 -5.609 1 98.94 54 VAL B CA 1
ATOM 3070 C C . VAL B 1 54 ? 5.625 -11.625 -6.875 1 98.94 54 VAL B C 1
ATOM 3072 O O . VAL B 1 54 ? 6.152 -11.344 -7.953 1 98.94 54 VAL B O 1
ATOM 3075 N N . ILE B 1 55 ? 4.734 -12.594 -6.723 1 98.94 55 ILE B N 1
ATOM 3076 C CA . ILE B 1 55 ? 4.199 -13.211 -7.93 1 98.94 55 ILE B CA 1
ATOM 3077 C C . ILE B 1 55 ? 2.832 -12.617 -8.258 1 98.94 55 ILE B C 1
ATOM 3079 O O . ILE B 1 55 ? 1.868 -12.82 -7.512 1 98.94 55 ILE B O 1
ATOM 3083 N N . GLN B 1 56 ? 2.826 -11.898 -9.312 1 98.69 56 GLN B N 1
ATOM 3084 C CA . GLN B 1 56 ? 1.573 -11.32 -9.789 1 98.69 56 GLN B CA 1
ATOM 3085 C C . GLN B 1 56 ? 0.55 -12.414 -10.102 1 98.69 56 GLN B C 1
ATOM 3087 O O . GLN B 1 56 ? 0.905 -13.477 -10.602 1 98.69 56 GLN B O 1
ATOM 3092 N N . GLU B 1 57 ? -0.658 -12.133 -9.953 1 98.75 57 GLU B N 1
ATOM 3093 C CA . GLU B 1 57 ? -1.795 -13.039 -10.07 1 98.75 57 GLU B CA 1
ATOM 3094 C C . GLU B 1 57 ? -1.838 -13.703 -11.445 1 98.75 57 GLU B C 1
ATOM 3096 O O . GLU B 1 57 ? -1.098 -13.312 -12.352 1 98.75 57 GLU B O 1
ATOM 3101 N N . ALA B 1 58 ? -2.707 -14.734 -11.477 1 98.81 58 ALA B N 1
ATOM 3102 C CA . ALA B 1 58 ? -2.922 -15.422 -12.75 1 98.81 58 ALA B CA 1
ATOM 3103 C C . ALA B 1 58 ? -3.174 -14.43 -13.875 1 98.81 58 ALA B C 1
ATOM 3105 O O . ALA B 1 58 ? -4.113 -13.633 -13.812 1 98.81 58 ALA B O 1
ATOM 3106 N N . THR B 1 59 ? -2.352 -14.461 -14.828 1 98.94 59 THR B N 1
ATOM 3107 C CA . THR B 1 59 ? -2.404 -13.578 -15.992 1 98.94 59 THR B CA 1
ATOM 3108 C C . THR B 1 59 ? -2.605 -14.383 -17.266 1 98.94 59 THR B C 1
ATOM 3110 O O . THR B 1 59 ? -1.73 -15.156 -17.672 1 98.94 59 THR B O 1
ATOM 3113 N N . ALA B 1 60 ? -3.715 -14.172 -17.891 1 98.88 60 ALA B N 1
ATOM 3114 C CA . ALA B 1 60 ? -4.164 -15.039 -18.984 1 98.88 60 ALA B CA 1
ATOM 3115 C C . ALA B 1 60 ? -3.336 -14.812 -20.25 1 98.88 60 ALA B C 1
ATOM 3117 O O . ALA B 1 60 ? -3.166 -13.672 -20.688 1 98.88 60 ALA B O 1
ATOM 3118 N N . VAL B 1 61 ? -2.885 -15.828 -20.922 1 98.88 61 VAL B N 1
ATOM 3119 C CA . VAL B 1 61 ? -2.023 -15.742 -22.094 1 98.88 61 VAL B CA 1
ATOM 3120 C C . VAL B 1 61 ? -2.871 -15.477 -23.344 1 98.88 61 VAL B C 1
ATOM 3122 O O . VAL B 1 61 ? -2.346 -15.078 -24.375 1 98.88 61 VAL B O 1
ATOM 3125 N N . GLU B 1 62 ? -4.094 -15.711 -23.281 1 97.94 62 GLU B N 1
ATOM 3126 C CA . GLU B 1 62 ? -5.074 -15.312 -24.297 1 97.94 62 GLU B CA 1
ATOM 3127 C C . GLU B 1 62 ? -6.391 -14.898 -23.641 1 97.94 62 GLU B C 1
ATOM 3129 O O . GLU B 1 62 ? -6.676 -15.273 -22.5 1 97.94 62 GLU B O 1
ATOM 3134 N N . ALA B 1 63 ? -7.215 -14.148 -24.359 1 97.38 63 ALA B N 1
ATOM 3135 C CA . ALA B 1 63 ? -8.422 -13.555 -23.812 1 97.38 63 ALA B CA 1
ATOM 3136 C C . ALA B 1 63 ? -9.375 -14.633 -23.281 1 97.38 63 ALA B C 1
ATOM 3138 O O . ALA B 1 63 ? -9.969 -14.477 -22.219 1 97.38 63 ALA B O 1
ATOM 3139 N N . ARG B 1 64 ? -9.508 -15.68 -23.969 1 96.56 64 ARG B N 1
ATOM 3140 C CA . ARG B 1 64 ? -10.445 -16.719 -23.562 1 96.56 64 ARG B CA 1
ATOM 3141 C C . ARG B 1 64 ? -9.852 -17.594 -22.469 1 96.56 64 ARG B C 1
ATOM 3143 O O . ARG B 1 64 ? -10.508 -18.516 -21.969 1 96.56 64 ARG B O 1
ATOM 3150 N N . GLY B 1 65 ? -8.586 -17.391 -22.078 1 97.88 65 GLY B N 1
ATOM 3151 C CA . GLY B 1 65 ? -7.945 -18.141 -21.016 1 97.88 65 GLY B CA 1
ATOM 3152 C C . GLY B 1 65 ? -8.195 -17.547 -19.641 1 97.88 65 GLY B C 1
ATOM 3153 O O . GLY B 1 65 ? -7.715 -18.078 -18.641 1 97.88 65 GLY B O 1
ATOM 3154 N N . ARG B 1 66 ? -8.938 -16.453 -19.562 1 97.88 66 ARG B N 1
ATOM 3155 C CA . ARG B 1 66 ? -9.25 -15.781 -18.312 1 97.88 66 ARG B CA 1
ATOM 3156 C C . ARG B 1 66 ? -10.219 -16.609 -17.469 1 97.88 66 ARG B C 1
ATOM 3158 O O . ARG B 1 66 ? -11.039 -17.359 -18.016 1 97.88 66 ARG B O 1
ATOM 3165 N N . ILE B 1 67 ? -10.086 -16.453 -16.203 1 98.12 67 ILE B N 1
ATOM 3166 C CA . ILE B 1 67 ? -11.078 -17.016 -15.289 1 98.12 67 ILE B CA 1
ATOM 3167 C C . ILE B 1 67 ? -12.375 -16.234 -15.383 1 98.12 67 ILE B C 1
ATOM 3169 O O . ILE B 1 67 ? -13.461 -16.812 -15.477 1 98.12 67 ILE B O 1
ATOM 3173 N N . SER B 1 68 ? -12.312 -14.953 -15.328 1 97.75 68 SER B N 1
ATOM 3174 C CA . SER B 1 68 ? -13.414 -14.016 -15.5 1 97.75 68 SER B CA 1
ATOM 3175 C C . SER B 1 68 ? -13 -12.828 -16.359 1 97.75 68 SER B C 1
ATOM 3177 O O . SER B 1 68 ? -11.82 -12.664 -16.688 1 97.75 68 SER B O 1
ATOM 3179 N N . HIS B 1 69 ? -13.945 -11.984 -16.641 1 97.12 69 HIS B N 1
ATOM 3180 C CA . HIS B 1 69 ? -13.688 -10.812 -17.453 1 97.12 69 HIS B CA 1
ATOM 3181 C C . HIS B 1 69 ? -12.852 -9.781 -16.703 1 97.12 69 HIS B C 1
ATOM 3183 O O . HIS B 1 69 ? -12.336 -8.836 -17.312 1 97.12 69 HIS B O 1
ATOM 3189 N N . GLN B 1 70 ? -12.578 -10.039 -15.453 1 98 70 GLN B N 1
ATOM 3190 C CA . GLN B 1 70 ? -11.883 -9.047 -14.625 1 98 70 GLN B CA 1
ATOM 3191 C C . GLN B 1 70 ? -10.438 -9.477 -14.359 1 98 70 GLN B C 1
ATOM 3193 O O . GLN B 1 70 ? -9.758 -8.875 -13.523 1 98 70 GLN B O 1
ATOM 3198 N N . ASP B 1 71 ? -10 -10.539 -15.078 1 98.38 71 ASP B N 1
ATOM 3199 C CA . ASP B 1 71 ? -8.641 -11.047 -14.883 1 98.38 71 ASP B CA 1
ATOM 3200 C C . ASP B 1 71 ? -7.629 -10.227 -15.68 1 98.38 71 ASP B C 1
ATOM 3202 O O . ASP B 1 71 ? -7.969 -9.656 -16.719 1 98.38 71 ASP B O 1
ATOM 3206 N N . LEU B 1 72 ? -6.426 -10.242 -15.156 1 98.81 72 LEU B N 1
ATOM 3207 C CA . LEU B 1 72 ? -5.316 -9.688 -15.922 1 98.81 72 LEU B CA 1
ATOM 3208 C C . LEU B 1 72 ? -5 -10.562 -17.141 1 98.81 72 LEU B C 1
ATOM 3210 O O . LEU B 1 72 ? -5.191 -11.781 -17.094 1 98.81 72 LEU B O 1
ATOM 3214 N N . GLY B 1 73 ? -4.527 -9.875 -18.188 1 98.81 73 GLY B N 1
ATOM 3215 C CA . GLY B 1 73 ? -4.074 -10.57 -19.391 1 98.81 73 GLY B CA 1
ATOM 3216 C C . GLY B 1 73 ? -2.693 -10.141 -19.844 1 98.81 73 GLY B C 1
ATOM 3217 O O . GLY B 1 73 ? -2.172 -9.125 -19.375 1 98.81 73 GLY B O 1
ATOM 3218 N N . ILE B 1 74 ? -2.166 -10.938 -20.688 1 98.88 74 ILE B N 1
ATOM 3219 C CA . ILE B 1 74 ? -0.891 -10.641 -21.328 1 98.88 74 ILE B CA 1
ATOM 3220 C C . ILE B 1 74 ? -0.92 -11.125 -22.781 1 98.88 74 ILE B C 1
ATOM 3222 O O . ILE B 1 74 ? 0.08 -11.633 -23.297 1 98.88 74 ILE B O 1
ATOM 3226 N N . TRP B 1 75 ? -2.006 -10.969 -23.484 1 98.69 75 TRP B N 1
ATOM 3227 C CA . TRP B 1 75 ? -2.205 -11.5 -24.828 1 98.69 75 TRP B CA 1
ATOM 3228 C C . TRP B 1 75 ? -1.951 -10.43 -25.875 1 98.69 75 TRP B C 1
ATOM 3230 O O . TRP B 1 75 ? -2.066 -10.688 -27.078 1 98.69 75 TRP B O 1
ATOM 3240 N N . SER B 1 76 ? -1.637 -9.227 -25.484 1 98.62 76 SER B N 1
ATOM 3241 C CA . SER B 1 76 ? -1.377 -8.102 -26.375 1 98.62 76 SER B CA 1
ATOM 3242 C C . SER B 1 76 ? -0.183 -7.277 -25.891 1 98.62 76 SER B C 1
ATOM 3244 O O . SER B 1 76 ? 0.066 -7.18 -24.688 1 98.62 76 SER B O 1
ATOM 3246 N N . ASP B 1 77 ? 0.475 -6.66 -26.859 1 98.75 77 ASP B N 1
ATOM 3247 C CA . ASP B 1 77 ? 1.606 -5.816 -26.484 1 98.75 77 ASP B CA 1
ATOM 3248 C C . ASP B 1 77 ? 1.153 -4.641 -25.625 1 98.75 77 ASP B C 1
ATOM 3250 O O . ASP B 1 77 ? 1.953 -4.059 -24.891 1 98.75 77 ASP B O 1
ATOM 3254 N N . GLU B 1 78 ? -0.111 -4.344 -25.672 1 98.69 78 GLU B N 1
ATOM 3255 C CA . GLU B 1 78 ? -0.669 -3.246 -24.891 1 98.69 78 GLU B CA 1
ATOM 3256 C C . GLU B 1 78 ? -0.615 -3.549 -23.391 1 98.69 78 GLU B C 1
ATOM 3258 O O . GLU B 1 78 ? -0.761 -2.646 -22.562 1 98.69 78 GLU B O 1
ATOM 3263 N N . HIS B 1 79 ? -0.433 -4.738 -23.016 1 98.81 79 HIS B N 1
ATOM 3264 C CA . HIS B 1 79 ? -0.382 -5.133 -21.609 1 98.81 79 HIS B CA 1
ATOM 3265 C C . HIS B 1 79 ? 0.991 -4.852 -21.016 1 98.81 79 HIS B C 1
ATOM 3267 O O . HIS B 1 79 ? 1.144 -4.824 -19.781 1 98.81 79 HIS B O 1
ATOM 3273 N N . ILE B 1 80 ? 2.004 -4.578 -21.828 1 98.88 80 ILE B N 1
ATOM 3274 C CA . ILE B 1 80 ? 3.395 -4.551 -21.391 1 98.88 80 ILE B CA 1
ATOM 3275 C C . ILE B 1 80 ? 3.631 -3.336 -20.5 1 98.88 80 ILE B C 1
ATOM 3277 O O . ILE B 1 80 ? 4.145 -3.467 -19.391 1 98.88 80 ILE B O 1
ATOM 3281 N N . GLU B 1 81 ? 3.215 -2.182 -20.875 1 98.62 81 GLU B N 1
ATOM 3282 C CA . GLU B 1 81 ? 3.596 -0.95 -20.203 1 98.62 81 GLU B CA 1
ATOM 3283 C C . GLU B 1 81 ? 2.973 -0.874 -18.812 1 98.62 81 GLU B C 1
ATOM 3285 O O . GLU B 1 81 ? 3.658 -0.562 -17.828 1 98.62 81 GLU B O 1
ATOM 3290 N N . PRO B 1 82 ? 1.642 -1.214 -18.672 1 98.25 82 PRO B N 1
ATOM 3291 C CA . PRO B 1 82 ? 1.081 -1.222 -17.328 1 98.25 82 PRO B CA 1
ATOM 3292 C C . PRO B 1 82 ? 1.783 -2.215 -16.406 1 98.25 82 PRO B C 1
ATOM 3294 O O . PRO B 1 82 ? 1.968 -1.934 -15.211 1 98.25 82 PRO B O 1
ATOM 3297 N N . LEU B 1 83 ? 2.217 -3.293 -16.953 1 98.88 83 LEU B N 1
ATOM 3298 C CA . LEU B 1 83 ? 2.92 -4.293 -16.156 1 98.88 83 LEU B CA 1
ATOM 3299 C C . LEU B 1 83 ? 4.328 -3.82 -15.812 1 98.88 83 LEU B C 1
ATOM 3301 O O . LEU B 1 83 ? 4.801 -4.043 -14.695 1 98.88 83 LEU B O 1
ATOM 3305 N N . ARG B 1 84 ? 4.984 -3.191 -16.766 1 98.81 84 ARG B N 1
ATOM 3306 C CA . ARG B 1 84 ? 6.332 -2.676 -16.547 1 98.81 84 ARG B CA 1
ATOM 3307 C C . ARG B 1 84 ? 6.367 -1.703 -15.367 1 98.81 84 ARG B C 1
ATOM 3309 O O . ARG B 1 84 ? 7.32 -1.695 -14.586 1 98.81 84 ARG B O 1
ATOM 3316 N N . ARG B 1 85 ? 5.359 -0.901 -15.234 1 97.81 85 ARG B N 1
ATOM 3317 C CA . ARG B 1 85 ? 5.273 0.057 -14.133 1 97.81 85 ARG B CA 1
ATOM 3318 C C . ARG B 1 85 ? 5.25 -0.656 -12.789 1 97.81 85 ARG B C 1
ATOM 3320 O O . ARG B 1 85 ? 5.938 -0.244 -11.852 1 97.81 85 ARG B O 1
ATOM 3327 N N . ILE B 1 86 ? 4.492 -1.713 -12.703 1 98.62 86 ILE B N 1
ATOM 3328 C CA . ILE B 1 86 ? 4.406 -2.504 -11.477 1 98.62 86 ILE B CA 1
ATOM 3329 C C . ILE B 1 86 ? 5.758 -3.145 -11.18 1 98.62 86 ILE B C 1
ATOM 3331 O O . ILE B 1 86 ? 6.27 -3.039 -10.062 1 98.62 86 ILE B O 1
ATOM 3335 N N . VAL B 1 87 ? 6.352 -3.709 -12.211 1 98.88 87 VAL B N 1
ATOM 3336 C CA . VAL B 1 87 ? 7.621 -4.41 -12.07 1 98.88 87 VAL B CA 1
ATOM 3337 C C . VAL B 1 87 ? 8.703 -3.443 -11.594 1 98.88 87 VAL B C 1
ATOM 3339 O O . VAL B 1 87 ? 9.453 -3.752 -10.664 1 98.88 87 VAL B O 1
ATOM 3342 N N . SER B 1 88 ? 8.758 -2.283 -12.203 1 98.62 88 SER B N 1
ATOM 3343 C CA . SER B 1 88 ? 9.766 -1.284 -11.859 1 98.62 88 SER B CA 1
ATOM 3344 C C . SER B 1 88 ? 9.656 -0.875 -10.391 1 98.62 88 SER B C 1
ATOM 3346 O O . SER B 1 88 ? 10.672 -0.787 -9.695 1 98.62 88 SER B O 1
ATOM 3348 N N . PHE B 1 89 ? 8.492 -0.664 -9.906 1 98.56 89 PHE B N 1
ATOM 3349 C CA . PHE B 1 89 ? 8.312 -0.244 -8.523 1 98.56 89 PHE B CA 1
ATOM 3350 C C . PHE B 1 89 ? 8.664 -1.377 -7.562 1 98.56 89 PHE B C 1
ATOM 3352 O O . PHE B 1 89 ? 9.344 -1.1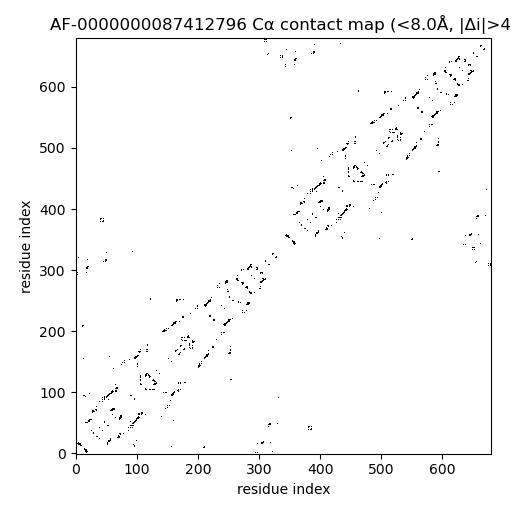6 -6.559 1 98.56 89 PHE B O 1
ATOM 3359 N N . VAL B 1 90 ? 8.141 -2.566 -7.852 1 98.88 90 VAL B N 1
ATOM 3360 C CA . VAL B 1 90 ? 8.398 -3.732 -7.016 1 98.88 90 VAL B CA 1
ATOM 3361 C C . VAL B 1 90 ? 9.906 -3.932 -6.852 1 98.88 90 VAL B C 1
ATOM 3363 O O . VAL B 1 90 ? 10.406 -4.078 -5.734 1 98.88 90 VAL B O 1
ATOM 3366 N N . LYS B 1 91 ? 10.594 -3.852 -7.934 1 98.75 91 LYS B N 1
ATOM 3367 C CA . LYS B 1 91 ? 12.039 -4.074 -7.91 1 98.75 91 LYS B CA 1
ATOM 3368 C C . LYS B 1 91 ? 12.758 -2.932 -7.199 1 98.75 91 LYS B C 1
ATOM 3370 O O . LYS B 1 91 ? 13.758 -3.154 -6.512 1 98.75 91 LYS B O 1
ATOM 3375 N N . ALA B 1 92 ? 12.258 -1.727 -7.34 1 98.12 92 ALA B N 1
ATOM 3376 C CA . ALA B 1 92 ? 12.844 -0.574 -6.66 1 98.12 92 ALA B CA 1
ATOM 3377 C C . ALA B 1 92 ? 12.727 -0.712 -5.145 1 98.12 92 ALA B C 1
ATOM 3379 O O . ALA B 1 92 ? 13.508 -0.113 -4.398 1 98.12 92 ALA B O 1
ATOM 3380 N N . GLN B 1 93 ? 11.742 -1.495 -4.688 1 98.25 93 GLN B N 1
ATOM 3381 C CA . GLN B 1 93 ? 11.562 -1.725 -3.258 1 98.25 93 GLN B CA 1
ATOM 3382 C C . GLN B 1 93 ? 12.438 -2.879 -2.775 1 98.25 93 GLN B C 1
ATOM 3384 O O . GLN B 1 93 ? 12.422 -3.223 -1.591 1 98.25 93 GLN B O 1
ATOM 3389 N N . GLY B 1 94 ? 13.133 -3.562 -3.641 1 98.19 94 GLY B N 1
ATOM 3390 C CA . GLY B 1 94 ? 14.078 -4.594 -3.242 1 98.19 94 GLY B CA 1
ATOM 3391 C C . GLY B 1 94 ? 13.555 -6 -3.473 1 98.19 94 GLY B C 1
ATOM 3392 O O . GLY B 1 94 ? 14.273 -6.977 -3.246 1 98.19 94 GLY B O 1
ATOM 3393 N N . ALA B 1 95 ? 12.328 -6.156 -3.91 1 98.81 95 ALA B N 1
ATOM 3394 C CA . ALA B 1 95 ? 11.766 -7.473 -4.195 1 98.81 95 ALA B CA 1
ATOM 3395 C C . ALA B 1 95 ? 12.008 -7.871 -5.648 1 98.81 95 ALA B C 1
ATOM 3397 O O . ALA B 1 95 ? 12.172 -7.008 -6.516 1 98.81 95 ALA B O 1
ATOM 3398 N N . ALA B 1 96 ? 12.062 -9.156 -5.914 1 98.94 96 ALA B N 1
ATOM 3399 C CA . ALA B 1 96 ? 11.961 -9.641 -7.285 1 98.94 96 ALA B CA 1
ATOM 3400 C C . ALA B 1 96 ? 10.5 -9.672 -7.746 1 98.94 96 ALA B C 1
ATOM 3402 O O . ALA B 1 96 ? 9.586 -9.719 -6.922 1 98.94 96 ALA B O 1
ATOM 3403 N N . ALA B 1 97 ? 10.289 -9.562 -9.023 1 98.94 97 ALA B N 1
ATOM 3404 C CA . ALA B 1 97 ? 8.945 -9.562 -9.602 1 98.94 97 ALA B CA 1
ATOM 3405 C C . ALA B 1 97 ? 8.734 -10.781 -10.492 1 98.94 97 ALA B C 1
ATOM 3407 O O . ALA B 1 97 ? 9.562 -11.078 -11.359 1 98.94 97 ALA B O 1
ATOM 3408 N N . ALA B 1 98 ? 7.668 -11.484 -10.219 1 98.94 98 ALA B N 1
ATOM 3409 C CA . ALA B 1 98 ? 7.289 -12.633 -11.039 1 98.94 98 ALA B CA 1
ATOM 3410 C C . ALA B 1 98 ? 5.855 -12.492 -11.547 1 98.94 98 ALA B C 1
ATOM 3412 O O . ALA B 1 98 ? 5.074 -11.711 -11.008 1 98.94 98 ALA B O 1
ATOM 3413 N N . ILE B 1 99 ? 5.551 -13.203 -12.586 1 98.94 99 ILE B N 1
ATOM 3414 C CA . ILE B 1 99 ? 4.207 -13.266 -13.156 1 98.94 99 ILE B CA 1
ATOM 3415 C C . ILE B 1 99 ? 3.773 -14.727 -13.297 1 98.94 99 ILE B C 1
ATOM 3417 O O . ILE B 1 99 ? 4.574 -15.586 -13.68 1 98.94 99 ILE B O 1
ATOM 3421 N N . GLN B 1 100 ? 2.559 -14.953 -12.906 1 98.94 100 GLN B N 1
ATOM 3422 C CA . GLN B 1 100 ? 2 -16.281 -13.156 1 98.94 100 GLN B CA 1
ATOM 3423 C C . GLN B 1 100 ? 1.237 -16.312 -14.477 1 98.94 100 GLN B C 1
ATOM 3425 O O . GLN B 1 100 ? 0.146 -15.758 -14.586 1 98.94 100 GLN B O 1
ATOM 3430 N N . LEU B 1 101 ? 1.809 -16.969 -15.469 1 98.94 101 LEU B N 1
ATOM 3431 C CA . LEU B 1 101 ? 1.104 -17.172 -16.734 1 98.94 101 LEU B CA 1
ATOM 3432 C C . LEU B 1 101 ? 0.068 -18.281 -16.594 1 98.94 101 LEU B C 1
ATOM 3434 O O . LEU B 1 101 ? 0.357 -19.344 -16.031 1 98.94 101 LEU B O 1
ATOM 3438 N N . ALA B 1 102 ? -1.135 -17.969 -17.156 1 98.88 102 ALA B N 1
ATOM 3439 C CA . ALA B 1 102 ? -2.219 -18.891 -16.812 1 98.88 102 ALA B CA 1
ATOM 3440 C C . ALA B 1 102 ? -3.207 -19.031 -17.953 1 98.88 102 ALA B C 1
ATOM 3442 O O . ALA B 1 102 ? -3.221 -18.219 -18.875 1 98.88 102 ALA B O 1
ATOM 3443 N N . HIS B 1 103 ? -3.951 -20.078 -17.922 1 98.94 103 HIS B N 1
ATOM 3444 C CA . HIS B 1 103 ? -5.117 -20.375 -18.75 1 98.94 103 HIS B CA 1
ATOM 3445 C C . HIS B 1 103 ? -6.152 -21.172 -17.953 1 98.94 103 HIS B C 1
ATOM 3447 O O . HIS B 1 103 ? -5.867 -22.266 -17.469 1 98.94 103 HIS B O 1
ATOM 3453 N N . ALA B 1 104 ? -7.387 -20.688 -17.922 1 98.69 104 ALA B N 1
ATOM 3454 C CA . ALA B 1 104 ? -8.383 -21.203 -16.969 1 98.69 104 ALA B CA 1
ATOM 3455 C C . ALA B 1 104 ? -9 -22.5 -17.469 1 98.69 104 ALA B C 1
ATOM 3457 O O . ALA B 1 104 ? -9.539 -23.281 -16.688 1 98.69 104 ALA B O 1
ATOM 3458 N N . GLY B 1 105 ? -8.984 -22.719 -18.844 1 98.5 105 GLY B N 1
ATOM 3459 C CA . GLY B 1 105 ? -9.617 -23.922 -19.391 1 98.5 105 GLY B CA 1
ATOM 3460 C C . GLY B 1 105 ? -11.086 -24.031 -19.031 1 98.5 105 GLY B C 1
ATOM 3461 O O . GLY B 1 105 ? -11.859 -23.094 -19.234 1 98.5 105 GLY B O 1
ATOM 3462 N N . ARG B 1 106 ? -11.453 -25.094 -18.484 1 98.25 106 ARG B N 1
ATOM 3463 C CA . ARG B 1 106 ? -12.859 -25.406 -18.297 1 98.25 106 ARG B CA 1
ATOM 3464 C C . ARG B 1 106 ? -13.438 -24.609 -17.125 1 98.25 106 ARG B C 1
ATOM 3466 O O . ARG B 1 106 ? -14.656 -24.609 -16.906 1 98.25 106 ARG B O 1
ATOM 3473 N N . LYS B 1 107 ? -12.617 -23.875 -16.406 1 98 107 LYS B N 1
ATOM 3474 C CA . LYS B 1 107 ? -13.102 -23.109 -15.25 1 98 107 LYS B CA 1
ATOM 3475 C C . LYS B 1 107 ? -13.352 -21.656 -15.625 1 98 107 LYS B C 1
ATOM 3477 O O . LYS B 1 107 ? -13.719 -20.844 -14.773 1 98 107 LYS B O 1
ATOM 3482 N N . ALA B 1 108 ? -13.195 -21.344 -16.859 1 98 108 ALA B N 1
ATOM 3483 C CA . ALA B 1 108 ? -13.453 -19.984 -17.328 1 98 108 ALA B CA 1
ATOM 3484 C C . ALA B 1 108 ? -14.938 -19.641 -17.234 1 98 108 ALA B C 1
ATOM 3486 O O . ALA B 1 108 ? -15.797 -20.422 -17.656 1 98 108 ALA B O 1
ATOM 3487 N N . LYS B 1 109 ? -15.25 -18.516 -16.578 1 96.94 109 LYS B N 1
ATOM 3488 C CA . LYS B 1 109 ? -16.594 -17.953 -16.547 1 96.94 109 LYS B CA 1
ATOM 3489 C C . LYS B 1 109 ? -16.734 -16.766 -17.484 1 96.94 109 LYS B C 1
ATOM 3491 O O . LYS B 1 109 ? -16.875 -15.625 -17.047 1 96.94 109 LYS B O 1
ATOM 3496 N N . LEU B 1 110 ? -16.672 -17.109 -18.688 1 96 110 LEU B N 1
ATOM 3497 C CA . LEU B 1 110 ? -16.703 -16.125 -19.75 1 96 110 LEU B CA 1
ATOM 3498 C C . LEU B 1 110 ? -17.922 -16.344 -20.656 1 96 110 LEU B C 1
ATOM 3500 O O . LEU B 1 110 ? -18.547 -17.406 -20.609 1 96 110 LEU B O 1
ATOM 3504 N N . ASN B 1 111 ? -18.219 -15.305 -21.438 1 91.94 111 ASN B N 1
ATOM 3505 C CA . ASN B 1 111 ? -19.312 -15.43 -22.391 1 91.94 111 ASN B CA 1
ATOM 3506 C C . ASN B 1 111 ? -18.891 -16.219 -23.625 1 91.94 111 ASN B C 1
ATOM 3508 O O . ASN B 1 111 ? -19.703 -16.906 -24.234 1 91.94 111 ASN B O 1
ATOM 3512 N N . ASP B 1 112 ? -17.688 -16.219 -23.922 1 88.44 112 ASP B N 1
ATOM 3513 C CA . ASP B 1 112 ? -17.156 -16.891 -25.109 1 88.44 112 ASP B CA 1
ATOM 3514 C C . ASP B 1 112 ? -17.047 -18.406 -24.875 1 88.44 112 ASP B C 1
ATOM 3516 O O . ASP B 1 112 ? -17.281 -18.891 -23.766 1 88.44 112 ASP B O 1
ATOM 3520 N N . THR B 1 113 ? -16.781 -19.125 -26.031 1 94.81 113 THR B N 1
ATOM 3521 C CA . THR B 1 113 ? -16.484 -20.547 -25.953 1 94.81 113 THR B CA 1
ATOM 3522 C C . THR B 1 113 ? -15.227 -20.781 -25.109 1 94.81 113 THR B C 1
ATOM 3524 O O . THR B 1 113 ? -14.203 -20.141 -25.328 1 94.81 113 THR B O 1
ATOM 3527 N N . ILE B 1 114 ? -15.328 -21.75 -24.188 1 97.75 114 ILE B N 1
ATOM 3528 C CA . ILE B 1 114 ? -14.18 -22.109 -23.359 1 97.75 114 ILE B CA 1
ATOM 3529 C C . ILE B 1 114 ? -13.602 -23.438 -23.828 1 97.75 114 ILE B C 1
ATOM 3531 O O . ILE B 1 114 ? -14.242 -24.172 -24.594 1 97.75 114 ILE B O 1
ATOM 3535 N N . VAL B 1 115 ? -12.406 -23.75 -23.422 1 98.62 115 VAL B N 1
ATOM 3536 C CA . VAL B 1 115 ? -11.711 -24.891 -24 1 98.62 115 VAL B CA 1
ATOM 3537 C C . VAL B 1 115 ? -11.188 -25.781 -22.875 1 98.62 115 VAL B C 1
ATOM 3539 O O . VAL B 1 115 ? -11.047 -25.344 -21.734 1 98.62 115 VAL B O 1
ATOM 3542 N N . ALA B 1 116 ? -10.906 -27.062 -23.172 1 98.81 116 ALA B N 1
ATOM 3543 C CA . ALA B 1 116 ? -10.352 -28.047 -22.25 1 98.81 116 ALA B CA 1
ATOM 3544 C C . ALA B 1 116 ? -9.758 -29.234 -23 1 98.81 116 ALA B C 1
ATOM 3546 O O . ALA B 1 116 ? -9.898 -29.344 -24.219 1 98.81 116 ALA B O 1
ATOM 3547 N N . PRO B 1 117 ? -8.992 -30.078 -22.297 1 98.81 117 PRO B N 1
ATOM 3548 C CA . PRO B 1 117 ? -8.508 -31.281 -22.969 1 98.81 117 PRO B CA 1
ATOM 3549 C C . PRO B 1 117 ? -9.633 -32.219 -23.375 1 98.81 117 PRO B C 1
ATOM 3551 O O . PRO B 1 117 ? -9.492 -32.969 -24.344 1 98.81 117 PRO B O 1
ATOM 3554 N N . SER B 1 118 ? -10.664 -32.312 -22.578 1 98.75 118 SER B N 1
ATOM 3555 C CA . SER B 1 118 ? -11.859 -33.094 -22.859 1 98.75 118 SER B CA 1
ATOM 3556 C C . SER B 1 118 ? -13.125 -32.25 -22.641 1 98.75 118 SER B C 1
ATOM 3558 O O . SER B 1 118 ? -13.102 -31.266 -21.906 1 98.75 118 SER B O 1
ATOM 3560 N N . ALA B 1 119 ? -14.164 -32.625 -23.328 1 98.38 119 ALA B N 1
ATOM 3561 C CA . ALA B 1 119 ? -15.438 -31.922 -23.188 1 98.38 119 ALA B CA 1
ATOM 3562 C C . ALA B 1 119 ? -16.156 -32.312 -21.906 1 98.38 119 ALA B C 1
ATOM 3564 O O . ALA B 1 119 ? -17.266 -32.844 -21.938 1 98.38 119 ALA B O 1
ATOM 3565 N N . ILE B 1 120 ? -15.555 -32.062 -20.781 1 98.19 120 ILE B N 1
ATOM 3566 C CA . ILE B 1 120 ? -16.062 -32.375 -19.453 1 98.19 120 ILE B CA 1
ATOM 3567 C C . ILE B 1 120 ? -16.156 -31.094 -18.609 1 98.19 120 ILE B C 1
ATOM 3569 O O . ILE B 1 120 ? -15.133 -30.469 -18.344 1 98.19 120 ILE B O 1
ATOM 3573 N N . PRO B 1 121 ? -17.359 -30.703 -18.266 1 98.06 121 PRO B N 1
ATOM 3574 C CA . PRO B 1 121 ? -17.484 -29.5 -17.453 1 98.06 121 PRO B CA 1
ATOM 3575 C C . PRO B 1 121 ? -16.906 -29.656 -16.047 1 98.06 121 PRO B C 1
ATOM 3577 O O . PRO B 1 121 ? -16.75 -30.797 -15.578 1 98.06 121 PRO B O 1
ATOM 3580 N N . PHE B 1 122 ? -16.547 -28.562 -15.453 1 98.06 122 PHE B N 1
ATOM 3581 C CA . PHE B 1 122 ? -15.969 -28.594 -14.117 1 98.06 122 PHE B CA 1
ATOM 3582 C C . PHE B 1 122 ? -16.953 -29.156 -13.109 1 98.06 122 PHE B C 1
ATOM 3584 O O . PHE B 1 122 ? -16.578 -29.938 -12.242 1 98.06 122 PHE B O 1
ATOM 3591 N N . ASP B 1 123 ? -18.062 -28.688 -13.164 1 96.62 123 ASP B N 1
ATOM 3592 C CA . ASP B 1 123 ? -19.156 -29.172 -12.336 1 96.62 123 ASP B CA 1
ATOM 3593 C C . ASP B 1 123 ? -20.484 -29.125 -13.094 1 96.62 123 ASP B C 1
ATOM 3595 O O . ASP B 1 123 ? -20.516 -28.812 -14.289 1 96.62 123 ASP B O 1
ATOM 3599 N N . ASP B 1 124 ? -21.578 -29.422 -12.414 1 94.81 124 ASP B N 1
ATOM 3600 C CA . ASP B 1 124 ? -22.875 -29.562 -13.07 1 94.81 124 ASP B CA 1
ATOM 3601 C C . ASP B 1 124 ? -23.391 -28.219 -13.57 1 94.81 124 ASP B C 1
ATOM 3603 O O . ASP B 1 124 ? -24.219 -28.172 -14.484 1 94.81 124 ASP B O 1
ATOM 3607 N N . ASN B 1 125 ? -22.891 -27.141 -13.07 1 94.69 125 ASN B N 1
ATOM 3608 C CA . ASN B 1 125 ? -23.375 -25.812 -13.414 1 94.69 125 ASN B CA 1
ATOM 3609 C C . ASN B 1 125 ? -22.438 -25.094 -14.375 1 94.69 125 ASN B C 1
ATOM 3611 O O . ASN B 1 125 ? -22.719 -23.969 -14.812 1 94.69 125 ASN B O 1
ATOM 3615 N N . SER B 1 126 ? -21.297 -25.75 -14.68 1 96.25 126 SER B N 1
ATOM 3616 C CA . SER B 1 126 ? -20.297 -25.141 -15.555 1 96.25 126 SER B CA 1
ATOM 3617 C C . SER B 1 126 ? -20.578 -25.453 -17.016 1 96.25 126 SER B C 1
ATOM 3619 O O . SER B 1 126 ? -21.219 -26.469 -17.328 1 96.25 126 SER B O 1
ATOM 3621 N N . LYS B 1 127 ? -20.203 -24.516 -17.875 1 94.5 127 LYS B N 1
ATOM 3622 C CA . LYS B 1 127 ? -20.297 -24.719 -19.312 1 94.5 127 LYS B CA 1
ATOM 3623 C C . LYS B 1 127 ? -19.484 -25.938 -19.766 1 94.5 127 LYS B C 1
ATOM 3625 O O . LYS B 1 127 ? -18.406 -26.188 -19.234 1 94.5 127 LYS B O 1
ATOM 3630 N N . VAL B 1 128 ? -19.969 -26.625 -20.719 1 97.62 128 VAL B N 1
ATOM 3631 C CA . VAL B 1 128 ? -19.188 -27.688 -21.344 1 97.62 128 VAL B CA 1
ATOM 3632 C C . VAL B 1 128 ? -18.109 -27.062 -22.25 1 97.62 128 VAL B C 1
ATOM 3634 O O . VAL B 1 128 ? -18.422 -26.312 -23.172 1 97.62 128 VAL B O 1
ATOM 3637 N N . PRO B 1 129 ? -16.906 -27.359 -22.016 1 98.5 129 PRO B N 1
ATOM 3638 C CA . PRO B 1 129 ? -15.844 -26.781 -22.828 1 98.5 129 PRO B CA 1
ATOM 3639 C C . PRO B 1 129 ? -15.703 -27.453 -24.188 1 98.5 129 PRO B C 1
ATOM 3641 O O . PRO B 1 129 ? -16.156 -28.594 -24.359 1 98.5 129 PRO B O 1
ATOM 3644 N N . HIS B 1 130 ? -15.195 -26.688 -25.109 1 98.25 130 HIS B N 1
ATOM 3645 C CA . HIS B 1 130 ? -14.766 -27.25 -26.375 1 98.25 130 HIS B CA 1
ATOM 3646 C C . HIS B 1 130 ? -13.477 -28.062 -26.203 1 98.25 130 HIS B C 1
ATOM 3648 O O . HIS B 1 130 ? -12.492 -27.547 -25.672 1 98.25 130 HIS B O 1
ATOM 3654 N N . GLU B 1 131 ? -13.477 -29.312 -26.562 1 98.69 131 GLU B N 1
ATOM 3655 C CA . GLU B 1 131 ? -12.258 -30.109 -26.531 1 98.69 131 GLU B CA 1
ATOM 3656 C C . GLU B 1 131 ? -11.227 -29.578 -27.531 1 98.69 131 GLU B C 1
ATOM 3658 O O . GLU B 1 131 ? -11.516 -29.453 -28.719 1 98.69 131 GLU B O 1
ATOM 3663 N N . LEU B 1 132 ? -10.078 -29.297 -27.094 1 98.69 132 LEU B N 1
ATOM 3664 C CA . LEU B 1 132 ? -9.023 -28.75 -27.922 1 98.69 132 LEU B CA 1
ATOM 3665 C C . LEU B 1 132 ? -8.578 -29.766 -28.984 1 98.69 132 LEU B C 1
ATOM 3667 O O . LEU B 1 132 ? -8.281 -30.906 -28.656 1 98.69 132 LEU B O 1
ATOM 3671 N N . THR B 1 133 ? -8.539 -29.281 -30.219 1 98.12 133 THR B N 1
ATOM 3672 C CA . THR B 1 133 ? -7.883 -30.078 -31.25 1 98.12 133 THR B CA 1
ATOM 3673 C C . THR B 1 133 ? -6.367 -29.891 -31.188 1 98.12 133 THR B C 1
ATOM 3675 O O . THR B 1 133 ? -5.863 -29.047 -30.453 1 98.12 133 THR B O 1
ATOM 3678 N N . GLU B 1 134 ? -5.684 -30.766 -31.891 1 97.44 134 GLU B N 1
ATOM 3679 C CA . GLU B 1 134 ? -4.234 -30.594 -31.938 1 97.44 134 GLU B CA 1
ATOM 3680 C C . GLU B 1 134 ? -3.869 -29.219 -32.469 1 97.44 134 GLU B C 1
ATOM 3682 O O . GLU B 1 134 ? -2.908 -28.594 -32.031 1 97.44 134 GLU B O 1
ATOM 3687 N N . ALA B 1 135 ? -4.633 -28.766 -33.469 1 97.88 135 ALA B N 1
ATOM 3688 C CA . ALA B 1 135 ? -4.41 -27.438 -34 1 97.88 135 ALA B CA 1
ATOM 3689 C C . ALA B 1 135 ? -4.676 -26.359 -32.938 1 97.88 135 ALA B C 1
ATOM 3691 O O . ALA B 1 135 ? -3.951 -25.375 -32.875 1 97.88 135 ALA B O 1
ATOM 3692 N N . ASP B 1 136 ? -5.754 -26.531 -32.188 1 98.12 136 ASP B N 1
ATOM 3693 C CA . ASP B 1 136 ? -6.051 -25.625 -31.094 1 98.12 136 ASP B CA 1
ATOM 3694 C C . ASP B 1 136 ? -4.898 -25.578 -30.094 1 98.12 136 ASP B C 1
ATOM 3696 O O . ASP B 1 136 ? -4.539 -24.5 -29.609 1 98.12 136 ASP B O 1
ATOM 3700 N N . ILE B 1 137 ? -4.348 -26.719 -29.781 1 98.75 137 ILE B N 1
ATOM 3701 C CA . ILE B 1 137 ? -3.262 -26.828 -28.812 1 98.75 137 ILE B CA 1
ATOM 3702 C C . ILE B 1 137 ? -2.057 -26.016 -29.297 1 98.75 137 ILE B C 1
ATOM 3704 O O . ILE B 1 137 ? -1.425 -25.297 -28.531 1 98.75 137 ILE B O 1
ATOM 3708 N N . GLU B 1 138 ? -1.799 -26.109 -30.594 1 98.69 138 GLU B N 1
ATOM 3709 C CA . GLU B 1 138 ? -0.689 -25.344 -31.141 1 98.69 138 GLU B CA 1
ATOM 3710 C C . GLU B 1 138 ? -0.919 -23.844 -30.969 1 98.69 138 GLU B C 1
ATOM 3712 O O . GLU B 1 138 ? 0.019 -23.094 -30.688 1 98.69 138 GLU B O 1
ATOM 3717 N N . GLU B 1 139 ? -2.117 -23.406 -31.156 1 98.56 139 GLU B N 1
ATOM 3718 C CA . GLU B 1 139 ? -2.463 -22 -30.969 1 98.56 139 GLU B CA 1
ATOM 3719 C C . GLU B 1 139 ? -2.289 -21.562 -29.516 1 98.56 139 GLU B C 1
ATOM 3721 O O . GLU B 1 139 ? -1.781 -20.484 -29.234 1 98.56 139 GLU B O 1
ATOM 3726 N N . VAL B 1 140 ? -2.719 -22.391 -28.625 1 98.81 140 VAL B N 1
ATOM 3727 C CA . VAL B 1 140 ? -2.586 -22.109 -27.203 1 98.81 140 VAL B CA 1
ATOM 3728 C C . VAL B 1 140 ? -1.106 -22.047 -26.828 1 98.81 140 VAL B C 1
ATOM 3730 O O . VAL B 1 140 ? -0.692 -21.172 -26.047 1 98.81 140 VAL B O 1
ATOM 3733 N N . LEU B 1 141 ? -0.326 -22.969 -27.391 1 98.88 141 LEU B N 1
ATOM 3734 C CA . LEU B 1 141 ? 1.108 -22.984 -27.125 1 98.88 141 LEU B CA 1
ATOM 3735 C C . LEU B 1 141 ? 1.76 -21.688 -27.625 1 98.88 141 LEU B C 1
ATOM 3737 O O . LEU B 1 141 ? 2.643 -21.141 -26.953 1 98.88 141 LEU B O 1
ATOM 3741 N N . GLU B 1 142 ? 1.3 -21.203 -28.734 1 98.81 142 GLU B N 1
ATOM 3742 C CA . GLU B 1 142 ? 1.811 -19.938 -29.25 1 98.81 142 GLU B CA 1
ATOM 3743 C C . GLU B 1 142 ? 1.46 -18.781 -28.312 1 98.81 142 GLU B C 1
ATOM 3745 O O . GLU B 1 142 ? 2.266 -17.859 -28.125 1 98.81 142 GLU B O 1
ATOM 3750 N N . ALA B 1 143 ? 0.314 -18.812 -27.766 1 98.88 143 ALA B N 1
ATOM 3751 C CA . ALA B 1 143 ? -0.092 -17.797 -26.797 1 98.88 143 ALA B CA 1
ATOM 3752 C C . ALA B 1 143 ? 0.82 -17.797 -25.578 1 98.88 143 ALA B C 1
ATOM 3754 O O . ALA B 1 143 ? 1.169 -16.75 -25.047 1 98.88 143 ALA B O 1
ATOM 3755 N N . TRP B 1 144 ? 1.191 -19 -25.094 1 98.94 144 TRP B N 1
ATOM 3756 C CA . TRP B 1 144 ? 2.117 -19.125 -23.969 1 98.94 144 TRP B CA 1
ATOM 3757 C C . TRP B 1 144 ? 3.479 -18.531 -24.328 1 98.94 144 TRP B C 1
ATOM 3759 O O . TRP B 1 144 ? 4.078 -17.812 -23.531 1 98.94 144 TRP B O 1
ATOM 3769 N N . ARG B 1 145 ? 3.93 -18.828 -25.516 1 98.94 145 ARG B N 1
ATOM 3770 C CA . ARG B 1 145 ? 5.207 -18.297 -25.969 1 98.94 145 ARG B CA 1
ATOM 3771 C C . ARG B 1 145 ? 5.188 -16.781 -26 1 98.94 145 ARG B C 1
ATOM 3773 O O . ARG B 1 145 ? 6.09 -16.125 -25.469 1 98.94 145 ARG B O 1
ATOM 3780 N N . GLN B 1 146 ? 4.137 -16.219 -26.547 1 98.94 146 GLN B N 1
ATOM 3781 C CA . GLN B 1 146 ? 4.02 -14.766 -26.672 1 98.94 146 GLN B CA 1
ATOM 3782 C C . GLN B 1 146 ? 3.836 -14.117 -25.297 1 98.94 146 GLN B C 1
ATOM 3784 O O . GLN B 1 146 ? 4.316 -13.008 -25.078 1 98.94 146 GLN B O 1
ATOM 3789 N N . GLY B 1 147 ? 3.098 -14.82 -24.469 1 98.94 147 GLY B N 1
ATOM 3790 C CA . GLY B 1 147 ? 2.973 -14.328 -23.109 1 98.94 147 GLY B CA 1
ATOM 3791 C C . GLY B 1 147 ? 4.305 -14.227 -22.375 1 98.94 147 GLY B C 1
ATOM 3792 O O . GLY B 1 147 ? 4.566 -13.234 -21.688 1 98.94 147 GLY B O 1
ATOM 3793 N N . ALA B 1 148 ? 5.133 -15.211 -22.578 1 98.94 148 ALA B N 1
ATOM 3794 C CA . ALA B 1 148 ? 6.465 -15.203 -21.984 1 98.94 148 ALA B CA 1
ATOM 3795 C C . ALA B 1 148 ? 7.312 -14.062 -22.547 1 98.94 148 ALA B C 1
ATOM 3797 O O . ALA B 1 148 ? 8.047 -13.406 -21.812 1 98.94 148 ALA B O 1
ATOM 3798 N N . ARG B 1 149 ? 7.227 -13.844 -23.828 1 98.94 149 ARG B N 1
ATOM 3799 C CA . ARG B 1 149 ? 7.941 -12.742 -24.469 1 98.94 149 ARG B CA 1
ATOM 3800 C C . ARG B 1 149 ? 7.539 -11.406 -23.844 1 98.94 149 ARG B C 1
ATOM 3802 O O . ARG B 1 149 ? 8.398 -10.586 -23.516 1 98.94 149 ARG B O 1
ATOM 3809 N N . ARG B 1 150 ? 6.27 -11.234 -23.719 1 98.94 150 ARG B N 1
ATOM 3810 C CA . ARG B 1 150 ? 5.762 -9.977 -23.188 1 98.94 150 ARG B CA 1
ATOM 3811 C C . ARG B 1 150 ? 6.129 -9.805 -21.719 1 98.94 150 ARG B C 1
ATOM 3813 O O . ARG B 1 150 ? 6.383 -8.695 -21.266 1 98.94 150 ARG B O 1
ATOM 3820 N N . ALA B 1 151 ? 6.094 -10.93 -20.969 1 98.94 151 ALA B N 1
ATOM 3821 C CA . ALA B 1 151 ? 6.543 -10.898 -19.578 1 98.94 151 ALA B CA 1
ATOM 3822 C C . ALA B 1 151 ? 8 -10.445 -19.484 1 98.94 151 ALA B C 1
ATOM 3824 O O . ALA B 1 151 ? 8.352 -9.625 -18.641 1 98.94 151 ALA B O 1
ATOM 3825 N N . ARG B 1 152 ? 8.812 -11 -20.375 1 98.88 152 ARG B N 1
ATOM 3826 C CA . ARG B 1 152 ? 10.219 -10.609 -20.438 1 98.88 152 ARG B CA 1
ATOM 3827 C C . ARG B 1 152 ? 10.352 -9.125 -20.766 1 98.88 152 ARG B C 1
ATOM 3829 O O . ARG B 1 152 ? 11.117 -8.406 -20.109 1 98.88 152 ARG B O 1
ATOM 3836 N N . GLU B 1 153 ? 9.602 -8.68 -21.688 1 98.88 153 GLU B N 1
ATOM 3837 C CA . GLU B 1 153 ? 9.664 -7.289 -22.109 1 98.88 153 GLU B CA 1
ATOM 3838 C C . GLU B 1 153 ? 9.172 -6.352 -21 1 98.88 153 GLU B C 1
ATOM 3840 O O . GLU B 1 153 ? 9.664 -5.227 -20.875 1 98.88 153 GLU B O 1
ATOM 3845 N N . ALA B 1 154 ? 8.227 -6.836 -20.234 1 98.88 154 ALA B N 1
ATOM 3846 C CA . ALA B 1 154 ? 7.711 -6.039 -19.125 1 98.88 154 ALA B CA 1
ATOM 3847 C C . ALA B 1 154 ? 8.734 -5.938 -18 1 98.88 154 ALA B C 1
ATOM 3849 O O . ALA B 1 154 ? 8.617 -5.09 -17.109 1 98.88 154 ALA B O 1
ATOM 3850 N N . GLY B 1 155 ? 9.711 -6.863 -17.953 1 98.88 155 GLY B N 1
ATOM 3851 C CA . GLY B 1 155 ? 10.82 -6.742 -17.016 1 98.88 155 GLY B CA 1
ATOM 3852 C C . GLY B 1 155 ? 10.727 -7.703 -15.844 1 98.88 155 GLY B C 1
ATOM 3853 O O . GLY B 1 155 ? 11.43 -7.551 -14.852 1 98.88 155 GLY B O 1
ATOM 3854 N N . PHE B 1 156 ? 9.867 -8.703 -15.898 1 98.94 156 PHE B N 1
ATOM 3855 C CA . PHE B 1 156 ? 9.75 -9.68 -14.828 1 98.94 156 PHE B CA 1
ATOM 3856 C C . PHE B 1 156 ? 11.039 -10.477 -14.68 1 98.94 156 PHE B C 1
ATOM 3858 O O . PHE B 1 156 ? 11.742 -10.719 -15.664 1 98.94 156 PHE B O 1
ATOM 3865 N N . ASP B 1 157 ? 11.32 -10.93 -13.43 1 98.88 157 ASP B N 1
ATOM 3866 C CA . ASP B 1 157 ? 12.523 -11.711 -13.125 1 98.88 157 ASP B CA 1
ATOM 3867 C C . ASP B 1 157 ? 12.242 -13.203 -13.227 1 98.88 157 ASP B C 1
ATOM 3869 O O . ASP B 1 157 ? 13.148 -13.992 -13.516 1 98.88 157 ASP B O 1
ATOM 3873 N N . ILE B 1 158 ? 11.016 -13.578 -12.953 1 98.94 158 ILE B N 1
ATOM 3874 C CA . ILE B 1 158 ? 10.617 -14.977 -12.867 1 98.94 158 ILE B CA 1
ATOM 3875 C C . ILE B 1 158 ? 9.25 -15.172 -13.531 1 98.94 158 ILE B C 1
ATOM 3877 O O . ILE B 1 158 ? 8.375 -14.305 -13.422 1 98.94 158 ILE B O 1
ATOM 3881 N N . VAL B 1 159 ? 9.094 -16.25 -14.219 1 98.94 159 VAL B N 1
ATOM 3882 C CA . VAL B 1 159 ? 7.793 -16.688 -14.703 1 98.94 159 VAL B CA 1
ATOM 3883 C C . VAL B 1 159 ? 7.367 -17.953 -13.945 1 98.94 159 VAL B C 1
ATOM 3885 O O . VAL B 1 159 ? 8.172 -18.859 -13.727 1 98.94 159 VAL B O 1
ATOM 3888 N N . GLU B 1 160 ? 6.172 -17.906 -13.477 1 98.94 160 GLU B N 1
ATOM 3889 C CA . GLU B 1 160 ? 5.555 -19.125 -12.969 1 98.94 160 GLU B CA 1
ATOM 3890 C C . GLU B 1 160 ? 4.465 -19.625 -13.906 1 98.94 160 GLU B C 1
ATOM 3892 O O . GLU B 1 160 ? 3.57 -18.875 -14.289 1 98.94 160 GLU B O 1
ATOM 3897 N N . ILE B 1 161 ? 4.578 -20.859 -14.32 1 99 161 ILE B N 1
ATOM 3898 C CA . ILE B 1 161 ? 3.537 -21.516 -15.102 1 99 161 ILE B CA 1
ATOM 3899 C C . ILE B 1 161 ? 2.473 -22.078 -14.164 1 99 161 ILE B C 1
ATOM 3901 O O . ILE B 1 161 ? 2.783 -22.859 -13.258 1 99 161 ILE B O 1
ATOM 3905 N N . HIS B 1 162 ? 1.223 -21.656 -14.391 1 98.94 162 HIS B N 1
ATOM 3906 C CA . HIS B 1 162 ? 0.128 -22.109 -13.539 1 98.94 162 HIS B CA 1
ATOM 3907 C C . HIS B 1 162 ? -0.401 -23.469 -13.984 1 98.94 162 HIS B C 1
ATOM 3909 O O . HIS B 1 162 ? -1.316 -23.547 -14.805 1 98.94 162 HIS B O 1
ATOM 3915 N N . GLY B 1 163 ? 0.037 -24.484 -13.375 1 98.88 163 GLY B N 1
ATOM 3916 C CA . GLY B 1 163 ? -0.394 -25.844 -13.695 1 98.88 163 GLY B CA 1
ATOM 3917 C C . GLY B 1 163 ? -1.224 -26.484 -12.602 1 98.88 163 GLY B C 1
ATOM 3918 O O . GLY B 1 163 ? -1.183 -27.703 -12.414 1 98.88 163 GLY B O 1
ATOM 3919 N N . ALA B 1 164 ? -1.945 -25.656 -11.852 1 98.69 164 ALA B N 1
ATOM 3920 C CA . ALA B 1 164 ? -2.631 -26.141 -10.656 1 98.69 164 ALA B CA 1
ATOM 3921 C C . ALA B 1 164 ? -4.102 -25.75 -10.664 1 98.69 164 ALA B C 1
ATOM 3923 O O . ALA B 1 164 ? -4.578 -25.125 -11.617 1 98.69 164 ALA B O 1
ATOM 3924 N N . HIS B 1 165 ? -4.879 -26.203 -9.703 1 98.19 165 HIS B N 1
ATOM 3925 C CA . HIS B 1 165 ? -6.16 -25.703 -9.211 1 98.19 165 HIS B CA 1
ATOM 3926 C C . HIS B 1 165 ? -7.262 -25.906 -10.25 1 98.19 165 HIS B C 1
ATOM 3928 O O . HIS B 1 165 ? -8.164 -25.078 -10.367 1 98.19 165 HIS B O 1
ATOM 3934 N N . GLY B 1 166 ? -7.059 -26.891 -11.078 1 98.44 166 GLY B N 1
ATOM 3935 C CA . GLY B 1 166 ? -8.117 -27.234 -12.016 1 98.44 166 GLY B CA 1
ATOM 3936 C C . GLY B 1 166 ? -8.117 -26.375 -13.266 1 98.44 166 GLY B C 1
ATOM 3937 O O . GLY B 1 166 ? -9.094 -26.375 -14.016 1 98.44 166 GLY B O 1
ATOM 3938 N N . TYR B 1 167 ? -7.086 -25.641 -13.477 1 98.69 167 TYR B N 1
ATOM 3939 C CA . TYR B 1 167 ? -6.961 -24.859 -14.695 1 98.69 167 TYR B CA 1
ATOM 3940 C C . TYR B 1 167 ? -6.348 -25.688 -15.82 1 98.69 167 TYR B C 1
ATOM 3942 O O . TYR B 1 167 ? -6.121 -26.891 -15.656 1 98.69 167 TYR B O 1
ATOM 3950 N N . LEU B 1 168 ? -6.125 -25.109 -16.953 1 98.88 168 LEU B N 1
ATOM 3951 C CA . LEU B 1 168 ? -5.988 -25.844 -18.203 1 98.88 168 LEU B CA 1
ATOM 3952 C C . LEU B 1 168 ? -4.887 -26.891 -18.094 1 98.88 168 LEU B C 1
ATOM 3954 O O . LEU B 1 168 ? -5.094 -28.062 -18.438 1 98.88 168 LEU B O 1
ATOM 3958 N N . ILE B 1 169 ? -3.713 -26.469 -17.609 1 98.94 169 ILE B N 1
ATOM 3959 C CA . ILE B 1 169 ? -2.596 -27.406 -17.547 1 98.94 169 ILE B CA 1
ATOM 3960 C C . ILE B 1 169 ? -2.92 -28.531 -16.562 1 98.94 169 ILE B C 1
ATOM 3962 O O . ILE B 1 169 ? -2.666 -29.703 -16.844 1 98.94 169 ILE B O 1
ATOM 3966 N N . ASN B 1 170 ? -3.453 -28.188 -15.383 1 98.88 170 ASN B N 1
ATOM 3967 C CA . ASN B 1 170 ? -3.896 -29.203 -14.438 1 98.88 170 ASN B CA 1
ATOM 3968 C C . ASN B 1 170 ? -4.961 -30.109 -15.055 1 98.88 170 ASN B C 1
ATOM 3970 O O . ASN B 1 170 ? -5.004 -31.297 -14.773 1 98.88 170 ASN B O 1
ATOM 3974 N N . GLU B 1 171 ? -5.84 -29.578 -15.906 1 98.88 171 GLU B N 1
ATOM 3975 C CA . GLU B 1 171 ? -6.863 -30.359 -16.609 1 98.88 171 GLU B CA 1
ATOM 3976 C C . GLU B 1 171 ? -6.23 -31.422 -17.5 1 98.88 171 GLU B C 1
ATOM 3978 O O . GLU B 1 171 ? -6.754 -32.531 -17.609 1 98.88 171 GLU B O 1
ATOM 3983 N N . PHE B 1 172 ? -5.164 -31.062 -18.188 1 98.94 172 PHE B N 1
ATOM 3984 C CA . PHE B 1 172 ? -4.453 -32.031 -19 1 98.94 172 PHE B CA 1
ATOM 3985 C C . PHE B 1 172 ? -3.777 -33.094 -18.125 1 98.94 172 PHE B C 1
ATOM 3987 O O . PHE B 1 172 ? -3.74 -34.25 -18.469 1 98.94 172 PHE B O 1
ATOM 3994 N N . LEU B 1 173 ? -3.24 -32.688 -16.984 1 98.88 173 LEU B N 1
ATOM 3995 C CA . LEU B 1 173 ? -2.445 -33.562 -16.125 1 98.88 173 LEU B CA 1
ATOM 3996 C C . LEU B 1 173 ? -3.326 -34.594 -15.422 1 98.88 173 LEU B C 1
ATOM 3998 O O . LEU B 1 173 ? -2.92 -35.75 -15.242 1 98.88 173 LEU B O 1
ATOM 4002 N N . SER B 1 174 ? -4.5 -34.25 -14.992 1 98.75 174 SER B N 1
ATOM 4003 C CA . SER B 1 174 ? -5.359 -35.125 -14.18 1 98.75 174 SER B CA 1
ATOM 4004 C C . SER B 1 174 ? -6.16 -36.062 -15.055 1 98.75 174 SER B C 1
ATOM 4006 O O . SER B 1 174 ? -6.816 -35.656 -16.016 1 98.75 174 SER B O 1
ATOM 4008 N N . PRO B 1 175 ? -6.207 -37.375 -14.695 1 98.19 175 PRO B N 1
ATOM 4009 C CA . PRO B 1 175 ? -7.02 -38.312 -15.453 1 98.19 175 PRO B CA 1
ATOM 4010 C C . PRO B 1 175 ? -8.523 -38.094 -15.273 1 98.19 175 PRO B C 1
ATOM 4012 O O . PRO B 1 175 ? -9.328 -38.656 -16.016 1 98.19 175 PRO B O 1
ATOM 4015 N N . LEU B 1 176 ? -8.859 -37.25 -14.344 1 97.94 176 LEU B N 1
ATO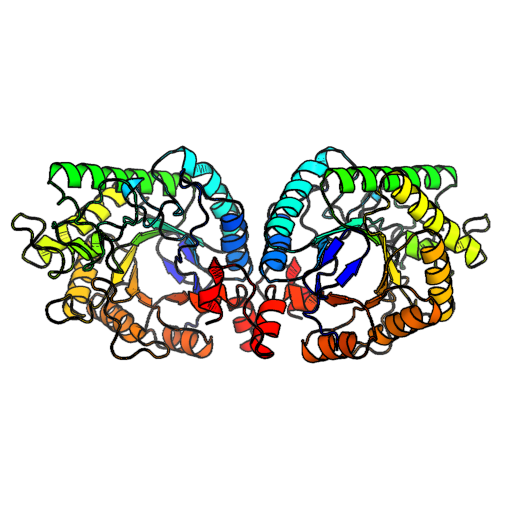M 4016 C CA . LEU B 1 176 ? -10.266 -37 -14.062 1 97.94 176 LEU B CA 1
ATOM 4017 C C . LEU B 1 176 ? -10.867 -36.062 -15.102 1 97.94 176 LEU B C 1
ATOM 4019 O O . LEU B 1 176 ? -12.07 -36.125 -15.375 1 97.94 176 LEU B O 1
ATOM 4023 N N . SER B 1 177 ? -10.016 -35.219 -15.688 1 98.31 177 SER B N 1
ATOM 4024 C CA . SER B 1 177 ? -10.508 -34.219 -16.641 1 98.31 177 SER B CA 1
ATOM 4025 C C . SER B 1 177 ? -9.977 -34.5 -18.047 1 98.31 177 SER B C 1
ATOM 4027 O O . SER B 1 177 ? -10.477 -33.938 -19.016 1 98.31 177 SER B O 1
ATOM 4029 N N . ASN B 1 178 ? -8.938 -35.25 -18.141 1 98.75 178 ASN B N 1
ATOM 4030 C CA . ASN B 1 178 ? -8.344 -35.594 -19.438 1 98.75 178 ASN B CA 1
ATOM 4031 C C . ASN B 1 178 ? -8.688 -37.031 -19.844 1 98.75 178 ASN B C 1
ATOM 4033 O O . ASN B 1 178 ? -8.031 -37.969 -19.406 1 98.75 178 ASN B O 1
ATOM 4037 N N . LYS B 1 179 ? -9.609 -37.094 -20.734 1 98.38 179 LYS B N 1
ATOM 4038 C CA . LYS B 1 179 ? -10.047 -38.375 -21.234 1 98.38 179 LYS B CA 1
ATOM 4039 C C . LYS B 1 179 ? -9.672 -38.562 -22.703 1 98.38 179 LYS B C 1
ATOM 4041 O O . LYS B 1 179 ? -10.297 -39.375 -23.406 1 98.38 179 LYS B O 1
ATOM 4046 N N . ARG B 1 180 ? -8.734 -37.844 -23.078 1 98.44 180 ARG B N 1
ATOM 4047 C CA . ARG B 1 180 ? -8.289 -37.906 -24.469 1 98.44 180 ARG B CA 1
ATOM 4048 C C . ARG B 1 180 ? -7.703 -39.281 -24.797 1 98.44 180 ARG B C 1
ATOM 4050 O O . ARG B 1 180 ? -7.152 -39.938 -23.922 1 98.44 180 ARG B O 1
ATOM 4057 N N . THR B 1 181 ? -7.746 -39.594 -26.109 1 97 181 THR B N 1
ATOM 4058 C CA . THR B 1 181 ? -7.211 -40.844 -26.562 1 97 181 THR B CA 1
ATOM 4059 C C . THR B 1 181 ? -6.012 -40.656 -27.484 1 97 181 THR B C 1
ATOM 4061 O O . THR B 1 181 ? -5.383 -41.594 -27.922 1 97 181 THR B O 1
ATOM 4064 N N . ASP B 1 182 ? -5.719 -39.469 -27.719 1 97.69 182 ASP B N 1
ATOM 4065 C CA . ASP B 1 182 ? -4.543 -39.156 -28.547 1 97.69 182 ASP B CA 1
ATOM 4066 C C . ASP B 1 182 ? -3.291 -39.031 -27.672 1 97.69 182 ASP B C 1
ATOM 4068 O O . ASP B 1 182 ? -3.266 -39.531 -26.547 1 97.69 182 ASP B O 1
ATOM 4072 N N . ARG B 1 183 ? -2.252 -38.375 -28.188 1 98.25 183 ARG B N 1
ATOM 4073 C CA . ARG B 1 183 ? -0.945 -38.375 -27.531 1 98.25 183 ARG B CA 1
ATOM 4074 C C . ARG B 1 183 ? -0.957 -37.469 -26.297 1 98.25 183 ARG B C 1
ATOM 4076 O O . ARG B 1 183 ? -0.033 -37.531 -25.484 1 98.25 183 ARG B O 1
ATOM 4083 N N . TYR B 1 184 ? -1.977 -36.656 -26.125 1 98.5 184 TYR B N 1
ATOM 4084 C CA . TYR B 1 184 ? -2.043 -35.719 -25 1 98.5 184 TYR B CA 1
ATOM 4085 C C . TYR B 1 184 ? -2.834 -36.312 -23.844 1 98.5 184 TYR B C 1
ATOM 4087 O O . TYR B 1 184 ? -3.184 -35.594 -22.891 1 98.5 184 TYR B O 1
ATOM 4095 N N . GLY B 1 185 ? -3.184 -37.625 -23.875 1 97.88 185 GLY B N 1
ATOM 4096 C CA . GLY B 1 185 ? -3.93 -38.281 -22.828 1 97.88 185 GLY B CA 1
ATOM 4097 C C . GLY B 1 185 ? -3.381 -39.656 -22.469 1 97.88 185 GLY B C 1
ATOM 4098 O O . GLY B 1 185 ? -2.23 -39.969 -22.781 1 97.88 185 GLY B O 1
ATOM 4099 N N . GLY B 1 186 ? -4.145 -40.438 -21.672 1 96.75 186 GLY B N 1
ATOM 4100 C CA . GLY B 1 186 ? -3.766 -41.781 -21.328 1 96.75 186 GLY B CA 1
ATOM 4101 C C . GLY B 1 186 ? -2.758 -41.875 -20.188 1 96.75 186 GLY B C 1
ATOM 4102 O O . GLY B 1 186 ? -3.059 -41.469 -19.062 1 96.75 186 GLY B O 1
ATOM 4103 N N . SER B 1 187 ? -1.507 -42.219 -20.531 1 97.44 187 SER B N 1
ATOM 4104 C CA . SER B 1 187 ? -0.446 -42.375 -19.547 1 97.44 187 SER B CA 1
ATOM 4105 C C . SER B 1 187 ? -0.06 -41.031 -18.922 1 97.44 187 SER B C 1
ATOM 4107 O O . SER B 1 187 ? -0.426 -39.969 -19.438 1 97.44 187 SER B O 1
ATOM 4109 N N . LEU B 1 188 ? 0.619 -41.094 -17.812 1 98.06 188 LEU B N 1
ATOM 4110 C CA . LEU B 1 188 ? 1.106 -39.875 -17.172 1 98.06 188 LEU B CA 1
ATOM 4111 C C . LEU B 1 188 ? 1.964 -39.062 -18.141 1 98.06 188 LEU B C 1
ATOM 4113 O O . LEU B 1 188 ? 1.885 -37.844 -18.172 1 98.06 188 LEU B O 1
ATOM 4117 N N . GLU B 1 189 ? 2.768 -39.75 -18.953 1 98.06 189 GLU B N 1
ATOM 4118 C CA . GLU B 1 189 ? 3.613 -39.094 -19.938 1 98.06 189 GLU B CA 1
ATOM 4119 C C . GLU B 1 189 ? 2.771 -38.375 -20.984 1 98.06 189 GLU B C 1
ATOM 4121 O O . GLU B 1 189 ? 3.1 -37.25 -21.406 1 98.06 189 GLU B O 1
ATOM 4126 N N . GLY B 1 190 ? 1.75 -39.094 -21.406 1 98.44 190 GLY B N 1
ATOM 4127 C CA . GLY B 1 190 ? 0.844 -38.469 -22.359 1 98.44 190 GLY B CA 1
ATOM 4128 C C . GLY B 1 190 ? 0.133 -37.25 -21.797 1 98.44 190 GLY B C 1
ATOM 4129 O O . GLY B 1 190 ? 0.031 -36.219 -22.469 1 98.44 190 GLY B O 1
ATOM 4130 N N . ARG B 1 191 ? -0.309 -37.344 -20.578 1 98.75 191 ARG B N 1
ATOM 4131 C CA . ARG B 1 191 ? -1.017 -36.25 -19.938 1 98.75 191 ARG B CA 1
ATOM 4132 C C . ARG B 1 191 ? -0.067 -35.094 -19.609 1 98.75 191 ARG B C 1
ATOM 4134 O O . ARG B 1 191 ? -0.482 -33.938 -19.562 1 98.75 191 ARG B O 1
ATOM 4141 N N . PHE B 1 192 ? 1.229 -35.406 -19.516 1 98.81 192 PHE B N 1
ATOM 4142 C CA . PHE B 1 192 ? 2.258 -34.406 -19.219 1 98.81 192 PHE B CA 1
ATOM 4143 C C . PHE B 1 192 ? 2.67 -33.688 -20.484 1 98.81 192 PHE B C 1
ATOM 4145 O O . PHE B 1 192 ? 3.242 -32.594 -20.422 1 98.81 192 PHE B O 1
ATOM 4152 N N . LEU B 1 193 ? 2.4 -34.219 -21.594 1 98.88 193 LEU B N 1
ATOM 4153 C CA . LEU B 1 193 ? 2.945 -33.719 -22.859 1 98.88 193 LEU B CA 1
ATOM 4154 C C . LEU B 1 193 ? 2.566 -32.25 -23.062 1 98.88 193 LEU B C 1
ATOM 4156 O O . LEU B 1 193 ? 3.395 -31.438 -23.516 1 98.88 193 LEU B O 1
ATOM 4160 N N . PHE B 1 194 ? 1.321 -31.891 -22.828 1 98.88 194 PHE B N 1
ATOM 4161 C CA . PHE B 1 194 ? 0.909 -30.516 -23 1 98.88 194 PHE B CA 1
ATOM 4162 C C . PHE B 1 194 ? 1.758 -29.578 -22.141 1 98.88 194 PHE B C 1
ATOM 4164 O O . PHE B 1 194 ? 2.244 -28.547 -22.625 1 98.88 194 PHE B O 1
ATOM 4171 N N . LEU B 1 195 ? 1.948 -29.891 -20.828 1 98.94 195 LEU B N 1
ATOM 4172 C CA . LEU B 1 195 ? 2.783 -29.078 -19.938 1 98.94 195 LEU B CA 1
ATOM 4173 C C . LEU B 1 195 ? 4.215 -29 -20.469 1 98.94 195 LEU B C 1
ATOM 4175 O O . LEU B 1 195 ? 4.824 -27.938 -20.453 1 98.94 195 LEU B O 1
ATOM 4179 N N . LYS B 1 196 ? 4.73 -30.125 -20.906 1 98.94 196 LYS B N 1
ATOM 4180 C CA . LYS B 1 196 ? 6.078 -30.125 -21.469 1 98.94 196 LYS B CA 1
ATOM 4181 C C . LYS B 1 196 ? 6.203 -29.125 -22.594 1 98.94 196 LYS B C 1
ATOM 4183 O O . LYS B 1 196 ? 7.156 -28.344 -22.641 1 98.94 196 LYS B O 1
ATOM 4188 N N . ARG B 1 197 ? 5.25 -29.156 -23.469 1 98.94 197 ARG B N 1
ATOM 4189 C CA . ARG B 1 197 ? 5.285 -28.281 -24.641 1 98.94 197 ARG B CA 1
ATOM 4190 C C . ARG B 1 197 ? 5.07 -26.828 -24.234 1 98.94 197 ARG B C 1
ATOM 4192 O O . ARG B 1 197 ? 5.629 -25.906 -24.844 1 98.94 197 ARG B O 1
ATOM 4199 N N . VAL B 1 198 ? 4.277 -26.578 -23.172 1 98.94 198 VAL B N 1
ATOM 4200 C CA . VAL B 1 198 ? 4.141 -25.219 -22.625 1 98.94 198 VAL B CA 1
ATOM 4201 C C . VAL B 1 198 ? 5.492 -24.734 -22.109 1 98.94 198 VAL B C 1
ATOM 4203 O O . VAL B 1 198 ? 5.91 -23.625 -22.406 1 98.94 198 VAL B O 1
ATOM 4206 N N . ILE B 1 199 ? 6.188 -25.609 -21.328 1 98.94 199 ILE B N 1
ATOM 4207 C CA . ILE B 1 199 ? 7.5 -25.266 -20.797 1 98.94 199 ILE B CA 1
ATOM 4208 C C . ILE B 1 199 ? 8.445 -24.922 -21.953 1 98.94 199 ILE B C 1
ATOM 4210 O O . ILE B 1 199 ? 9.141 -23.906 -21.906 1 98.94 199 ILE B O 1
ATOM 4214 N N . GLU B 1 200 ? 8.43 -25.719 -22.969 1 98.81 200 GLU B N 1
ATOM 4215 C CA . GLU B 1 200 ? 9.281 -25.5 -24.125 1 98.81 200 GLU B CA 1
ATOM 4216 C C . GLU B 1 200 ? 8.938 -24.203 -24.828 1 98.81 200 GLU B C 1
ATOM 4218 O O . GLU B 1 200 ? 9.836 -23.438 -25.219 1 98.81 200 GLU B O 1
ATOM 4223 N N . ALA B 1 201 ? 7.652 -23.938 -25 1 98.88 201 ALA B N 1
ATOM 4224 C CA . ALA B 1 201 ? 7.203 -22.703 -25.625 1 98.88 201 ALA B CA 1
ATOM 4225 C C . ALA B 1 201 ? 7.668 -21.484 -24.844 1 98.88 201 ALA B C 1
ATOM 4227 O O . ALA B 1 201 ? 8.172 -20.516 -25.422 1 98.88 201 ALA B O 1
ATOM 4228 N N . VAL B 1 202 ? 7.492 -21.547 -23.547 1 98.94 202 VAL B N 1
ATOM 4229 C CA . VAL B 1 202 ? 7.906 -20.453 -22.672 1 98.94 202 VAL B CA 1
ATOM 4230 C C . VAL B 1 202 ? 9.414 -20.25 -22.781 1 98.94 202 VAL B C 1
ATOM 4232 O O . VAL B 1 202 ? 9.891 -19.109 -22.906 1 98.94 202 VAL B O 1
ATOM 4235 N N . LYS B 1 203 ? 10.172 -21.266 -22.828 1 98.75 203 LYS B N 1
ATOM 4236 C CA . LYS B 1 203 ? 11.633 -21.219 -22.812 1 98.75 203 LYS B CA 1
ATOM 4237 C C . LYS B 1 203 ? 12.172 -20.672 -24.125 1 98.75 203 LYS B C 1
ATOM 4239 O O . LYS B 1 203 ? 13.336 -20.266 -24.203 1 98.75 203 LYS B O 1
ATOM 4244 N N . GLN B 1 204 ? 11.398 -20.719 -25.172 1 98.62 204 GLN B N 1
ATOM 4245 C CA . GLN B 1 204 ? 11.812 -20.125 -26.438 1 98.62 204 GLN B CA 1
ATOM 4246 C C . GLN B 1 204 ? 12.008 -18.609 -26.297 1 98.62 204 GLN B C 1
ATOM 4248 O O . GLN B 1 204 ? 12.797 -18.016 -27.031 1 98.62 204 GLN B O 1
ATOM 4253 N N . GLU B 1 205 ? 11.281 -18.047 -25.359 1 98.75 205 GLU B N 1
ATOM 4254 C CA . GLU B 1 205 ? 11.305 -16.594 -25.234 1 98.75 205 GLU B CA 1
ATOM 4255 C C . GLU B 1 205 ? 11.891 -16.156 -23.891 1 98.75 205 GLU B C 1
ATOM 4257 O O . GLU B 1 205 ? 12.414 -15.055 -23.766 1 98.75 205 GLU B O 1
ATOM 4262 N N . TRP B 1 206 ? 11.797 -17.016 -22.906 1 98.56 206 TRP B N 1
ATOM 4263 C CA . TRP B 1 206 ? 12.281 -16.703 -21.562 1 98.56 206 TRP B CA 1
ATOM 4264 C C . TRP B 1 206 ? 13.773 -16.984 -21.438 1 98.56 206 TRP B C 1
ATOM 4266 O O . TRP B 1 206 ? 14.219 -18.094 -21.75 1 98.56 206 TRP B O 1
ATOM 4276 N N . PRO B 1 207 ? 14.578 -16.047 -20.984 1 97.62 207 PRO B N 1
ATOM 4277 C CA . PRO B 1 207 ? 16.016 -16.266 -20.922 1 97.62 207 PRO B CA 1
ATOM 4278 C C . PRO B 1 207 ? 16.406 -17.406 -20 1 97.62 207 PRO B C 1
ATOM 4280 O O . PRO B 1 207 ? 15.852 -17.531 -18.906 1 97.62 207 PRO B O 1
ATOM 4283 N N . ALA B 1 208 ? 17.375 -18.156 -20.375 1 96.81 208 ALA B N 1
ATOM 4284 C CA . ALA B 1 208 ? 17.812 -19.328 -19.609 1 96.81 208 ALA B CA 1
ATOM 4285 C C . ALA B 1 208 ? 18.359 -18.938 -18.25 1 96.81 208 ALA B C 1
ATOM 4287 O O . ALA B 1 208 ? 18.328 -19.719 -17.297 1 96.81 208 ALA B O 1
ATOM 4288 N N . GLU B 1 209 ? 18.781 -17.734 -18.125 1 97.62 209 GLU B N 1
ATOM 4289 C CA . GLU B 1 209 ? 19.391 -17.25 -16.875 1 97.62 209 GLU B CA 1
ATOM 4290 C C . GLU B 1 209 ? 18.312 -16.812 -15.883 1 97.62 209 GLU B C 1
ATOM 4292 O O . GLU B 1 209 ? 18.609 -16.594 -14.703 1 97.62 209 GLU B O 1
ATOM 4297 N N . ASN B 1 210 ? 17.062 -16.641 -16.344 1 98.5 210 ASN B N 1
ATOM 4298 C CA . ASN B 1 210 ? 15.961 -16.312 -15.445 1 98.5 210 ASN B CA 1
ATOM 4299 C C . ASN B 1 210 ? 15.219 -17.562 -14.992 1 98.5 210 ASN B C 1
ATOM 4301 O O . ASN B 1 210 ? 14.969 -18.469 -15.797 1 98.5 210 ASN B O 1
ATOM 4305 N N . PRO B 1 211 ? 14.852 -17.609 -13.75 1 98.88 211 PRO B N 1
ATOM 4306 C CA . PRO B 1 211 ? 14.18 -18.797 -13.234 1 98.88 211 PRO B CA 1
ATOM 4307 C C . PRO B 1 211 ? 12.797 -19.016 -13.859 1 98.88 211 PRO B C 1
ATOM 4309 O O . PRO B 1 211 ? 12.117 -18.047 -14.203 1 98.88 211 PRO B O 1
ATOM 4312 N N . LEU B 1 212 ? 12.461 -20.25 -14 1 98.94 212 LEU B N 1
ATOM 4313 C CA . LEU B 1 212 ? 11.141 -20.703 -14.43 1 98.94 212 LEU B CA 1
ATOM 4314 C C . LEU B 1 212 ? 10.508 -21.594 -13.359 1 98.94 212 LEU B C 1
ATOM 4316 O O . LEU B 1 212 ? 11.047 -22.641 -13.023 1 98.94 212 LEU B O 1
ATOM 4320 N N . TYR B 1 213 ? 9.375 -21.094 -12.789 1 98.94 213 TYR B N 1
ATOM 4321 C CA . TYR B 1 213 ? 8.664 -21.828 -11.742 1 98.94 213 TYR B CA 1
ATOM 4322 C C . TYR B 1 213 ? 7.43 -22.516 -12.312 1 98.94 213 TYR B C 1
ATOM 4324 O O . TYR B 1 213 ? 6.945 -22.156 -13.383 1 98.94 213 TYR B O 1
ATOM 4332 N N . LEU B 1 214 ? 6.965 -23.578 -11.711 1 98.94 214 LEU B N 1
ATOM 4333 C CA . LEU B 1 214 ? 5.734 -24.297 -12.023 1 98.94 214 LEU B CA 1
ATOM 4334 C C . LEU B 1 214 ? 4.91 -24.531 -10.766 1 98.94 214 LEU B C 1
ATOM 4336 O O . LEU B 1 214 ? 5.418 -25.062 -9.766 1 98.94 214 LEU B O 1
ATOM 4340 N N . ARG B 1 215 ? 3.703 -24.078 -10.781 1 98.94 215 ARG B N 1
ATOM 4341 C CA . ARG B 1 215 ? 2.787 -24.422 -9.695 1 98.94 215 ARG B CA 1
ATOM 4342 C C . ARG B 1 215 ? 1.932 -25.625 -10.055 1 98.94 215 ARG B C 1
ATOM 4344 O O . ARG B 1 215 ? 1.403 -25.719 -11.172 1 98.94 215 ARG B O 1
ATOM 4351 N N . ILE B 1 216 ? 1.804 -26.562 -9.133 1 98.88 216 ILE B N 1
ATOM 4352 C CA . ILE B 1 216 ? 1.004 -27.75 -9.438 1 98.88 216 ILE B CA 1
ATOM 4353 C C . ILE B 1 216 ? 0.031 -28.016 -8.289 1 98.88 216 ILE B C 1
ATOM 4355 O O . ILE B 1 216 ? 0.232 -27.531 -7.172 1 98.88 216 ILE B O 1
ATOM 4359 N N . SER B 1 217 ? -1.068 -28.672 -8.57 1 98.69 217 SER B N 1
ATOM 4360 C CA . SER B 1 217 ? -1.829 -29.406 -7.562 1 98.69 217 SER B CA 1
ATOM 4361 C C . SER B 1 217 ? -1.234 -30.797 -7.316 1 98.69 217 SER B C 1
ATOM 4363 O O . SER B 1 217 ? -1.452 -31.719 -8.102 1 98.69 217 SER B O 1
ATOM 4365 N N . ALA B 1 218 ? -0.583 -30.891 -6.234 1 98.5 218 ALA B N 1
ATOM 4366 C CA . ALA B 1 218 ? 0.199 -32.094 -5.949 1 98.5 218 ALA B CA 1
ATOM 4367 C C . ALA B 1 218 ? -0.704 -33.312 -5.805 1 98.5 218 ALA B C 1
ATOM 4369 O O . ALA B 1 218 ? -0.298 -34.438 -6.125 1 98.5 218 ALA B O 1
ATOM 4370 N N . VAL B 1 219 ? -1.869 -33.062 -5.309 1 98 219 VAL B N 1
ATOM 4371 C CA . VAL B 1 219 ? -2.865 -34.125 -5.211 1 98 219 VAL B CA 1
ATOM 4372 C C . VAL B 1 219 ? -4.246 -33.594 -5.543 1 98 219 VAL B C 1
ATOM 4374 O O . VAL B 1 219 ? -4.539 -32.406 -5.266 1 98 219 VAL B O 1
ATOM 4377 N N . ASP B 1 220 ? -5.094 -34.438 -6.125 1 97.38 220 ASP B N 1
ATOM 4378 C CA . ASP B 1 220 ? -6.426 -34 -6.531 1 97.38 220 ASP B CA 1
ATOM 4379 C C . ASP B 1 220 ? -7.434 -34.188 -5.402 1 97.38 220 ASP B C 1
ATOM 4381 O O . ASP B 1 220 ? -8.547 -33.656 -5.453 1 97.38 220 ASP B O 1
ATOM 4385 N N . HIS B 1 221 ? -7.184 -34.969 -4.398 1 96.25 221 HIS B N 1
ATOM 4386 C CA . HIS B 1 221 ? -8.008 -35.281 -3.238 1 96.25 221 HIS B CA 1
ATOM 4387 C C . HIS B 1 221 ? -9.219 -36.125 -3.629 1 96.25 221 HIS B C 1
ATOM 4389 O O . HIS B 1 221 ? -10.242 -36.094 -2.939 1 96.25 221 HIS B O 1
ATOM 4395 N N . VAL B 1 222 ? -9.172 -36.688 -4.789 1 95.19 222 VAL B N 1
ATOM 4396 C CA . VAL B 1 222 ? -10.258 -37.5 -5.301 1 95.19 222 VAL B CA 1
ATOM 4397 C C . VAL B 1 222 ? -9.688 -38.844 -5.828 1 95.19 222 VAL B C 1
ATOM 4399 O O . VAL B 1 222 ? -8.617 -38.844 -6.445 1 95.19 222 VAL B O 1
ATOM 4402 N N . GLU B 1 223 ? -10.484 -39.875 -5.551 1 95.19 223 GLU B N 1
ATOM 4403 C CA . GLU B 1 223 ? -10.062 -41.188 -6.066 1 95.19 223 GLU B CA 1
ATOM 4404 C C . GLU B 1 223 ? -9.922 -41.156 -7.586 1 95.19 223 GLU B C 1
ATOM 4406 O O . GLU B 1 223 ? -10.773 -40.594 -8.281 1 95.19 223 GLU B O 1
ATOM 4411 N N . GLY B 1 224 ? -8.797 -41.719 -8 1 96.56 224 GLY B N 1
ATOM 4412 C CA . GLY B 1 224 ? -8.57 -41.781 -9.438 1 96.56 224 GLY B CA 1
ATOM 4413 C C . GLY B 1 224 ? -7.836 -40.594 -9.984 1 96.56 224 GLY B C 1
ATOM 4414 O O . GLY B 1 224 ? -7.488 -40.531 -11.164 1 96.56 224 GLY B O 1
ATOM 4415 N N . GLY B 1 225 ? -7.645 -39.594 -9.133 1 97.62 225 GLY B N 1
ATOM 4416 C CA . GLY B 1 225 ? -6.93 -38.406 -9.547 1 97.62 225 GLY B CA 1
ATOM 4417 C C . GLY B 1 225 ? -5.434 -38.5 -9.32 1 97.62 225 GLY B C 1
ATOM 4418 O O . GLY B 1 225 ? -4.902 -39.562 -9.078 1 97.62 225 GLY B O 1
ATOM 4419 N N . LEU B 1 226 ? -4.766 -37.344 -9.461 1 98.19 226 LEU B N 1
ATOM 4420 C CA . LEU B 1 226 ? -3.322 -37.281 -9.25 1 98.19 226 LEU B CA 1
ATOM 4421 C C . LEU B 1 226 ? -2.965 -37.594 -7.801 1 98.19 226 LEU B C 1
ATOM 4423 O O . LEU B 1 226 ? -3.607 -37.094 -6.875 1 98.19 226 LEU B O 1
ATOM 4427 N N . THR B 1 227 ? -1.981 -38.406 -7.645 1 98.19 227 THR B N 1
ATOM 4428 C CA . THR B 1 227 ? -1.405 -38.719 -6.34 1 98.19 227 THR B CA 1
ATOM 4429 C C . THR B 1 227 ? -0.077 -38 -6.148 1 98.19 227 THR B C 1
ATOM 4431 O O . THR B 1 227 ? 0.452 -37.406 -7.09 1 98.19 227 THR B O 1
ATOM 4434 N N . ILE B 1 228 ? 0.434 -38 -4.938 1 98.56 228 ILE B N 1
ATOM 4435 C CA . ILE B 1 228 ? 1.708 -37.344 -4.652 1 98.56 228 ILE B CA 1
ATOM 4436 C C . ILE B 1 228 ? 2.824 -38.031 -5.438 1 98.56 228 ILE B C 1
ATOM 4438 O O . ILE B 1 228 ? 3.777 -37.375 -5.871 1 98.56 228 ILE B O 1
ATOM 4442 N N . GLU B 1 229 ? 2.678 -39.344 -5.676 1 98.44 229 GLU B N 1
ATOM 4443 C CA . GLU B 1 229 ? 3.656 -40.094 -6.477 1 98.44 229 GLU B CA 1
ATOM 4444 C C . GLU B 1 229 ? 3.654 -39.594 -7.926 1 98.44 229 GLU B C 1
ATOM 4446 O O . GLU B 1 229 ? 4.715 -39.469 -8.539 1 98.44 229 GLU B O 1
ATOM 4451 N N . ASP B 1 230 ? 2.473 -39.406 -8.438 1 98.62 230 ASP B N 1
ATOM 4452 C CA . ASP B 1 230 ? 2.363 -38.812 -9.766 1 98.62 230 ASP B CA 1
ATOM 4453 C C . ASP B 1 230 ? 3.094 -37.469 -9.844 1 98.62 230 ASP B C 1
ATOM 4455 O O . ASP B 1 230 ? 3.816 -37.219 -10.805 1 98.62 230 ASP B O 1
ATOM 4459 N N . SER B 1 231 ? 2.916 -36.688 -8.812 1 98.81 231 SER B N 1
ATOM 4460 C CA . SER B 1 231 ? 3.451 -35.344 -8.812 1 98.81 231 S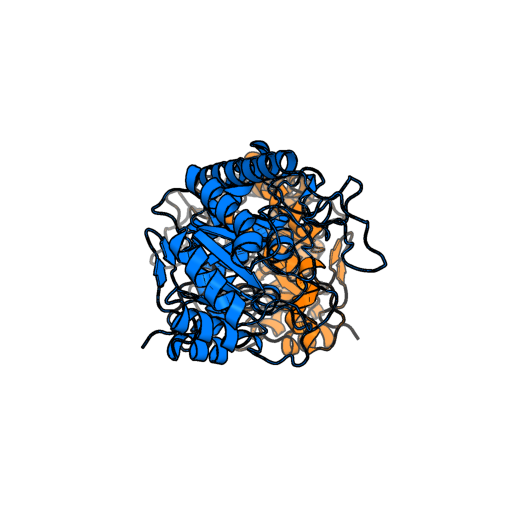ER B CA 1
ATOM 4461 C C . SER B 1 231 ? 4.969 -35.344 -8.672 1 98.81 231 SER B C 1
ATOM 4463 O O . SER B 1 231 ? 5.648 -34.469 -9.203 1 98.81 231 SER B O 1
ATOM 4465 N N . VAL B 1 232 ? 5.516 -36.281 -7.949 1 98.88 232 VAL B N 1
ATOM 4466 C CA . VAL B 1 232 ? 6.965 -36.469 -7.914 1 98.88 232 VAL B CA 1
ATOM 4467 C C . VAL B 1 232 ? 7.488 -36.719 -9.328 1 98.88 232 VAL B C 1
ATOM 4469 O O . VAL B 1 232 ? 8.484 -36.125 -9.742 1 98.88 232 VAL B O 1
ATOM 4472 N N . GLN B 1 233 ? 6.781 -37.562 -10.055 1 98.88 233 GLN B N 1
ATOM 4473 C CA . GLN B 1 233 ? 7.18 -37.875 -11.43 1 98.88 233 GLN B CA 1
ATOM 4474 C C . GLN B 1 233 ? 7.02 -36.625 -12.32 1 98.88 233 GLN B C 1
ATOM 4476 O O . GLN B 1 233 ? 7.879 -36.344 -13.156 1 98.88 233 GLN B O 1
ATOM 4481 N N . ILE B 1 234 ? 5.957 -35.938 -12.164 1 98.88 234 ILE B N 1
ATOM 4482 C CA . ILE B 1 234 ? 5.719 -34.688 -12.906 1 98.88 234 ILE B CA 1
ATOM 4483 C C . ILE B 1 234 ? 6.848 -33.719 -12.633 1 98.88 234 ILE B C 1
ATOM 4485 O O . ILE B 1 234 ? 7.375 -33.094 -13.555 1 98.88 234 ILE B O 1
ATOM 4489 N N . ALA B 1 235 ? 7.227 -33.594 -11.383 1 98.94 235 ALA B N 1
ATOM 4490 C CA . ALA B 1 235 ? 8.297 -32.688 -10.984 1 98.94 235 ALA B CA 1
ATOM 4491 C C . ALA B 1 235 ? 9.617 -33.062 -11.633 1 98.94 235 ALA B C 1
ATOM 4493 O O . ALA B 1 235 ? 10.367 -32.188 -12.094 1 98.94 235 ALA B O 1
ATOM 4494 N N . LYS B 1 236 ? 9.898 -34.375 -11.648 1 98.88 236 LYS B N 1
ATOM 4495 C CA . LYS B 1 236 ? 11.125 -34.844 -12.289 1 98.88 236 LYS B CA 1
ATOM 4496 C C . LYS B 1 236 ? 11.141 -34.5 -13.773 1 98.88 236 LYS B C 1
ATOM 4498 O O . LYS B 1 236 ? 12.148 -34 -14.289 1 98.88 236 LYS B O 1
ATOM 4503 N N . MET B 1 237 ? 10.047 -34.75 -14.43 1 98.88 237 MET B N 1
ATOM 4504 C CA . MET B 1 237 ? 9.945 -34.469 -15.859 1 98.88 237 MET B CA 1
ATOM 4505 C C . MET B 1 237 ? 10.023 -32.969 -16.109 1 98.88 237 MET B C 1
ATOM 4507 O O . MET B 1 237 ? 10.664 -32.531 -17.062 1 98.88 237 MET B O 1
ATOM 4511 N N . ALA B 1 238 ? 9.359 -32.188 -15.289 1 98.94 238 ALA B N 1
ATOM 4512 C CA . ALA B 1 238 ? 9.398 -30.719 -15.422 1 98.94 238 ALA B CA 1
ATOM 4513 C C . ALA B 1 238 ? 10.82 -30.188 -15.211 1 98.94 238 ALA B C 1
ATOM 4515 O O . ALA B 1 238 ? 11.258 -29.281 -15.906 1 98.94 238 ALA B O 1
ATOM 4516 N N . LYS B 1 239 ? 11.492 -30.734 -14.18 1 98.81 239 LYS B N 1
ATOM 4517 C CA . LYS B 1 239 ? 12.883 -30.375 -13.93 1 98.81 239 LYS B CA 1
ATOM 4518 C C . LYS B 1 239 ? 13.742 -30.609 -15.164 1 98.81 239 LYS B C 1
ATOM 4520 O O . LYS B 1 239 ? 14.523 -29.75 -15.57 1 98.81 239 LYS B O 1
ATOM 4525 N N . GLU B 1 240 ? 13.555 -31.75 -15.734 1 98.62 240 GLU B N 1
ATOM 4526 C CA . GLU B 1 240 ? 14.289 -32.094 -16.953 1 98.62 240 GLU B CA 1
ATOM 4527 C C . GLU B 1 240 ? 13.969 -31.141 -18.094 1 98.62 240 GLU B C 1
ATOM 4529 O O . GLU B 1 240 ? 14.836 -30.828 -18.906 1 98.62 240 GLU B O 1
ATOM 4534 N N . ALA B 1 241 ? 12.734 -30.672 -18.078 1 98.56 241 ALA B N 1
ATOM 4535 C CA . ALA B 1 241 ? 12.289 -29.766 -19.141 1 98.56 241 ALA B CA 1
ATOM 4536 C C . ALA B 1 241 ? 12.766 -28.344 -18.875 1 98.56 241 ALA B C 1
ATOM 4538 O O . ALA B 1 241 ? 12.641 -27.469 -19.75 1 98.56 241 ALA B O 1
ATOM 4539 N N . GLY B 1 242 ? 13.258 -28 -17.641 1 98.44 242 GLY B N 1
ATOM 4540 C CA . GLY B 1 242 ? 13.891 -26.719 -17.438 1 98.44 242 GLY B CA 1
ATOM 4541 C C . GLY B 1 242 ? 13.266 -25.906 -16.312 1 98.44 242 GLY B C 1
ATOM 4542 O O . GLY B 1 242 ? 13.617 -24.75 -16.109 1 98.44 242 GLY B O 1
ATOM 4543 N N . VAL B 1 243 ? 12.367 -26.484 -15.578 1 98.88 243 VAL B N 1
ATOM 4544 C CA . VAL B 1 243 ? 11.758 -25.812 -14.438 1 98.88 243 VAL B CA 1
ATOM 4545 C C . VAL B 1 243 ? 12.742 -25.766 -13.273 1 98.88 243 VAL B C 1
ATOM 4547 O O . VAL B 1 243 ? 13.469 -26.734 -13.031 1 98.88 243 VAL B O 1
ATOM 4550 N N . ASP B 1 244 ? 12.742 -24.625 -12.547 1 98.88 244 ASP B N 1
ATOM 4551 C CA . ASP B 1 244 ? 13.75 -24.438 -11.508 1 98.88 244 ASP B CA 1
ATOM 4552 C C . ASP B 1 244 ? 13.148 -24.641 -10.117 1 98.88 244 ASP B C 1
ATOM 4554 O O . ASP B 1 244 ? 13.875 -24.938 -9.164 1 98.88 244 ASP B O 1
ATOM 4558 N N . LEU B 1 245 ? 11.844 -24.484 -9.977 1 98.94 245 LEU B N 1
ATOM 4559 C CA . LEU B 1 245 ? 11.172 -24.609 -8.688 1 98.94 245 LEU B CA 1
ATOM 4560 C C . LEU B 1 245 ? 9.727 -25.047 -8.859 1 98.94 245 LEU B C 1
ATOM 4562 O O . LEU B 1 245 ? 9.031 -24.562 -9.758 1 98.94 245 LEU B O 1
ATOM 4566 N N . ILE B 1 246 ? 9.258 -25.969 -8.016 1 98.94 246 ILE B N 1
ATOM 4567 C CA . ILE B 1 246 ? 7.867 -26.406 -7.992 1 98.94 246 ILE B CA 1
ATOM 4568 C C . ILE B 1 246 ? 7.152 -25.766 -6.801 1 98.94 246 ILE B C 1
ATOM 4570 O O . ILE B 1 246 ? 7.543 -25.969 -5.652 1 98.94 246 ILE B O 1
ATOM 4574 N N . ASP B 1 247 ? 6.195 -24.906 -7.043 1 98.94 247 ASP B N 1
ATOM 4575 C CA . ASP B 1 247 ? 5.27 -24.391 -6.043 1 98.94 247 ASP B CA 1
ATOM 4576 C C . ASP B 1 247 ? 4.137 -25.375 -5.777 1 98.94 247 ASP B C 1
ATOM 4578 O O . ASP B 1 247 ? 3.273 -25.578 -6.633 1 98.94 247 ASP B O 1
ATOM 4582 N N . CYS B 1 248 ? 4.027 -25.938 -4.582 1 98.88 248 CYS B N 1
ATOM 4583 C CA . CYS B 1 248 ? 3.246 -27.156 -4.34 1 98.88 248 CYS B CA 1
ATOM 4584 C C . CYS B 1 248 ? 1.937 -26.812 -3.631 1 98.88 248 CYS B C 1
ATOM 4586 O O . CYS B 1 248 ? 1.904 -26.688 -2.406 1 98.88 248 CYS B O 1
ATOM 4588 N N . SER B 1 249 ? 0.917 -26.75 -4.379 1 98.38 249 SER B N 1
ATOM 4589 C CA . SER B 1 249 ? -0.448 -26.656 -3.869 1 98.38 249 SER B CA 1
ATOM 4590 C C . SER B 1 249 ? -1.181 -27.984 -4.016 1 98.38 249 SER B C 1
ATOM 4592 O O . SER B 1 249 ? -0.563 -29.047 -3.951 1 98.38 249 SER B O 1
ATOM 4594 N N . SER B 1 250 ? -2.588 -27.938 -3.975 1 97.94 250 SER B N 1
ATOM 4595 C CA . SER B 1 250 ? -3.365 -29.156 -4.172 1 97.94 250 SER B CA 1
ATOM 4596 C C . SER B 1 250 ? -4.809 -28.828 -4.547 1 97.94 250 SER B C 1
ATOM 4598 O O . SER B 1 250 ? -5.27 -27.703 -4.352 1 97.94 250 SER B O 1
ATOM 4600 N N . GLY B 1 251 ? -5.395 -29.797 -5.133 1 97.31 251 GLY B N 1
ATOM 4601 C CA . GLY B 1 251 ? -6.844 -29.844 -5.27 1 97.31 251 GLY B CA 1
ATOM 4602 C C . GLY B 1 251 ? -7.367 -28.953 -6.375 1 97.31 251 GLY B C 1
ATOM 4603 O O . GLY B 1 251 ? -6.621 -28.578 -7.289 1 97.31 251 GLY B O 1
ATOM 4604 N N . ALA B 1 252 ? -8.695 -28.828 -6.449 1 96.62 252 ALA B N 1
ATOM 4605 C CA . ALA B 1 252 ? -9.508 -27.875 -7.215 1 96.62 252 ALA B CA 1
ATOM 4606 C C . ALA B 1 252 ? -9.758 -28.391 -8.625 1 96.62 252 ALA B C 1
ATOM 4608 O O . ALA B 1 252 ? -10.344 -27.688 -9.453 1 96.62 252 ALA B O 1
ATOM 4609 N N . ILE B 1 253 ? -9.344 -29.641 -8.945 1 97.81 253 ILE B N 1
ATOM 4610 C CA . ILE B 1 253 ? -9.68 -30.25 -10.227 1 97.81 253 ILE B CA 1
ATOM 4611 C C . ILE B 1 253 ? -11.172 -30.562 -10.281 1 97.81 253 ILE B C 1
ATOM 4613 O O . ILE B 1 253 ? -11.773 -30.562 -11.352 1 97.81 253 ILE B O 1
ATOM 4617 N N . LEU B 1 254 ? -11.711 -30.906 -9.156 1 96.56 254 LEU B N 1
ATOM 4618 C CA . LEU B 1 254 ? -13.133 -31.047 -8.875 1 96.56 254 LEU B CA 1
ATOM 4619 C C . LEU B 1 254 ? -13.539 -30.188 -7.68 1 96.56 254 LEU B C 1
ATOM 4621 O O . LEU B 1 254 ? -12.688 -29.719 -6.93 1 96.56 254 LEU B O 1
ATOM 4625 N N . PRO B 1 255 ? -14.836 -29.891 -7.625 1 95.31 255 PRO B N 1
ATOM 4626 C CA . PRO B 1 255 ? -15.273 -29.062 -6.504 1 95.31 255 PRO B CA 1
ATOM 4627 C C . PRO B 1 255 ? -15.312 -29.812 -5.18 1 95.31 255 PRO B C 1
ATOM 4629 O O . PRO B 1 255 ? -16.359 -29.875 -4.531 1 95.31 255 PRO B O 1
ATOM 4632 N N . VAL B 1 256 ? -14.117 -30.344 -4.844 1 93.31 256 VAL B N 1
ATOM 4633 C CA . VAL B 1 256 ? -13.953 -31.094 -3.602 1 93.31 256 VAL B CA 1
ATOM 4634 C C . VAL B 1 256 ? -12.852 -30.453 -2.756 1 93.31 256 VAL B C 1
ATOM 4636 O O . VAL B 1 256 ? -11.82 -30.031 -3.283 1 93.31 256 VAL B O 1
ATOM 4639 N N . MET B 1 257 ? -13.078 -30.391 -1.492 1 91.44 257 MET B N 1
ATOM 4640 C CA . MET B 1 257 ? -12.109 -29.812 -0.566 1 91.44 257 MET B CA 1
ATOM 4641 C C . MET B 1 257 ? -11.234 -30.891 0.051 1 91.44 257 MET B C 1
ATOM 4643 O O . MET B 1 257 ? -11.648 -32.062 0.156 1 91.44 257 MET B O 1
ATOM 4647 N N . PRO B 1 258 ? -10.023 -30.453 0.395 1 93.12 258 PRO B N 1
ATOM 4648 C CA . PRO B 1 258 ? -9.234 -31.406 1.176 1 93.12 258 PRO B CA 1
ATOM 4649 C C . PRO B 1 258 ? -9.961 -31.891 2.428 1 93.12 258 PRO B C 1
ATOM 4651 O O . PRO B 1 258 ? -10.734 -31.141 3.027 1 93.12 258 PRO B O 1
ATOM 4654 N N . LYS B 1 259 ? -9.656 -33.125 2.762 1 90 259 LYS B N 1
ATOM 4655 C CA . LYS B 1 259 ? -10.312 -33.719 3.922 1 90 259 LYS B CA 1
ATOM 4656 C C . LYS B 1 259 ? -9.906 -33.031 5.207 1 90 259 LYS B C 1
ATOM 4658 O O . LYS B 1 259 ? -10.711 -32.906 6.137 1 90 259 LYS B O 1
ATOM 4663 N N . LYS B 1 260 ? -8.664 -32.688 5.355 1 91.19 260 LYS B N 1
ATOM 4664 C CA . LYS B 1 260 ? -8.172 -31.984 6.539 1 91.19 260 LYS B CA 1
ATOM 4665 C C . LYS B 1 260 ? -7.457 -30.688 6.156 1 91.19 260 LYS B C 1
ATOM 4667 O O . LYS B 1 260 ? -6.5 -30.703 5.379 1 91.19 260 LYS B O 1
ATOM 4672 N N . ILE B 1 261 ? -7.871 -29.609 6.727 1 94.31 261 ILE B N 1
ATOM 4673 C CA . ILE B 1 261 ? -7.242 -28.312 6.512 1 94.31 261 ILE B CA 1
ATOM 4674 C C . ILE B 1 261 ? -6.746 -27.766 7.844 1 94.31 261 ILE B C 1
ATOM 4676 O O . ILE B 1 261 ? -7.535 -27.531 8.766 1 94.31 261 ILE B O 1
ATOM 4680 N N . PHE B 1 262 ? -5.559 -27.594 8.031 1 95.25 262 PHE B N 1
ATOM 4681 C CA . PHE B 1 262 ? -4.875 -27.062 9.203 1 95.25 262 PHE B CA 1
ATOM 4682 C C . PHE B 1 262 ? -3.617 -26.312 8.797 1 95.25 262 PHE B C 1
ATOM 4684 O O . PHE B 1 262 ? -3.207 -26.344 7.637 1 95.25 262 PHE B O 1
ATOM 4691 N N . PRO B 1 263 ? -3.062 -25.531 9.664 1 95.81 263 PRO B N 1
ATOM 4692 C CA . PRO B 1 263 ? -1.864 -24.766 9.305 1 95.81 263 PRO B CA 1
ATOM 4693 C C . PRO B 1 263 ? -0.763 -25.641 8.719 1 95.81 263 PRO B C 1
ATOM 4695 O O . PRO B 1 263 ? -0.326 -26.609 9.359 1 95.81 263 PRO B O 1
ATOM 4698 N N . GLY B 1 264 ? -0.373 -25.344 7.527 1 97.31 264 GLY B N 1
ATOM 4699 C CA . GLY B 1 264 ? 0.706 -26.078 6.879 1 97.31 264 GLY B CA 1
ATOM 4700 C C . GLY B 1 264 ? 0.262 -27.406 6.289 1 97.31 264 GLY B C 1
ATOM 4701 O O . GLY B 1 264 ? 1.076 -28.312 6.109 1 97.31 264 GLY B O 1
ATOM 4702 N N . TYR B 1 265 ? -1.017 -27.516 5.957 1 96.5 265 TYR B N 1
ATOM 4703 C CA . TYR B 1 265 ? -1.582 -28.812 5.594 1 96.5 265 TYR B CA 1
ATOM 4704 C C . TYR B 1 265 ? -1.036 -29.297 4.254 1 96.5 265 TYR B C 1
ATOM 4706 O O . TYR B 1 265 ? -1.16 -30.469 3.912 1 96.5 265 TYR B O 1
ATOM 4714 N N . GLN B 1 266 ? -0.299 -28.438 3.514 1 97.94 266 GLN B N 1
ATOM 4715 C CA . GLN B 1 266 ? 0.203 -28.812 2.197 1 97.94 266 GLN B CA 1
ATOM 4716 C C . GLN B 1 266 ? 1.727 -28.906 2.195 1 97.94 266 GLN B C 1
ATOM 4718 O O . GLN B 1 266 ? 2.334 -29.203 1.166 1 97.94 266 GLN B O 1
ATOM 4723 N N . VAL B 1 267 ? 2.377 -28.609 3.301 1 98.44 267 VAL B N 1
ATOM 4724 C CA . VAL B 1 267 ? 3.828 -28.484 3.385 1 98.44 267 VAL B CA 1
ATOM 4725 C C . VAL B 1 267 ? 4.477 -29.828 3.061 1 98.44 267 VAL B C 1
ATOM 4727 O O . VAL B 1 267 ? 5.539 -29.891 2.438 1 98.44 267 VAL B O 1
ATOM 4730 N N . SER B 1 268 ? 3.818 -30.906 3.428 1 98.19 268 SER B N 1
ATOM 4731 C CA . SER B 1 268 ? 4.395 -32.25 3.236 1 98.19 268 SER B CA 1
ATOM 4732 C C . SER B 1 268 ? 4.531 -32.562 1.755 1 98.19 268 SER B C 1
ATOM 4734 O O . SER B 1 268 ? 5.398 -33.344 1.369 1 98.19 268 SER B O 1
ATOM 4736 N N . TYR B 1 269 ? 3.68 -32 0.876 1 98.62 269 TYR B N 1
ATOM 4737 C CA . TYR B 1 269 ? 3.809 -32.219 -0.562 1 98.62 269 TYR B CA 1
ATOM 4738 C C . TYR B 1 269 ? 5.117 -31.625 -1.083 1 98.62 269 TYR B C 1
ATOM 4740 O O . TYR B 1 269 ? 5.844 -32.281 -1.831 1 98.62 269 TYR B O 1
ATOM 4748 N N . ALA B 1 270 ? 5.418 -30.422 -0.677 1 98.81 270 ALA B N 1
ATOM 4749 C CA . ALA B 1 270 ? 6.652 -29.75 -1.085 1 98.81 270 ALA B CA 1
ATOM 4750 C C . ALA B 1 270 ? 7.875 -30.516 -0.588 1 98.81 270 ALA B C 1
ATOM 4752 O O . ALA B 1 270 ? 8.859 -30.656 -1.318 1 98.81 270 ALA B O 1
ATOM 4753 N N . GLU B 1 271 ? 7.785 -30.938 0.645 1 98.56 271 GLU B N 1
ATOM 4754 C CA . GLU B 1 271 ? 8.891 -31.672 1.253 1 98.56 271 GLU B CA 1
ATOM 4755 C C . GLU B 1 271 ? 9.203 -32.938 0.466 1 98.56 271 GLU B C 1
ATOM 4757 O O . GLU B 1 271 ? 10.359 -33.219 0.158 1 98.56 271 GLU B O 1
ATOM 4762 N N . LYS B 1 272 ? 8.156 -33.688 0.14 1 98.75 272 LYS B N 1
ATOM 4763 C CA . LYS B 1 272 ? 8.336 -34.938 -0.595 1 98.75 272 LYS B CA 1
ATOM 4764 C C . LYS B 1 272 ? 8.898 -34.688 -1.987 1 98.75 272 LYS B C 1
ATOM 4766 O O . LYS B 1 272 ? 9.836 -35.375 -2.418 1 98.75 272 LYS B O 1
ATOM 4771 N N . ILE B 1 273 ? 8.367 -33.719 -2.682 1 98.88 273 ILE B N 1
ATOM 4772 C CA . ILE B 1 273 ? 8.82 -33.406 -4.031 1 98.88 273 ILE B CA 1
ATOM 4773 C C . ILE B 1 273 ? 10.266 -32.938 -3.992 1 98.88 273 ILE B C 1
ATOM 4775 O O . ILE B 1 273 ? 11.086 -33.312 -4.828 1 98.88 273 ILE B O 1
ATOM 4779 N N . ARG B 1 274 ? 10.555 -32.094 -3.01 1 98.62 274 ARG B N 1
ATOM 4780 C CA . ARG B 1 274 ? 11.914 -31.578 -2.85 1 98.62 274 ARG B CA 1
ATOM 4781 C C . ARG B 1 274 ? 12.914 -32.719 -2.734 1 98.62 274 ARG B C 1
ATOM 4783 O O . ARG B 1 274 ? 13.945 -32.719 -3.418 1 98.62 274 ARG B O 1
ATOM 4790 N N . HIS B 1 275 ? 12.602 -33.688 -1.939 1 98.12 275 HIS B N 1
ATOM 4791 C CA . HIS B 1 275 ? 13.531 -34.781 -1.63 1 98.12 275 HIS B CA 1
ATOM 4792 C C . HIS B 1 275 ? 13.57 -35.812 -2.756 1 98.12 275 HIS B C 1
ATOM 4794 O O . HIS B 1 275 ? 14.641 -36.25 -3.139 1 98.12 275 HIS B O 1
ATOM 4800 N N . GLU B 1 276 ? 12.422 -36.125 -3.285 1 98.69 276 GLU B N 1
ATOM 4801 C CA . GLU B 1 276 ? 12.352 -37.25 -4.203 1 98.69 276 GLU B CA 1
ATOM 4802 C C . GLU B 1 276 ? 12.617 -36.812 -5.641 1 98.69 276 GLU B C 1
ATOM 4804 O O . GLU B 1 276 ? 13.125 -37.594 -6.445 1 98.69 276 GLU B O 1
ATOM 4809 N N . ALA B 1 277 ? 12.25 -35.625 -6.02 1 98.75 277 ALA B N 1
ATOM 4810 C CA . ALA B 1 277 ? 12.5 -35.125 -7.379 1 98.75 277 ALA B CA 1
ATOM 4811 C C . ALA B 1 277 ? 13.797 -34.344 -7.449 1 98.75 277 ALA B C 1
ATOM 4813 O O . ALA B 1 277 ? 14.312 -34.062 -8.539 1 98.75 277 ALA B O 1
ATOM 4814 N N . GLY B 1 278 ? 14.359 -33.906 -6.266 1 98.44 278 GLY B N 1
ATOM 4815 C CA . GLY B 1 278 ? 15.609 -33.156 -6.242 1 98.44 278 GLY B CA 1
ATOM 4816 C C . GLY B 1 278 ? 15.5 -31.797 -6.898 1 98.44 278 GLY B C 1
ATOM 4817 O O . GLY B 1 278 ? 16.391 -31.391 -7.66 1 98.44 278 GLY B O 1
ATOM 4818 N N . ILE B 1 279 ? 14.453 -31.156 -6.711 1 98.75 279 ILE B N 1
ATOM 4819 C CA . ILE B 1 279 ? 14.203 -29.828 -7.254 1 98.75 279 ILE B CA 1
ATOM 4820 C C . ILE B 1 279 ? 13.773 -28.891 -6.133 1 98.75 279 ILE B C 1
ATOM 4822 O O . ILE B 1 279 ? 13.164 -29.312 -5.152 1 98.75 279 ILE B O 1
ATOM 4826 N N . ALA B 1 280 ? 14.164 -27.578 -6.188 1 98.88 280 ALA B N 1
ATOM 4827 C CA . ALA B 1 280 ? 13.695 -26.594 -5.211 1 98.88 280 ALA B CA 1
ATOM 4828 C C . ALA B 1 280 ? 12.172 -26.547 -5.172 1 98.88 280 ALA B C 1
ATOM 4830 O O . ALA B 1 280 ? 11.508 -26.75 -6.191 1 98.88 280 ALA B O 1
ATOM 4831 N N . THR B 1 281 ? 11.625 -26.312 -3.984 1 98.94 281 THR B N 1
ATOM 4832 C CA . THR B 1 281 ? 10.18 -26.266 -3.857 1 98.94 281 THR B CA 1
ATOM 4833 C C . THR B 1 281 ? 9.742 -25.031 -3.082 1 98.94 281 THR B C 1
ATOM 4835 O O . THR B 1 281 ? 10.523 -24.453 -2.322 1 98.94 281 THR B O 1
ATOM 4838 N N . GLY B 1 282 ? 8.586 -24.531 -3.398 1 98.75 282 GLY B N 1
ATOM 4839 C CA . GLY B 1 282 ? 7.805 -23.656 -2.553 1 98.75 282 GLY B CA 1
ATOM 4840 C C . GLY B 1 282 ? 6.617 -24.344 -1.909 1 98.75 282 GLY B C 1
ATOM 4841 O O . GLY B 1 282 ? 6.012 -25.234 -2.504 1 98.75 282 GLY B O 1
ATOM 4842 N N . CYS B 1 283 ? 6.293 -23.938 -0.724 1 98.25 283 CYS B N 1
ATOM 4843 C CA . CYS B 1 283 ? 5.125 -24.516 -0.066 1 98.25 283 CYS B CA 1
ATOM 4844 C C . CYS B 1 283 ? 4.109 -23.438 0.281 1 98.25 283 CYS B C 1
ATOM 4846 O O . CYS B 1 283 ? 4.469 -22.266 0.453 1 98.25 283 CYS B O 1
ATOM 4848 N N . VAL B 1 284 ? 2.92 -23.781 0.314 1 98.06 284 VAL B N 1
ATOM 4849 C CA . VAL B 1 284 ? 1.771 -22.953 0.632 1 98.06 284 VAL B CA 1
ATOM 4850 C C . VAL B 1 284 ? 0.813 -23.703 1.549 1 98.06 284 VAL B C 1
ATOM 4852 O O . VAL B 1 284 ? 1.004 -24.891 1.809 1 98.06 284 VAL B O 1
ATOM 4855 N N . GLY B 1 285 ? -0.15 -22.969 2.084 1 97 285 GLY B N 1
ATOM 4856 C CA . GLY B 1 285 ? -1.215 -23.609 2.836 1 97 285 GLY B CA 1
ATOM 4857 C C . GLY B 1 285 ? -1.299 -23.141 4.277 1 97 285 GLY B C 1
ATOM 4858 O O . GLY B 1 285 ? -0.687 -23.734 5.168 1 97 285 GLY B O 1
ATOM 4859 N N . LEU B 1 286 ? -2.031 -22.188 4.5 1 96.69 286 LEU B N 1
ATOM 4860 C CA . LEU B 1 286 ? -2.34 -21.609 5.801 1 96.69 286 LEU B CA 1
ATOM 4861 C C . LEU B 1 286 ? -1.069 -21.406 6.617 1 96.69 286 LEU B C 1
ATOM 4863 O O . LEU B 1 286 ? -0.996 -21.812 7.777 1 96.69 286 LEU B O 1
ATOM 4867 N N . ILE B 1 287 ? -0.046 -20.969 5.98 1 97.56 287 ILE B N 1
ATOM 4868 C CA . ILE B 1 287 ? 1.158 -20.516 6.668 1 97.56 287 ILE B CA 1
ATOM 4869 C C . ILE B 1 287 ? 1.003 -19.047 7.074 1 97.56 287 ILE B C 1
ATOM 4871 O O . ILE B 1 287 ? 1.215 -18.156 6.258 1 97.56 287 ILE B O 1
ATOM 4875 N N . GLU B 1 288 ? 0.653 -18.828 8.32 1 95.69 288 GLU B N 1
ATOM 4876 C CA . GLU B 1 288 ? 0.26 -17.469 8.719 1 95.69 288 GLU B CA 1
ATOM 4877 C C . GLU B 1 288 ? 1.257 -16.875 9.711 1 95.69 288 GLU B C 1
ATOM 4879 O O . GLU B 1 288 ? 1.487 -15.672 9.719 1 95.69 288 GLU B O 1
ATOM 4884 N N . GLU B 1 289 ? 1.879 -17.75 10.5 1 96.62 289 GLU B N 1
ATOM 4885 C CA . GLU B 1 289 ? 2.793 -17.297 11.547 1 96.62 289 GLU B CA 1
ATOM 4886 C C . GLU B 1 289 ? 4.246 -17.422 11.102 1 96.62 289 GLU B C 1
ATOM 4888 O O . GLU B 1 289 ? 4.617 -18.391 10.438 1 96.62 289 GLU B O 1
ATOM 4893 N N . HIS B 1 290 ? 5.027 -16.453 11.547 1 97.19 290 HIS B N 1
ATOM 4894 C CA . HIS B 1 290 ? 6.438 -16.469 11.172 1 97.19 290 HIS B CA 1
ATOM 4895 C C . HIS B 1 290 ? 7.156 -17.672 11.781 1 97.19 290 HIS B C 1
ATOM 4897 O O . HIS B 1 290 ? 8.141 -18.156 11.219 1 97.19 290 HIS B O 1
ATOM 4903 N N . THR B 1 291 ? 6.617 -18.188 12.883 1 97.5 291 THR B N 1
ATOM 4904 C CA . THR B 1 291 ? 7.227 -19.344 13.516 1 97.5 291 THR B CA 1
ATOM 4905 C C . THR B 1 291 ? 7.094 -20.578 12.625 1 97.5 291 THR B C 1
ATOM 4907 O O . THR B 1 291 ? 8.055 -21.328 12.445 1 97.5 291 THR B O 1
ATOM 4910 N N . LEU B 1 292 ? 5.945 -20.766 12.07 1 97.75 292 LEU B N 1
ATOM 4911 C CA . LEU B 1 292 ? 5.73 -21.891 11.164 1 97.75 292 LEU B CA 1
ATOM 4912 C C . LEU B 1 292 ? 6.562 -21.734 9.891 1 97.75 292 LEU B C 1
ATOM 4914 O O . LEU B 1 292 ? 7.195 -22.688 9.438 1 97.75 292 LEU B O 1
ATOM 4918 N N . ALA B 1 293 ? 6.562 -20.531 9.352 1 98.38 293 ALA B N 1
ATOM 4919 C CA . ALA B 1 293 ? 7.355 -20.266 8.156 1 98.38 293 ALA B CA 1
ATOM 4920 C C . ALA B 1 293 ? 8.836 -20.562 8.391 1 98.38 293 ALA B C 1
ATOM 4922 O O . ALA B 1 293 ? 9.492 -21.172 7.551 1 98.38 293 ALA B O 1
ATOM 4923 N N . ASN B 1 294 ? 9.312 -20.125 9.539 1 97.38 294 ASN B N 1
ATOM 4924 C CA . ASN B 1 294 ? 10.711 -20.344 9.891 1 97.38 294 ASN B CA 1
ATOM 4925 C C . ASN B 1 294 ? 11.008 -21.828 10.094 1 97.38 294 ASN B C 1
ATOM 4927 O O . ASN B 1 294 ? 12.094 -22.297 9.766 1 97.38 294 ASN B O 1
ATOM 4931 N N . GLU B 1 295 ? 10.094 -22.484 10.742 1 97.31 295 GLU B N 1
ATOM 4932 C CA . GLU B 1 295 ? 10.234 -23.922 10.93 1 97.31 295 GLU B CA 1
ATOM 4933 C C . GLU B 1 295 ? 10.375 -24.641 9.586 1 97.31 295 GLU B C 1
ATOM 4935 O O . GLU B 1 295 ? 11.227 -25.516 9.43 1 97.31 295 GLU B O 1
ATOM 4940 N N . ILE B 1 296 ? 9.594 -24.266 8.594 1 98.31 296 ILE B N 1
ATOM 4941 C CA . ILE B 1 296 ? 9.578 -24.875 7.273 1 98.31 296 ILE B CA 1
ATOM 4942 C C . ILE B 1 296 ? 10.93 -24.703 6.598 1 98.31 296 ILE B C 1
ATOM 4944 O O . ILE B 1 296 ? 11.523 -25.656 6.102 1 98.31 296 ILE B O 1
ATOM 4948 N N . ILE B 1 297 ? 11.469 -23.484 6.641 1 98.31 297 ILE B N 1
ATOM 4949 C CA . ILE B 1 297 ? 12.727 -23.156 5.977 1 98.31 297 ILE B CA 1
ATOM 4950 C C . ILE B 1 297 ? 13.891 -23.75 6.766 1 98.31 297 ILE B C 1
ATOM 4952 O O . ILE B 1 297 ? 14.805 -24.344 6.188 1 98.31 297 ILE B O 1
ATOM 4956 N N . GLY B 1 298 ? 13.859 -23.625 8.055 1 96.94 298 GLY B N 1
ATOM 4957 C CA . GLY B 1 298 ? 14.938 -24.094 8.906 1 96.94 298 GLY B CA 1
ATOM 4958 C C . GLY B 1 298 ? 15.141 -25.594 8.859 1 96.94 298 GLY B C 1
ATOM 4959 O O . GLY B 1 298 ? 16.266 -26.078 8.961 1 96.94 298 GLY B O 1
ATOM 4960 N N . ASN B 1 299 ? 14.047 -26.281 8.695 1 97.06 299 ASN B N 1
ATOM 4961 C CA . ASN B 1 299 ? 14.125 -27.734 8.633 1 97.06 299 ASN B CA 1
ATOM 4962 C C . ASN B 1 299 ? 14.227 -28.234 7.191 1 97.06 299 ASN B C 1
ATOM 4964 O O . ASN B 1 299 ? 14.07 -29.422 6.926 1 97.06 299 ASN B O 1
ATOM 4968 N N . GLU B 1 300 ? 14.352 -27.312 6.293 1 97 300 GLU B N 1
ATOM 4969 C CA . GLU B 1 300 ? 14.586 -27.594 4.879 1 97 300 GLU B CA 1
ATOM 4970 C C . GLU B 1 300 ? 13.422 -28.359 4.273 1 97 300 GLU B C 1
ATOM 4972 O O . GLU B 1 300 ? 13.625 -29.281 3.48 1 97 300 GLU B O 1
ATOM 4977 N N . ARG B 1 301 ? 12.211 -28.031 4.707 1 98 301 ARG B N 1
ATOM 4978 C CA . ARG B 1 301 ? 11.016 -28.688 4.184 1 98 301 ARG B CA 1
ATOM 4979 C C . ARG B 1 301 ? 10.609 -28.078 2.844 1 98 301 ARG B C 1
ATOM 4981 O O . ARG B 1 301 ? 9.883 -28.703 2.07 1 98 301 ARG B O 1
ATOM 4988 N N . ALA B 1 302 ? 11.062 -26.906 2.561 1 98.62 302 ALA B N 1
ATOM 4989 C CA . ALA B 1 302 ? 10.914 -26.188 1.299 1 98.62 302 ALA B CA 1
ATOM 4990 C C . ALA B 1 302 ? 11.969 -25.094 1.168 1 98.62 302 ALA B C 1
ATOM 4992 O O . ALA B 1 302 ? 12.641 -24.75 2.145 1 98.62 302 ALA B O 1
ATOM 4993 N N . ASP B 1 303 ? 12.172 -24.578 0.028 1 98.69 303 ASP B N 1
ATOM 4994 C CA . ASP B 1 303 ? 13.156 -23.531 -0.205 1 98.69 303 ASP B CA 1
ATOM 4995 C C . ASP B 1 303 ? 12.523 -22.141 -0.047 1 98.69 303 ASP B C 1
ATOM 4997 O O . ASP B 1 303 ? 13.203 -21.188 0.324 1 98.69 303 ASP B O 1
ATOM 5001 N N . LEU B 1 304 ? 11.258 -22.047 -0.367 1 98.81 304 LEU B N 1
ATOM 5002 C CA . LEU B 1 304 ? 10.492 -20.797 -0.268 1 98.81 304 LEU B CA 1
ATOM 5003 C C . LEU B 1 304 ? 9.148 -21.047 0.401 1 98.81 304 LEU B C 1
ATOM 5005 O O . LEU B 1 304 ? 8.578 -22.125 0.283 1 98.81 304 LEU B O 1
ATOM 5009 N N . VAL B 1 305 ? 8.656 -20.047 1.11 1 98.81 305 VAL B N 1
ATOM 5010 C CA . VAL B 1 305 ? 7.32 -20.062 1.696 1 98.81 305 VAL B CA 1
ATOM 5011 C C . VAL B 1 305 ? 6.414 -19.078 0.961 1 98.81 305 VAL B C 1
ATOM 5013 O O . VAL B 1 305 ? 6.719 -17.891 0.891 1 98.81 305 VAL B O 1
ATOM 5016 N N . PHE B 1 306 ? 5.375 -19.594 0.373 1 98.81 306 PHE B N 1
ATOM 5017 C CA . PHE B 1 306 ? 4.387 -18.797 -0.337 1 98.81 306 PHE B CA 1
ATOM 5018 C C . PHE B 1 306 ? 3.24 -18.391 0.59 1 98.81 306 PHE B C 1
ATOM 5020 O O . PHE B 1 306 ? 2.57 -19.266 1.158 1 98.81 306 PHE B O 1
ATOM 5027 N N . LEU B 1 307 ? 3.033 -17.094 0.758 1 98.75 307 LEU B N 1
ATOM 5028 C CA . LEU B 1 307 ? 1.968 -16.578 1.608 1 98.75 307 LEU B CA 1
ATOM 5029 C C . LEU B 1 307 ? 0.861 -15.945 0.769 1 98.75 307 LEU B C 1
ATOM 5031 O O . LEU B 1 307 ? 1.138 -15.18 -0.163 1 98.75 307 LEU B O 1
ATOM 5035 N N . GLY B 1 308 ? -0.354 -16.312 1.039 1 98 308 GLY B N 1
ATOM 5036 C CA . GLY B 1 308 ? -1.523 -15.719 0.419 1 98 308 GLY B CA 1
ATOM 5037 C C . GLY B 1 308 ? -2.32 -14.844 1.371 1 98 308 GLY B C 1
ATOM 5038 O O . GLY B 1 308 ? -1.978 -13.68 1.589 1 98 308 GLY B O 1
ATOM 5039 N N . ARG B 1 309 ? -3.238 -15.438 2.154 1 96.94 309 ARG B N 1
ATOM 5040 C CA . ARG B 1 309 ? -4.168 -14.75 3.045 1 96.94 309 ARG B CA 1
ATOM 5041 C C . ARG B 1 309 ? -3.416 -13.891 4.062 1 96.94 309 ARG B C 1
ATOM 5043 O O . ARG B 1 309 ? -3.867 -12.805 4.418 1 96.94 309 ARG B O 1
ATOM 5050 N N . ALA B 1 310 ? -2.33 -14.398 4.547 1 97.81 310 ALA B N 1
ATOM 5051 C CA . ALA B 1 310 ? -1.542 -13.664 5.531 1 97.81 310 ALA B CA 1
ATOM 5052 C C . ALA B 1 310 ? -1.138 -12.297 4.996 1 97.81 310 ALA B C 1
ATOM 5054 O O . ALA B 1 310 ? -1.19 -11.297 5.719 1 97.81 310 ALA B O 1
ATOM 5055 N N . LEU B 1 311 ? -0.796 -12.25 3.719 1 98.44 311 LEU B N 1
ATOM 5056 C CA . LEU B 1 311 ? -0.315 -11.008 3.129 1 98.44 311 LEU B CA 1
ATOM 5057 C C . LEU B 1 311 ? -1.48 -10.141 2.668 1 98.44 311 LEU B C 1
ATOM 5059 O O . LEU B 1 311 ? -1.306 -8.945 2.406 1 98.44 311 LEU B O 1
ATOM 5063 N N . LEU B 1 312 ? -2.654 -10.742 2.449 1 97.94 312 LEU B N 1
ATOM 5064 C CA . LEU B 1 312 ? -3.842 -9.922 2.225 1 97.94 312 LEU B CA 1
ATOM 5065 C C . LEU B 1 312 ? -4.246 -9.195 3.498 1 97.94 312 LEU B C 1
ATOM 5067 O O . LEU B 1 312 ? -4.734 -8.062 3.441 1 97.94 312 LEU B O 1
ATOM 5071 N N . ARG B 1 313 ? -4 -9.82 4.621 1 96.75 313 ARG B N 1
ATOM 5072 C CA . ARG B 1 313 ? -4.371 -9.289 5.93 1 96.75 313 ARG B CA 1
ATOM 5073 C C . ARG B 1 313 ? -3.336 -8.281 6.422 1 96.75 313 ARG B C 1
ATOM 5075 O O . ARG B 1 313 ? -3.688 -7.285 7.055 1 96.75 313 ARG B O 1
ATOM 5082 N N . ASP B 1 314 ? -2.109 -8.594 6.145 1 97.38 314 ASP B N 1
ATOM 5083 C CA . ASP B 1 314 ? -0.999 -7.77 6.617 1 97.38 314 ASP B CA 1
ATOM 5084 C C . ASP B 1 314 ? 0.103 -7.676 5.562 1 97.38 314 ASP B C 1
ATOM 5086 O O . ASP B 1 314 ? 1.013 -8.508 5.531 1 97.38 314 ASP B O 1
ATOM 5090 N N . PRO B 1 315 ? 0.07 -6.582 4.777 1 98.25 315 PRO B N 1
ATOM 5091 C CA . PRO B 1 315 ? 1.084 -6.457 3.727 1 98.25 315 PRO B CA 1
ATOM 5092 C C . PRO B 1 315 ? 2.492 -6.27 4.285 1 98.25 315 PRO B C 1
ATOM 5094 O O . PRO B 1 315 ? 3.475 -6.367 3.545 1 98.25 315 PRO B O 1
ATOM 5097 N N . TYR B 1 316 ? 2.623 -5.965 5.594 1 98.38 316 TYR B N 1
ATOM 5098 C CA . TYR B 1 316 ? 3.928 -5.77 6.215 1 98.38 316 TYR B CA 1
ATOM 5099 C C . TYR B 1 316 ? 4.281 -6.938 7.125 1 98.38 316 TYR B C 1
ATOM 5101 O O . TYR B 1 316 ? 5.004 -6.766 8.109 1 98.38 316 TYR B O 1
ATOM 5109 N N . TRP B 1 317 ? 3.725 -8.125 6.812 1 98.31 317 TRP B N 1
ATOM 5110 C CA . TRP B 1 317 ? 3.949 -9.352 7.562 1 98.31 317 TRP B CA 1
ATOM 5111 C C . TRP B 1 317 ? 5.441 -9.594 7.781 1 98.31 317 TRP B C 1
ATOM 5113 O O . TRP B 1 317 ? 5.863 -9.93 8.891 1 98.31 317 TRP B O 1
ATOM 5123 N N . VAL B 1 318 ? 6.285 -9.328 6.785 1 98.5 318 VAL B N 1
ATOM 5124 C CA . VAL B 1 318 ? 7.715 -9.625 6.836 1 98.5 318 VAL B CA 1
ATOM 5125 C C . VAL B 1 318 ? 8.406 -8.672 7.812 1 98.5 318 VAL B C 1
ATOM 5127 O O . VAL B 1 318 ? 9.227 -9.102 8.625 1 98.5 318 VAL B O 1
ATOM 5130 N N . LEU B 1 319 ? 8.07 -7.387 7.719 1 98.12 319 LEU B N 1
ATOM 5131 C CA . LEU B 1 319 ? 8.664 -6.402 8.617 1 98.12 319 LEU B CA 1
ATOM 5132 C C . LEU B 1 319 ? 8.266 -6.68 10.062 1 98.12 319 LEU B C 1
ATOM 5134 O O . LEU B 1 319 ? 9.086 -6.543 10.977 1 98.12 319 LEU B O 1
ATOM 5138 N N . GLN B 1 320 ? 6.996 -7.07 10.219 1 97.19 320 GLN B N 1
ATOM 5139 C CA . GLN B 1 320 ? 6.527 -7.414 11.555 1 97.19 320 GLN B CA 1
ATOM 5140 C C . GLN B 1 320 ? 7.234 -8.656 12.086 1 97.19 320 GLN B C 1
ATOM 5142 O O . GLN B 1 320 ? 7.633 -8.703 13.25 1 97.19 320 GLN B O 1
ATOM 5147 N N . ALA B 1 321 ? 7.367 -9.656 11.219 1 97.44 321 ALA B N 1
ATOM 5148 C CA . ALA B 1 321 ? 8.078 -10.875 11.594 1 97.44 321 ALA B CA 1
ATOM 5149 C C . ALA B 1 321 ? 9.516 -10.57 11.992 1 97.44 321 ALA B C 1
ATOM 5151 O O . ALA B 1 321 ? 10.023 -11.109 12.977 1 97.44 321 ALA B O 1
ATOM 5152 N N . ALA B 1 322 ? 10.164 -9.75 11.227 1 97.06 322 ALA B N 1
ATOM 5153 C CA . ALA B 1 322 ? 11.539 -9.359 11.523 1 97.06 322 ALA B CA 1
ATOM 5154 C C . ALA B 1 322 ? 11.633 -8.695 12.891 1 97.06 322 ALA B C 1
ATOM 5156 O O . ALA B 1 322 ? 12.531 -9.008 13.672 1 97.06 322 ALA B O 1
ATOM 5157 N N . ARG B 1 323 ? 10.742 -7.77 13.141 1 95.69 323 ARG B N 1
ATOM 5158 C CA . ARG B 1 323 ? 10.703 -7.086 14.43 1 95.69 323 ARG B CA 1
ATOM 5159 C C . ARG B 1 323 ? 10.516 -8.078 15.57 1 95.69 323 ARG B C 1
ATOM 5161 O O . ARG B 1 323 ? 11.227 -8.023 16.562 1 95.69 323 ARG B O 1
ATOM 5168 N N . LEU B 1 324 ? 9.57 -9.008 15.391 1 94.56 324 LEU B N 1
ATOM 5169 C CA . LEU B 1 324 ? 9.25 -9.992 16.422 1 94.56 324 LEU B CA 1
ATOM 5170 C C . LEU B 1 324 ? 10.422 -10.938 16.656 1 94.56 324 LEU B C 1
ATOM 5172 O O . LEU B 1 324 ? 10.594 -11.445 17.766 1 94.56 324 LEU B O 1
ATOM 5176 N N . ARG B 1 325 ? 11.234 -11.07 15.664 1 94.75 325 ARG B N 1
ATOM 5177 C CA . ARG B 1 325 ? 12.375 -11.977 15.766 1 94.75 325 ARG B CA 1
ATOM 5178 C C . ARG B 1 325 ? 13.664 -11.203 16.047 1 94.75 325 ARG B C 1
ATOM 5180 O O . ARG B 1 325 ? 14.758 -11.75 15.906 1 94.75 325 ARG B O 1
ATOM 5187 N N . ASN B 1 326 ? 13.531 -9.906 16.344 1 94.5 326 ASN B N 1
ATOM 5188 C CA . ASN B 1 326 ? 14.625 -9.023 16.75 1 94.5 326 ASN B CA 1
ATOM 5189 C C . ASN B 1 326 ? 15.672 -8.891 15.656 1 94.5 326 ASN B C 1
ATOM 5191 O O . ASN B 1 326 ? 16.875 -8.945 15.922 1 94.5 326 ASN B O 1
ATOM 5195 N N . ARG B 1 327 ? 15.156 -8.891 14.445 1 94.62 327 ARG B N 1
ATOM 5196 C CA . ARG B 1 327 ? 16.031 -8.617 13.312 1 94.62 327 ARG B CA 1
ATOM 5197 C C . ARG B 1 327 ? 16.125 -7.121 13.039 1 94.62 327 ARG B C 1
ATOM 5199 O O . ARG B 1 327 ? 15.227 -6.359 13.422 1 94.62 327 ARG B O 1
ATOM 5206 N N . ALA B 1 328 ? 17.203 -6.73 12.406 1 94.12 328 ALA B N 1
ATOM 5207 C CA . ALA B 1 328 ? 17.359 -5.336 12.008 1 94.12 328 ALA B CA 1
ATOM 5208 C C . ALA B 1 328 ? 16.297 -4.938 10.992 1 94.12 328 ALA B C 1
ATOM 5210 O O . ALA B 1 328 ? 15.891 -5.746 10.148 1 94.12 328 ALA B O 1
ATOM 5211 N N . TYR B 1 329 ? 15.875 -3.742 11.078 1 95.88 329 TYR B N 1
ATOM 5212 C CA . TYR B 1 329 ? 14.891 -3.207 10.148 1 95.88 329 TYR B CA 1
ATOM 5213 C C . TYR B 1 329 ? 15.492 -3.033 8.758 1 95.88 329 TYR B C 1
ATOM 5215 O O . TYR B 1 329 ? 16.547 -2.412 8.609 1 95.88 329 TYR B O 1
ATOM 5223 N N . THR B 1 330 ? 14.836 -3.559 7.77 1 93.12 330 THR B N 1
ATOM 5224 C CA . THR B 1 330 ? 15.352 -3.475 6.406 1 93.12 330 THR B CA 1
ATOM 5225 C C . THR B 1 330 ? 14.281 -2.936 5.457 1 93.12 330 THR B C 1
ATOM 5227 O O . THR B 1 330 ? 14.391 -3.1 4.242 1 93.12 330 THR B O 1
ATOM 5230 N N . GLY B 1 331 ? 13.258 -2.383 5.988 1 95.69 331 GLY B N 1
ATOM 5231 C CA . GLY B 1 331 ? 12.188 -1.825 5.172 1 95.69 331 GLY B CA 1
ATOM 5232 C C . GLY B 1 331 ? 12.516 -0.446 4.629 1 95.69 331 GLY B C 1
ATOM 5233 O O . GLY B 1 331 ? 13.664 -0.007 4.684 1 95.69 331 GLY B O 1
ATOM 5234 N N . PRO B 1 332 ? 11.531 0.194 3.969 1 97.06 332 PRO B N 1
ATOM 5235 C CA . PRO B 1 332 ? 11.734 1.554 3.463 1 97.06 332 PRO B CA 1
ATOM 5236 C C . PRO B 1 332 ? 12.18 2.529 4.551 1 97.06 332 PRO B C 1
ATOM 5238 O O . PRO B 1 332 ? 11.664 2.49 5.668 1 97.06 332 PRO B O 1
ATOM 5241 N N . ARG B 1 333 ? 13.109 3.373 4.207 1 96.38 333 ARG B N 1
ATOM 5242 C CA . ARG B 1 333 ? 13.586 4.359 5.168 1 96.38 333 ARG B CA 1
ATOM 5243 C C . ARG B 1 333 ? 12.445 5.234 5.676 1 96.38 333 ARG B C 1
ATOM 5245 O O . ARG B 1 333 ? 12.461 5.672 6.828 1 96.38 333 ARG B O 1
ATOM 5252 N N . GLN B 1 334 ? 11.43 5.449 4.836 1 97 334 GLN B N 1
ATOM 5253 C CA . GLN B 1 334 ? 10.297 6.301 5.16 1 97 334 GLN B CA 1
ATOM 5254 C C . GLN B 1 334 ? 9.5 5.734 6.332 1 97 334 GLN B C 1
ATOM 5256 O O . GLN B 1 334 ? 8.812 6.477 7.043 1 97 334 GLN B O 1
ATOM 5261 N N . TYR B 1 335 ? 9.57 4.387 6.547 1 97.25 335 TYR B N 1
ATOM 5262 C CA . TYR B 1 335 ? 8.719 3.748 7.543 1 97.25 335 TYR B CA 1
ATOM 5263 C C . TYR B 1 335 ? 9.508 3.402 8.797 1 97.25 335 TYR B C 1
ATOM 5265 O O . TYR B 1 335 ? 8.953 2.881 9.766 1 97.25 335 TYR B O 1
ATOM 5273 N N . GLU B 1 336 ? 10.805 3.748 8.812 1 96 336 GLU B N 1
ATOM 5274 C CA . GLU B 1 336 ? 11.703 3.33 9.883 1 96 336 GLU B CA 1
ATOM 5275 C C . GLU B 1 336 ? 11.164 3.758 11.242 1 96 336 GLU B C 1
ATOM 5277 O O . GLU B 1 336 ? 11.234 2.996 12.211 1 96 336 GLU B O 1
ATOM 5282 N N . ARG B 1 337 ? 10.523 4.938 11.312 1 92.38 337 ARG B N 1
ATOM 5283 C CA . ARG B 1 337 ? 10.039 5.477 12.578 1 92.38 337 ARG B CA 1
ATOM 5284 C C . ARG B 1 337 ? 8.883 4.645 13.117 1 92.38 337 ARG B C 1
ATOM 5286 O O . ARG B 1 337 ? 8.633 4.633 14.32 1 92.38 337 ARG B O 1
ATOM 5293 N N . GLY B 1 338 ? 8.188 3.957 12.234 1 93.56 338 GLY B N 1
ATOM 5294 C CA . GLY B 1 338 ? 7.094 3.094 12.656 1 93.56 338 GLY B CA 1
ATOM 5295 C C . GLY B 1 338 ? 7.566 1.82 13.336 1 93.56 338 GLY B C 1
ATOM 5296 O O . GLY B 1 338 ? 6.785 1.136 14 1 93.56 338 GLY B O 1
ATOM 5297 N N . PHE B 1 339 ? 8.805 1.502 13.164 1 92.25 339 PHE B N 1
ATOM 5298 C CA . PHE B 1 339 ? 9.328 0.239 13.672 1 92.25 339 PHE B CA 1
ATOM 5299 C C . PHE B 1 339 ? 10.383 0.483 14.75 1 92.25 339 PHE B C 1
ATOM 5301 O O . PHE B 1 339 ? 11.07 -0.447 15.172 1 92.25 339 PHE B O 1
ATOM 5308 N N . LYS B 1 340 ? 10.547 1.812 15.18 1 84.06 340 LYS B N 1
ATOM 5309 C CA . LYS B 1 340 ? 11.445 2.139 16.281 1 84.06 340 LYS B CA 1
ATOM 5310 C C . LYS B 1 340 ? 10.695 2.16 17.609 1 84.06 340 LYS B C 1
ATOM 5312 O O . LYS B 1 340 ? 9.492 2.43 17.641 1 84.06 340 LYS B O 1
#

Radius of gyration: 28.63 Å; Cα contacts (8 Å, |Δi|>4): 1705; chains: 2; bounding box: 47×88×63 Å

Nearest PDB structures (foldseek):
  7o0t-assembly1_A  TM=9.811E-01  e=1.954E-44  Chloroflexus aggregans DSM 9485
  8uaj-assembly1_A  TM=9.820E-01  e=3.209E-44  Thermus scotoductus SA-01
  5nux-assembly1_A  TM=9.821E-01  e=5.643E-43  Thermus scotoductus
  5ogt-assembly1_A  TM=9.802E-01  e=8.301E-43  Thermus scotoductus SA-01
  8pun-assembly1_C  TM=9.722E-01  e=5.555E-40  Ferrovum sp. JA12

Foldseek 3Di:
DAFQQPWDDDQPDIFRGQEEADADWPLAAALVQADDVVQLCLLLLLLLLPGREYEHHAEELDSLQDLESSHHYQVDLVNQQSLLSSQVSSVVQPHAYEYEYTGAALNRPDPDAGEACDQDHQDPPTHGHHHADPVNLVVSLLSLLSSLQSCVSSPHQEYEYECAQQGHLVLLQWLVNHPDDDQSDDDNNNSLVSVLSSLVSSPVRHDLSGAYEYEYACEAQDPRTHHVVSVLVSLLVVVVSRHQEYEYHHHNSHPDDHPDADAQPGLQSQQCSCPRSVHAYEYEGNPQDSVVSRVCCVVPSGSHYHDYVNCVVPSNRVQVNCLVVVHDGDGDPVCVVVSD/DAFQQPWDDDQPDIFRGQEEADADWPLAAALVQADDVVQLCLLLLLLLLPGREYEHHAEELDSLQDLESSHHYQVDLVNQQSLLSSQVSSVVQPHAYEYEYTGAALNRPYPDAGEACDQDHQDPPTHRHHHADPVNLVVSLLSLLSSLQSCVSSPHQEYEYECAQQGHLVLLQWLVNHPDDDQSDDDNNNSLVSVLSSLVSSPVRHDLSGAYEYEYACEAQDPRTHHLVSSLVSLLVVVVSRHQEYEYHHHNSHPDDHPDADAQPGLQSQQCSCVRSVHAYEYEGNPQDSVVSRVCCVVPSGSHYHDYVNCVVPSNRVQVNCLVVVHDGDGDPVCVVVSD